Protein AF-A0A183AHT5-F1 (afdb_monomer_lite)

Radius of gyration: 33.4 Å; chains: 1; bounding box: 80×96×94 Å

Structure (mmCIF, N/CA/C/O backbone):
data_AF-A0A183AHT5-F1
#
_entry.id   AF-A0A183AHT5-F1
#
loop_
_atom_site.group_PDB
_atom_site.id
_atom_site.type_symbol
_atom_site.label_atom_id
_atom_site.label_alt_id
_atom_site.label_comp_id
_atom_site.label_asym_id
_atom_site.label_entity_id
_atom_site.label_seq_id
_atom_site.pdbx_PDB_ins_code
_atom_site.Cartn_x
_atom_site.Cartn_y
_atom_site.Cartn_z
_atom_site.occupancy
_atom_site.B_iso_or_equiv
_atom_site.auth_seq_id
_atom_site.auth_comp_id
_atom_site.auth_asym_id
_atom_site.auth_atom_id
_atom_site.pdbx_PDB_model_num
ATOM 1 N N . MET A 1 1 ? -5.261 14.450 45.348 1.00 27.06 1 MET A N 1
ATOM 2 C CA . MET A 1 1 ? -5.390 15.589 46.286 1.00 27.06 1 MET A CA 1
ATOM 3 C C . MET A 1 1 ? -6.035 16.742 45.539 1.00 27.06 1 MET A C 1
ATOM 5 O O . MET A 1 1 ? -5.379 17.341 44.697 1.00 27.06 1 MET A O 1
ATOM 9 N N . GLY A 1 2 ? -7.323 16.993 45.769 1.00 35.47 2 GLY A N 1
ATOM 10 C CA . GLY A 1 2 ? -7.987 18.181 45.237 1.00 35.47 2 GLY A CA 1
ATOM 11 C C . GLY A 1 2 ? -7.668 19.375 46.135 1.00 35.47 2 GLY A C 1
ATOM 12 O O . GLY A 1 2 ? -7.821 19.271 47.349 1.00 35.47 2 GLY A O 1
ATOM 13 N N . LEU A 1 3 ? -7.184 20.475 45.561 1.00 33.16 3 LEU A N 1
ATOM 14 C CA . LEU A 1 3 ? -7.024 21.729 46.299 1.00 33.16 3 LEU A CA 1
ATOM 15 C C . LEU A 1 3 ? -8.388 22.440 46.399 1.00 33.16 3 LEU A C 1
ATOM 17 O O . LEU A 1 3 ? -9.147 22.403 45.425 1.00 33.16 3 LEU A O 1
ATOM 21 N N . PRO A 1 4 ? -8.712 23.073 47.540 1.00 38.31 4 PRO A N 1
ATOM 22 C CA . PRO A 1 4 ? -9.918 23.885 47.685 1.00 38.31 4 PRO A CA 1
ATOM 23 C C . PRO A 1 4 ? -9.965 25.016 46.644 1.00 38.31 4 PRO A C 1
ATOM 25 O O . PRO A 1 4 ? -8.929 25.571 46.275 1.00 38.31 4 PRO A O 1
ATOM 28 N N . PHE A 1 5 ? -11.157 25.385 46.176 1.00 42.94 5 PHE A N 1
ATOM 29 C CA . PHE A 1 5 ? -11.346 26.564 45.318 1.00 42.94 5 PHE A CA 1
ATOM 30 C C . PHE A 1 5 ? -11.556 27.803 46.189 1.00 42.94 5 PHE A C 1
ATOM 32 O O . PHE A 1 5 ? -12.250 27.705 47.190 1.00 42.94 5 PHE A O 1
ATOM 39 N N . ILE A 1 6 ? -11.005 28.966 45.828 1.00 47.94 6 ILE A N 1
ATOM 40 C CA . ILE A 1 6 ? -11.196 30.201 46.606 1.00 47.94 6 ILE A CA 1
ATOM 41 C C . ILE A 1 6 ? -12.343 31.049 46.040 1.00 47.94 6 ILE A C 1
ATOM 43 O O . ILE A 1 6 ? -12.351 31.372 44.849 1.00 47.94 6 ILE A O 1
ATOM 47 N N . HIS A 1 7 ? -13.283 31.460 46.895 1.00 48.62 7 HIS A N 1
ATOM 48 C CA . HIS A 1 7 ? -14.357 32.396 46.556 1.00 48.62 7 HIS A CA 1
ATOM 49 C C . HIS A 1 7 ? -13.789 33.825 46.431 1.00 48.62 7 HIS A C 1
ATOM 51 O O . HIS A 1 7 ? -13.603 34.544 47.408 1.00 48.62 7 HIS A O 1
ATOM 57 N N . TYR A 1 8 ? -13.488 34.241 45.195 1.00 43.72 8 TYR A N 1
ATOM 58 C CA . TYR A 1 8 ? -12.808 35.510 44.872 1.00 43.72 8 TYR A CA 1
ATOM 59 C C . TYR A 1 8 ? -13.550 36.769 45.371 1.00 43.72 8 TYR A C 1
ATOM 61 O O . TYR A 1 8 ? -12.923 37.801 45.596 1.00 43.72 8 TYR A O 1
ATOM 69 N N . TYR A 1 9 ? -14.874 36.695 45.541 1.00 40.97 9 TYR A N 1
ATOM 70 C CA . TYR A 1 9 ? -15.716 37.828 45.944 1.00 40.97 9 TYR A CA 1
ATOM 71 C C . TYR A 1 9 ? -15.736 38.084 47.461 1.00 40.97 9 TYR A C 1
ATOM 73 O O . TYR A 1 9 ? -15.856 39.240 47.860 1.00 40.97 9 TYR A O 1
ATOM 81 N N . ASP A 1 10 ? -15.539 37.056 48.293 1.00 38.81 10 ASP A N 1
ATOM 82 C CA . ASP A 1 10 ? -15.627 37.176 49.759 1.00 38.81 10 ASP A CA 1
ATOM 83 C C . ASP A 1 10 ? -14.319 37.666 50.399 1.00 38.81 10 ASP A C 1
ATOM 85 O O . ASP A 1 10 ? -14.329 38.303 51.447 1.00 38.81 10 ASP A O 1
ATOM 89 N N . ILE A 1 11 ? -13.177 37.456 49.732 1.00 42.81 11 ILE A N 1
ATOM 90 C CA . ILE A 1 11 ? -11.892 38.040 50.154 1.00 42.81 11 ILE A CA 1
ATOM 91 C C . ILE A 1 11 ? -11.875 39.555 49.915 1.00 42.81 11 ILE A C 1
ATOM 93 O O . ILE A 1 11 ? -11.270 40.291 50.686 1.00 42.81 11 ILE A O 1
ATOM 97 N N . LEU A 1 12 ? -12.524 40.040 48.853 1.00 38.72 12 LEU A N 1
ATOM 98 C CA . LEU A 1 12 ? -12.450 41.442 48.429 1.00 38.72 12 LEU A CA 1
ATOM 99 C C . LEU A 1 12 ? -13.411 42.373 49.183 1.00 38.72 12 LEU A C 1
ATOM 101 O O . LEU A 1 12 ? -13.187 43.578 49.186 1.00 38.72 12 LEU A O 1
ATOM 105 N N . SER A 1 13 ? -14.449 41.849 49.836 1.00 40.25 13 SER A N 1
ATOM 106 C CA . SER A 1 13 ? -15.402 42.641 50.630 1.00 40.25 13 SER A CA 1
ATOM 107 C C . SER A 1 13 ? -14.870 43.041 52.014 1.00 40.25 13 SER A C 1
ATOM 109 O O . SER A 1 13 ? -15.414 43.954 52.631 1.00 40.25 13 SER A O 1
ATOM 111 N N . GLY A 1 14 ? -13.792 42.403 52.484 1.00 41.81 14 GLY A N 1
ATOM 112 C CA . GLY A 1 14 ? -13.086 42.761 53.721 1.00 41.81 14 GLY A CA 1
ATOM 113 C C . GLY A 1 14 ? -11.956 43.785 53.548 1.00 41.81 14 GLY A C 1
ATOM 114 O O . GLY A 1 14 ? -11.361 44.197 54.539 1.00 41.81 14 GLY A O 1
ATOM 115 N N . PHE A 1 15 ? -11.642 44.201 52.316 1.00 39.28 15 PHE A N 1
ATOM 116 C CA . PHE A 1 15 ? -10.599 45.190 52.038 1.00 39.28 15 PHE A CA 1
ATOM 117 C C . PHE A 1 15 ? -11.194 46.424 51.358 1.00 39.28 15 PHE A C 1
ATOM 119 O O . PHE A 1 15 ? -11.571 46.380 50.191 1.00 39.28 15 PHE A O 1
ATOM 126 N N . ASP A 1 16 ? -11.206 47.544 52.074 1.00 32.72 16 ASP A N 1
ATOM 127 C CA . ASP A 1 16 ? -11.463 48.874 51.512 1.00 32.72 16 ASP A CA 1
ATOM 128 C C . ASP A 1 16 ? -10.111 49.625 51.465 1.00 32.72 16 ASP A C 1
ATOM 130 O O . ASP A 1 16 ? -9.425 49.644 52.496 1.00 32.72 16 ASP A O 1
ATOM 134 N N . PRO A 1 17 ? -9.647 50.199 50.323 1.00 40.41 17 PRO A N 1
ATOM 135 C CA . PRO A 1 17 ? -10.383 50.617 49.117 1.00 40.41 17 PRO A CA 1
ATOM 136 C C . PRO A 1 17 ? -10.214 49.718 47.859 1.00 40.41 17 PRO A C 1
ATOM 138 O O . PRO A 1 17 ? -9.312 48.875 47.816 1.00 40.41 17 PRO A O 1
ATOM 141 N N . PRO A 1 18 ? -11.039 49.910 46.796 1.00 39.91 18 PRO A N 1
ATOM 142 C CA . PRO A 1 18 ? -11.122 49.015 45.634 1.00 39.91 18 PRO A CA 1
ATOM 143 C C . PRO A 1 18 ? -9.835 48.988 44.800 1.00 39.91 18 PRO A C 1
ATOM 145 O O . PRO A 1 18 ? -9.342 50.015 44.331 1.00 39.91 18 PRO A O 1
ATOM 148 N N . ILE A 1 19 ? -9.302 47.785 44.582 1.00 42.12 19 ILE A N 1
ATOM 149 C CA . ILE A 1 19 ? -8.074 47.561 43.815 1.00 42.12 19 ILE A CA 1
ATOM 150 C C . ILE A 1 19 ? -8.374 47.550 42.305 1.00 42.12 19 ILE A C 1
ATOM 152 O O . ILE A 1 19 ? -9.239 46.821 41.823 1.00 42.12 19 ILE A O 1
ATOM 156 N N . ASP A 1 20 ? -7.599 48.350 41.572 1.00 36.59 20 ASP A N 1
ATOM 157 C CA . ASP A 1 20 ? -7.591 48.500 40.115 1.00 36.59 20 ASP A CA 1
ATOM 158 C C . ASP A 1 20 ? -7.380 47.163 39.362 1.00 36.59 20 ASP A C 1
ATOM 160 O O . ASP A 1 20 ? -6.603 46.294 39.773 1.00 36.59 20 ASP A O 1
ATOM 164 N N . ILE A 1 21 ? -8.062 47.003 38.224 1.00 38.69 21 ILE A N 1
ATOM 165 C CA . ILE A 1 21 ? -8.242 45.753 37.456 1.00 38.69 21 ILE A CA 1
ATOM 166 C C . ILE A 1 21 ? -6.902 45.142 36.992 1.00 38.69 21 ILE A C 1
ATOM 168 O O . ILE A 1 21 ? -6.806 43.924 36.820 1.00 38.69 21 ILE A O 1
ATOM 172 N N . GLY A 1 22 ? -5.839 45.946 36.874 1.00 35.31 22 GLY A N 1
ATOM 173 C CA . GLY A 1 22 ? -4.483 45.497 36.528 1.00 35.31 22 GLY A CA 1
ATOM 174 C C . GLY A 1 22 ? -3.758 44.676 37.609 1.00 35.31 22 GLY A C 1
ATOM 175 O O . GLY A 1 22 ? -2.811 43.961 37.292 1.00 35.31 22 GLY A O 1
ATOM 176 N N . ARG A 1 23 ? -4.205 44.709 38.874 1.00 37.62 23 ARG A N 1
ATOM 177 C CA . ARG A 1 23 ? -3.626 43.924 39.989 1.00 37.62 23 ARG A CA 1
ATOM 178 C C . ARG A 1 23 ? -4.272 42.547 40.200 1.00 37.62 23 ARG A C 1
ATOM 180 O O . ARG A 1 23 ? -3.860 41.813 41.094 1.00 37.62 23 ARG A O 1
ATOM 187 N N . ARG A 1 24 ? -5.238 42.146 39.360 1.00 37.97 24 ARG A N 1
ATOM 188 C CA . ARG A 1 24 ? -5.924 40.836 39.451 1.00 37.97 24 ARG A CA 1
ATOM 189 C C . ARG A 1 24 ? -4.985 39.622 39.353 1.00 37.97 24 ARG A C 1
ATOM 191 O O . ARG A 1 24 ? -5.335 38.555 39.848 1.00 37.97 24 ARG A O 1
ATOM 198 N N . LEU A 1 25 ? -3.798 39.786 38.760 1.00 35.47 25 LEU A N 1
ATOM 199 C CA . LEU A 1 25 ? -2.778 38.737 38.613 1.00 35.47 25 LEU A CA 1
ATOM 200 C C . LEU A 1 25 ? -1.845 38.585 39.831 1.00 35.47 25 LEU A C 1
ATOM 202 O O . LEU A 1 25 ? -1.315 37.499 40.028 1.00 35.47 25 LEU A O 1
ATOM 206 N N . SER A 1 26 ? -1.677 39.605 40.686 1.00 39.91 26 SER A N 1
ATOM 207 C CA . SER A 1 26 ? -0.718 39.552 41.810 1.00 39.91 26 SER A CA 1
ATOM 208 C C . SER A 1 26 ? -1.278 38.925 43.093 1.00 39.91 26 SER A C 1
ATOM 210 O O . SER A 1 26 ? -0.539 38.708 44.048 1.00 39.91 26 SER A O 1
ATOM 212 N N . VAL A 1 27 ? -2.584 38.641 43.152 1.00 39.72 27 VAL A N 1
ATOM 213 C CA . VAL A 1 27 ? -3.214 37.974 44.309 1.00 39.72 27 VAL A CA 1
ATOM 214 C C . VAL A 1 27 ? -2.843 36.487 44.360 1.00 39.72 27 VAL A C 1
ATOM 216 O O . VAL A 1 27 ? -2.668 35.948 45.448 1.00 39.72 27 VAL A O 1
ATOM 219 N N . PHE A 1 28 ? -2.627 35.849 43.202 1.00 40.91 28 PHE A N 1
ATOM 220 C CA . PHE A 1 28 ? -2.200 34.445 43.098 1.00 40.91 28 PHE A CA 1
ATOM 221 C C . PHE A 1 28 ? -0.799 34.176 43.673 1.00 40.91 28 PHE A C 1
ATOM 223 O O . PHE A 1 28 ? -0.456 33.025 43.923 1.00 40.91 28 PHE A O 1
ATOM 230 N N . GLU A 1 29 ? -0.005 35.224 43.906 1.00 44.44 29 GLU A N 1
ATOM 231 C CA . GLU A 1 29 ? 1.356 35.141 44.451 1.00 44.44 29 GLU A CA 1
ATOM 232 C C . GLU A 1 29 ? 1.429 35.544 45.935 1.00 44.44 29 GLU A C 1
ATOM 234 O O . GLU A 1 29 ? 2.501 35.509 46.541 1.00 44.44 29 GLU A O 1
ATOM 239 N N . SER A 1 30 ? 0.299 35.922 46.548 1.00 58.19 30 SER A N 1
ATOM 240 C CA . SER A 1 30 ? 0.268 36.322 47.954 1.00 58.19 30 SER A CA 1
ATOM 241 C C . SER A 1 30 ? 0.440 35.100 48.868 1.00 58.19 30 SER A C 1
ATOM 243 O O . SER A 1 30 ? -0.351 34.158 48.770 1.00 58.19 30 SER A O 1
ATOM 245 N N . PRO A 1 31 ? 1.394 35.111 49.822 1.00 62.25 31 PRO A N 1
ATOM 246 C CA . PRO A 1 31 ? 1.562 34.041 50.811 1.00 62.25 31 PRO A CA 1
ATOM 247 C C . PRO A 1 31 ? 0.269 33.699 51.567 1.00 62.25 31 PRO A C 1
ATOM 249 O O . PRO A 1 31 ? 0.081 32.560 51.978 1.00 62.25 31 PRO A O 1
ATOM 252 N N . LEU A 1 32 ? -0.647 34.667 51.693 1.00 62.66 32 LEU A N 1
ATOM 253 C CA . LEU A 1 32 ? -1.935 34.518 52.373 1.00 62.66 32 LEU A CA 1
ATOM 254 C C . LEU A 1 32 ? -2.887 33.545 51.659 1.00 62.66 32 LEU A C 1
ATOM 256 O O . LEU A 1 32 ? -3.648 32.845 52.316 1.00 62.66 32 LEU A O 1
ATOM 260 N N . VAL A 1 33 ? -2.822 33.449 50.325 1.00 63.41 33 VAL A N 1
ATOM 261 C CA . VAL A 1 33 ? -3.640 32.500 49.546 1.00 63.41 33 VAL A CA 1
ATOM 262 C C . VAL A 1 33 ? -3.250 31.060 49.868 1.00 63.41 33 VAL A C 1
ATOM 264 O O . VAL A 1 33 ? -4.114 30.196 50.000 1.00 63.41 33 VAL A O 1
ATOM 267 N N . LYS A 1 34 ? -1.951 30.809 50.059 1.00 65.25 34 LYS A N 1
ATOM 268 C CA . LYS A 1 34 ? -1.453 29.496 50.467 1.00 65.25 34 LYS A CA 1
ATOM 269 C C . LYS A 1 34 ? -1.929 29.122 51.872 1.00 65.25 34 LYS A C 1
ATOM 271 O O . LYS A 1 34 ? -2.326 27.985 52.080 1.00 65.25 34 LYS A O 1
ATOM 276 N N . GLU A 1 35 ? -1.946 30.075 52.804 1.00 70.94 35 GLU A N 1
ATOM 277 C CA . GLU A 1 35 ? -2.460 29.840 54.160 1.00 70.94 35 GLU A CA 1
ATOM 278 C C . GLU A 1 35 ? -3.921 29.360 54.132 1.00 70.94 35 GLU A C 1
ATOM 280 O O . GLU A 1 35 ? -4.233 28.349 54.758 1.00 70.94 35 GLU A O 1
ATOM 285 N N . PHE A 1 36 ? -4.786 29.990 53.328 1.00 68.75 36 PHE A N 1
ATOM 286 C CA . PHE A 1 36 ? -6.178 29.549 53.175 1.00 68.75 36 PHE A CA 1
ATOM 287 C C . PHE A 1 36 ? -6.315 28.183 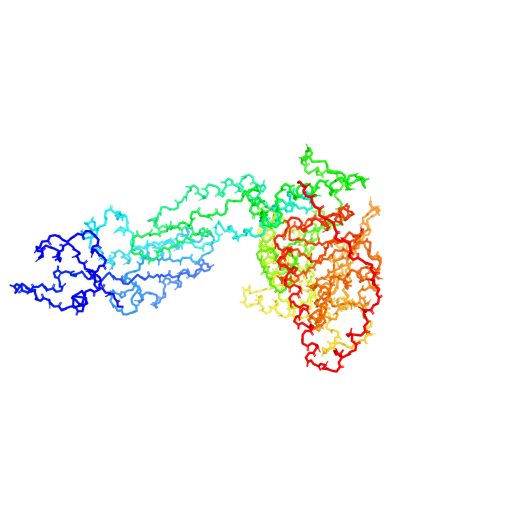52.486 1.00 68.75 36 PHE A C 1
ATOM 289 O O . PHE A 1 36 ? -7.118 27.364 52.927 1.00 68.75 36 PHE A O 1
ATOM 296 N N . LEU A 1 37 ? -5.521 27.901 51.444 1.00 60.97 37 LEU A N 1
ATOM 297 C CA . LEU A 1 37 ? -5.510 26.587 50.778 1.00 60.97 37 LEU A CA 1
ATOM 298 C C . LEU A 1 37 ? -5.032 25.459 51.704 1.00 60.97 37 LEU A C 1
ATOM 300 O O . LEU A 1 37 ? -5.492 24.326 51.572 1.00 60.97 37 LEU A O 1
ATOM 304 N N . ASP A 1 38 ? -4.160 25.781 52.662 1.00 68.31 38 ASP A N 1
ATOM 305 C CA . ASP A 1 38 ? -3.691 24.873 53.712 1.00 68.31 38 ASP A CA 1
ATOM 306 C C . ASP A 1 38 ? -4.680 24.776 54.899 1.00 68.31 38 ASP A C 1
ATOM 308 O O . ASP A 1 38 ? -4.382 24.127 55.904 1.00 68.31 38 ASP A O 1
ATOM 312 N N . GLY A 1 39 ? -5.850 25.426 54.815 1.00 69.56 39 GLY A N 1
ATOM 313 C CA . GLY A 1 39 ? -6.898 25.395 55.840 1.00 69.56 39 GLY A CA 1
ATOM 314 C C . GLY A 1 39 ? -6.653 26.313 57.043 1.00 69.56 39 GLY A C 1
ATOM 315 O O . GLY A 1 39 ? -7.286 26.136 58.084 1.00 69.56 39 GLY A O 1
ATOM 316 N N . ARG A 1 40 ? -5.732 27.277 56.939 1.00 75.88 40 ARG A N 1
ATOM 317 C CA . ARG A 1 40 ? -5.358 28.196 58.026 1.00 75.88 40 ARG A CA 1
ATOM 318 C C . ARG A 1 40 ? -6.116 29.522 57.914 1.00 75.88 40 ARG A C 1
ATOM 320 O O . ARG A 1 40 ? -6.319 30.047 56.823 1.00 75.88 40 ARG A O 1
ATOM 327 N N . SER A 1 41 ? -6.534 30.068 59.055 1.00 78.69 41 SER A N 1
ATOM 328 C CA . SER A 1 41 ? -7.173 31.389 59.139 1.00 78.69 41 SER A CA 1
ATOM 329 C C . SER A 1 41 ? -6.130 32.505 59.091 1.00 78.69 41 SER A C 1
ATOM 331 O O . SER A 1 41 ? -5.043 32.366 59.653 1.00 78.69 41 SER A O 1
ATOM 333 N N . VAL A 1 42 ? -6.476 33.633 58.476 1.00 74.00 42 VAL A N 1
ATOM 334 C CA . VAL A 1 42 ? -5.608 34.813 58.369 1.00 74.00 42 VAL A CA 1
ATOM 335 C C . VAL A 1 42 ? -6.234 35.974 59.131 1.00 74.00 42 VAL A C 1
ATOM 337 O O . VAL A 1 42 ? -7.405 36.293 58.939 1.00 74.00 42 VAL A O 1
ATOM 340 N N . THR A 1 43 ? -5.433 36.639 59.962 1.00 72.69 43 THR A N 1
ATOM 341 C CA . THR A 1 43 ? -5.829 37.873 60.650 1.00 72.69 43 THR A CA 1
ATOM 342 C C . THR A 1 43 ? -5.312 39.085 59.883 1.00 72.69 43 THR A C 1
ATOM 344 O O . THR A 1 43 ? -4.112 39.200 59.626 1.00 72.69 43 THR A O 1
ATOM 347 N N . LEU A 1 44 ? -6.216 39.989 59.518 1.00 69.56 44 LEU A N 1
ATOM 348 C CA . LEU A 1 44 ? -5.914 41.240 58.835 1.00 69.56 44 LEU A CA 1
ATOM 349 C C . LEU A 1 44 ? -5.289 42.277 59.791 1.00 69.56 44 LEU A C 1
ATOM 351 O O . LEU A 1 44 ? -5.420 42.156 61.012 1.00 69.56 44 LEU A O 1
ATOM 355 N N . PRO A 1 45 ? -4.613 43.322 59.269 1.00 63.44 45 PRO A N 1
ATOM 356 C CA . PRO A 1 45 ? -3.980 44.359 60.093 1.00 63.44 45 PRO A CA 1
ATOM 357 C C . PRO A 1 45 ? -4.935 45.134 61.016 1.00 63.44 45 PRO A C 1
ATOM 359 O O . PRO A 1 45 ? -4.485 45.727 61.992 1.00 63.44 45 PRO A O 1
ATOM 362 N N . ASP A 1 46 ? -6.233 45.138 60.713 1.00 66.00 46 ASP A N 1
ATOM 363 C CA . ASP A 1 46 ? -7.299 45.750 61.516 1.00 66.00 46 ASP A CA 1
ATOM 364 C C . ASP A 1 46 ? -7.832 44.823 62.632 1.00 66.00 46 ASP A C 1
ATOM 366 O O . ASP A 1 46 ? -8.688 45.226 63.418 1.00 66.00 46 ASP A O 1
ATOM 370 N N . GLY A 1 47 ? -7.309 43.594 62.726 1.00 67.06 47 GLY A N 1
ATOM 371 C CA . GLY A 1 47 ? -7.705 42.580 63.702 1.00 67.06 47 GLY A CA 1
ATOM 372 C C . GLY A 1 47 ? -8.818 41.637 63.234 1.00 67.06 47 GLY A C 1
ATOM 373 O O . GLY A 1 47 ? -9.155 40.706 63.969 1.00 67.06 47 GLY A O 1
ATOM 374 N N . THR A 1 48 ? -9.371 41.826 62.033 1.00 72.81 48 THR A N 1
ATOM 375 C CA . THR A 1 48 ? -10.402 40.949 61.461 1.00 72.81 48 THR A CA 1
ATOM 376 C C . THR A 1 48 ? -9.818 39.571 61.140 1.00 72.81 48 THR A C 1
ATOM 378 O O . THR A 1 48 ? -8.786 39.473 60.480 1.00 72.81 48 THR A O 1
ATOM 381 N N . VAL A 1 49 ? -10.466 38.487 61.582 1.00 75.12 49 VAL A N 1
ATOM 382 C CA . VAL A 1 49 ? -10.045 37.107 61.278 1.00 75.12 49 VAL A CA 1
ATOM 383 C C . VAL A 1 49 ? -10.903 36.549 60.151 1.00 75.12 49 VAL A C 1
ATOM 385 O O . VAL A 1 49 ? -12.113 36.407 60.315 1.00 75.12 49 VAL A O 1
ATOM 388 N N . ILE A 1 50 ? -10.265 36.191 59.039 1.00 69.00 50 ILE A N 1
ATOM 389 C CA . ILE A 1 50 ? -10.886 35.460 57.934 1.00 69.00 50 ILE A CA 1
ATOM 390 C C . ILE A 1 50 ? -10.526 33.985 58.100 1.00 69.00 50 ILE A C 1
ATOM 392 O O . ILE A 1 50 ? -9.344 33.637 58.171 1.00 69.00 50 ILE A O 1
ATOM 396 N N . THR A 1 51 ? -11.522 33.109 58.189 1.00 73.38 51 THR A N 1
ATOM 397 C CA . THR A 1 51 ? -11.288 31.663 58.283 1.00 73.38 51 THR A CA 1
ATOM 398 C C . THR A 1 51 ? -11.215 31.029 56.896 1.00 73.38 51 THR A C 1
ATOM 400 O O . THR A 1 51 ? -11.808 31.525 55.941 1.00 73.38 51 THR A O 1
ATOM 403 N N . ALA A 1 52 ? -10.464 29.933 56.754 1.00 66.94 52 ALA A N 1
ATOM 404 C CA . ALA A 1 52 ? -10.293 29.281 55.455 1.00 66.94 52 ALA A CA 1
ATOM 405 C C . ALA A 1 52 ? -11.632 28.837 54.843 1.00 66.94 52 ALA A C 1
ATOM 407 O O . ALA A 1 52 ? -11.824 28.975 53.642 1.00 66.94 52 ALA A O 1
ATOM 408 N N . ASP A 1 53 ? -12.587 28.377 55.645 1.00 64.00 53 ASP A N 1
ATOM 409 C CA . ASP A 1 53 ? -13.934 27.979 55.215 1.00 64.00 53 ASP A CA 1
ATOM 410 C C . ASP A 1 53 ? -14.805 29.145 54.716 1.00 64.00 53 ASP A C 1
ATOM 412 O O . ASP A 1 53 ? -15.688 28.924 53.891 1.00 64.00 53 ASP A O 1
ATOM 416 N N . GLN A 1 54 ? -14.537 30.385 55.146 1.00 64.06 54 GLN A N 1
ATOM 417 C CA . GLN A 1 54 ? -15.232 31.575 54.632 1.00 64.06 54 GLN A CA 1
ATOM 418 C C . GLN A 1 54 ? -14.826 31.910 53.197 1.00 64.06 54 GLN A C 1
ATOM 420 O O . GLN A 1 54 ? -15.558 32.600 52.496 1.00 64.06 54 GLN A O 1
ATOM 425 N N . VAL A 1 55 ? -13.650 31.446 52.767 1.00 62.34 55 VAL A N 1
ATOM 426 C CA . VAL A 1 55 ? -13.056 31.828 51.482 1.00 62.34 55 VAL A CA 1
ATOM 427 C C . VAL A 1 55 ? -12.672 30.637 50.619 1.00 62.34 55 VAL A C 1
ATOM 429 O O . VAL A 1 55 ? -12.231 30.850 49.496 1.00 62.34 55 VAL A O 1
ATOM 432 N N . THR A 1 56 ? -12.863 29.400 51.084 1.00 54.81 56 THR A N 1
ATOM 433 C CA . THR A 1 56 ? -12.601 28.172 50.323 1.00 54.81 56 THR A CA 1
ATOM 434 C C . THR A 1 56 ? -13.854 27.309 50.181 1.00 54.81 56 THR A C 1
ATOM 436 O O . THR A 1 56 ? -14.677 27.206 51.087 1.00 54.81 56 THR A O 1
ATOM 439 N N . SER A 1 57 ? -14.006 26.652 49.034 1.00 53.69 57 SER A N 1
ATOM 440 C CA . SER A 1 57 ? -14.970 25.578 48.816 1.00 53.69 57 SER A CA 1
ATOM 441 C C . SER A 1 57 ? -14.259 24.224 48.834 1.00 53.69 57 SER A C 1
ATOM 443 O O . SER A 1 57 ? -13.081 24.154 48.463 1.00 53.69 57 SER A O 1
ATOM 445 N N . PRO A 1 58 ? -14.960 23.127 49.180 1.00 53.44 58 PRO A N 1
ATOM 446 C CA . PRO A 1 58 ? -14.421 21.783 49.012 1.00 53.44 58 PRO A CA 1
ATOM 447 C C . PRO A 1 58 ? -13.875 21.607 47.595 1.00 53.44 58 PRO A C 1
ATOM 449 O O . PRO A 1 58 ? -14.473 22.095 46.629 1.00 53.44 58 PRO A O 1
ATOM 452 N N . ALA A 1 59 ? -12.738 20.928 47.471 1.00 51.47 59 ALA A N 1
ATOM 453 C CA . ALA A 1 59 ? -12.216 20.588 46.160 1.00 51.47 59 ALA A CA 1
ATOM 454 C C . ALA A 1 59 ? -13.251 19.728 45.416 1.00 51.47 59 ALA A C 1
ATOM 456 O O . ALA A 1 59 ? -13.814 18.811 46.029 1.00 51.47 59 ALA A O 1
ATOM 457 N N . PRO A 1 60 ? -13.514 19.984 44.122 1.00 54.03 60 PRO A N 1
ATOM 458 C CA . PRO A 1 60 ? -14.332 19.071 43.343 1.00 54.03 60 PRO A CA 1
ATOM 459 C C . PRO A 1 60 ? -13.699 17.669 43.380 1.00 54.03 60 PRO A C 1
ATOM 461 O O . PRO A 1 60 ? -12.467 17.556 43.463 1.00 54.03 60 PRO A O 1
ATOM 464 N N . PRO A 1 61 ? -14.512 16.598 43.333 1.00 57.31 61 PRO A N 1
ATOM 465 C CA . PRO A 1 61 ? -13.979 15.250 43.216 1.00 57.31 61 PRO A CA 1
ATOM 466 C C . PRO A 1 61 ? -13.047 15.168 42.003 1.00 57.31 61 PRO A C 1
ATOM 468 O O . PRO A 1 61 ? -13.244 15.855 40.996 1.00 57.31 61 PRO A O 1
ATOM 471 N N . THR A 1 62 ? -11.996 14.357 42.123 1.00 61.66 62 THR A N 1
ATOM 472 C CA . THR A 1 62 ? -11.051 14.179 41.015 1.00 61.66 62 THR A CA 1
ATOM 473 C C . THR A 1 62 ? -11.806 13.529 39.855 1.00 61.66 62 THR A C 1
ATOM 475 O O . THR A 1 62 ? -12.480 12.530 40.088 1.00 61.66 62 THR A O 1
ATOM 478 N N . PRO A 1 63 ? -11.756 14.083 38.631 1.00 68.19 63 PRO A N 1
ATOM 479 C CA . PRO A 1 63 ? -12.458 13.484 37.510 1.00 68.19 63 PRO A CA 1
ATOM 480 C C . PRO A 1 63 ? -11.859 12.110 37.199 1.00 68.19 63 PRO A C 1
ATOM 482 O O . PRO A 1 63 ? -10.670 11.996 36.899 1.00 68.19 63 PRO A O 1
ATOM 485 N N . ASN A 1 64 ? -12.705 11.088 37.246 1.00 77.38 64 ASN A N 1
ATOM 486 C CA . ASN A 1 64 ? -12.399 9.719 36.869 1.00 77.38 64 ASN A CA 1
ATOM 487 C C . ASN A 1 64 ? -12.961 9.433 35.473 1.00 77.38 64 ASN A C 1
ATOM 489 O O . ASN A 1 64 ? -13.994 9.984 35.067 1.00 77.38 64 ASN A O 1
ATOM 493 N N . PHE A 1 65 ? -12.289 8.545 34.746 1.00 84.50 65 PHE A N 1
ATOM 494 C CA . PHE A 1 65 ? -12.760 8.017 33.473 1.00 84.50 65 PHE A CA 1
ATOM 495 C C . PHE A 1 65 ? -12.660 6.493 33.466 1.00 84.50 65 PHE A C 1
ATOM 497 O O . PHE A 1 65 ? -11.755 5.917 34.070 1.00 84.50 65 PHE A O 1
ATOM 504 N N . LEU A 1 66 ? -13.590 5.849 32.768 1.00 87.62 66 LEU A N 1
ATOM 505 C CA . LEU A 1 66 ? -13.617 4.405 32.561 1.00 87.62 66 LEU A CA 1
ATOM 506 C C . LEU A 1 66 ? -13.406 4.116 31.075 1.00 87.62 66 LEU A C 1
ATOM 508 O O . LEU A 1 66 ? -14.027 4.755 30.233 1.00 87.62 66 LEU A O 1
ATOM 512 N N . ILE A 1 67 ? -12.551 3.152 30.744 1.00 92.94 67 ILE A N 1
ATOM 513 C CA . ILE A 1 67 ? -12.402 2.648 29.375 1.00 92.94 67 ILE A CA 1
ATOM 514 C C . ILE A 1 67 ? -12.883 1.201 29.372 1.00 92.94 67 ILE A C 1
ATOM 516 O O . ILE A 1 67 ? -12.379 0.382 30.139 1.00 92.94 67 ILE A O 1
ATOM 520 N N . VAL A 1 68 ? -13.871 0.907 28.534 1.00 93.12 68 VAL A N 1
ATOM 521 C CA . VAL A 1 68 ? -14.477 -0.415 28.383 1.00 93.12 68 VAL A CA 1
ATOM 522 C C . VAL A 1 68 ? -14.171 -0.915 26.984 1.00 93.12 68 VAL A C 1
ATOM 524 O O . VAL A 1 68 ? -14.648 -0.334 26.016 1.00 93.12 68 VAL A O 1
ATOM 527 N N . ASP A 1 69 ? -13.397 -1.990 26.887 1.00 94.56 69 ASP A N 1
ATOM 528 C CA . ASP A 1 69 ? -13.192 -2.735 25.645 1.00 94.56 69 ASP A CA 1
ATOM 529 C C . ASP A 1 69 ? -14.074 -3.988 25.680 1.00 94.56 69 ASP A C 1
ATOM 531 O O . ASP A 1 69 ? -13.876 -4.872 26.519 1.00 94.56 69 ASP A O 1
ATOM 535 N N . CYS A 1 70 ? -15.111 -4.018 24.840 1.00 93.94 70 CYS A N 1
ATOM 536 C CA . CYS A 1 70 ? -16.056 -5.129 24.768 1.00 93.94 70 CYS A CA 1
ATOM 537 C C . CYS A 1 70 ? -16.104 -5.659 23.327 1.00 93.94 70 CYS A C 1
ATOM 539 O O . CYS A 1 70 ? -16.810 -5.099 22.488 1.00 93.94 70 CYS A O 1
ATOM 541 N N . PRO A 1 71 ? -15.363 -6.740 23.020 1.00 90.12 71 PRO A N 1
ATOM 542 C CA . PRO A 1 71 ? -15.146 -7.174 21.641 1.00 90.12 71 PRO A CA 1
ATOM 543 C C . PRO A 1 71 ? -16.357 -7.879 21.016 1.00 90.12 71 PRO A C 1
ATOM 545 O O . PRO A 1 71 ? -16.427 -8.005 19.795 1.00 90.12 71 PRO A O 1
ATOM 548 N N . SER A 1 72 ? -17.302 -8.375 21.820 1.00 90.75 72 SER A N 1
ATOM 549 C CA . SER A 1 72 ? -18.543 -8.987 21.338 1.00 90.75 72 SER A CA 1
ATOM 550 C C . SER A 1 72 ? -19.617 -9.007 22.428 1.00 90.75 72 SER A C 1
ATOM 552 O O . SER A 1 72 ? -19.333 -8.846 23.618 1.00 90.75 72 SER A O 1
ATOM 554 N N . ILE A 1 73 ? -20.860 -9.278 22.020 1.00 90.88 73 ILE A N 1
ATOM 555 C CA . ILE A 1 73 ? -22.019 -9.421 22.914 1.00 90.88 73 ILE A CA 1
ATOM 556 C C . ILE A 1 73 ? -21.816 -10.484 24.013 1.00 90.88 73 ILE A C 1
ATOM 558 O O . ILE A 1 73 ? -22.362 -10.366 25.107 1.00 90.88 73 ILE A O 1
ATOM 562 N N . GLU A 1 74 ? -20.977 -11.492 23.762 1.00 91.19 74 GLU A N 1
ATOM 563 C CA . GLU A 1 74 ? -20.696 -12.605 24.681 1.00 91.19 74 GLU A CA 1
ATOM 564 C C . GLU A 1 74 ? -19.920 -12.157 25.930 1.00 91.19 74 GLU A C 1
ATOM 566 O O . GLU A 1 74 ? -19.993 -12.796 26.979 1.00 91.19 74 GLU A O 1
ATOM 571 N N . PHE A 1 75 ? -19.195 -11.037 25.846 1.00 92.62 75 PHE A N 1
ATOM 572 C CA . PHE A 1 75 ? -18.408 -10.509 26.961 1.00 92.62 75 PHE A CA 1
ATOM 573 C C . PHE A 1 75 ? -19.241 -9.672 27.933 1.00 92.62 75 PHE A C 1
ATOM 575 O O . PHE A 1 75 ? -18.812 -9.461 29.070 1.00 92.62 75 PHE A O 1
ATOM 582 N N . ILE A 1 76 ? -20.434 -9.222 27.530 1.00 90.62 76 ILE A N 1
ATOM 583 C CA . ILE A 1 76 ? -21.258 -8.297 28.320 1.00 90.62 76 ILE A CA 1
ATOM 584 C C . ILE A 1 76 ? -21.602 -8.900 29.682 1.00 90.62 76 ILE A C 1
ATOM 586 O O . ILE A 1 76 ? -21.404 -8.251 30.709 1.00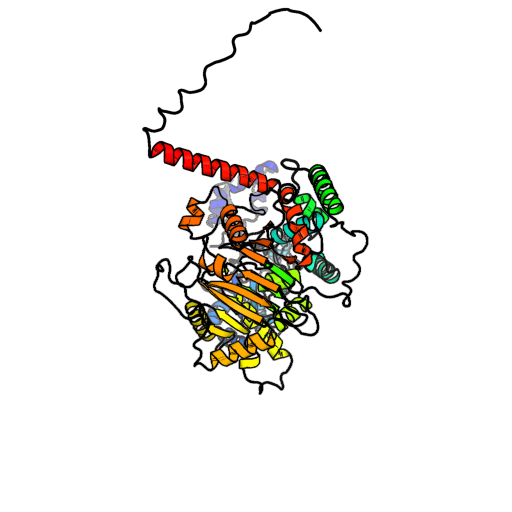 90.62 76 ILE A O 1
ATOM 590 N N . SER A 1 77 ? -22.048 -10.160 29.725 1.00 89.06 77 SER A N 1
ATOM 591 C CA . SER A 1 77 ? -22.398 -10.818 30.990 1.00 89.06 77 SER A CA 1
ATOM 592 C C . SER A 1 77 ? -21.211 -10.903 31.948 1.00 89.06 77 SER A C 1
ATOM 594 O O . SER A 1 77 ? -21.374 -10.715 33.151 1.00 89.06 77 SER A O 1
ATOM 596 N N . THR A 1 78 ? -20.013 -11.149 31.417 1.00 91.12 78 THR A N 1
ATOM 597 C CA . THR A 1 78 ? -18.775 -11.237 32.201 1.00 91.12 78 THR A CA 1
ATOM 598 C C . THR A 1 78 ? -18.367 -9.869 32.742 1.00 91.12 78 THR A C 1
ATOM 600 O O . THR A 1 78 ? -17.996 -9.763 33.909 1.00 91.12 78 THR A O 1
ATOM 603 N N . ILE A 1 79 ? -18.493 -8.809 31.934 1.00 88.06 79 ILE A N 1
ATOM 604 C CA . ILE A 1 79 ? -18.251 -7.424 32.364 1.00 88.06 79 ILE A CA 1
ATOM 605 C C . ILE A 1 79 ? -19.203 -7.056 33.506 1.00 88.06 79 ILE A C 1
ATOM 607 O O . ILE A 1 79 ? -18.754 -6.592 34.552 1.00 88.06 79 ILE A O 1
ATOM 611 N N . MET A 1 80 ? -20.500 -7.336 33.351 1.00 83.69 80 MET A N 1
ATOM 612 C CA . MET A 1 80 ? -21.521 -7.023 34.359 1.00 83.69 80 MET A CA 1
ATOM 613 C C . MET A 1 80 ? -21.352 -7.798 35.676 1.00 83.69 80 MET A C 1
ATOM 615 O O . MET A 1 80 ? -21.864 -7.370 36.706 1.00 83.69 80 MET A O 1
ATOM 619 N N . GLN A 1 81 ? -20.643 -8.928 35.661 1.00 87.94 81 GLN A N 1
ATOM 620 C CA . GLN A 1 81 ? -20.379 -9.762 36.841 1.00 87.94 81 GLN A CA 1
ATOM 621 C C . GLN A 1 81 ? -18.969 -9.559 37.415 1.00 87.94 81 GLN A C 1
ATOM 623 O O . GLN A 1 81 ? -18.591 -10.219 38.387 1.00 87.94 81 GLN A O 1
ATOM 628 N N . SER A 1 82 ? -18.171 -8.668 36.822 1.00 87.75 82 SER A N 1
ATOM 629 C CA . SER A 1 82 ? -16.787 -8.442 37.227 1.00 87.75 82 SER A CA 1
ATOM 630 C C . SER A 1 82 ? -16.730 -7.820 38.617 1.00 87.75 82 SER A C 1
ATOM 632 O O . SER A 1 82 ? -16.963 -6.627 38.792 1.00 87.75 82 SER A O 1
ATOM 634 N N . LYS A 1 83 ? -16.381 -8.627 39.623 1.00 84.31 83 LYS A N 1
ATOM 635 C CA . LYS A 1 83 ? -16.282 -8.167 41.011 1.00 84.31 83 LYS A CA 1
ATOM 636 C C . LYS A 1 83 ? -15.350 -6.953 41.186 1.00 84.31 83 LYS A C 1
ATOM 638 O O . LYS A 1 83 ? -15.795 -6.005 41.816 1.00 84.31 83 LYS A O 1
ATOM 643 N N . PRO A 1 84 ? -14.130 -6.903 40.609 1.00 83.81 84 PRO A N 1
ATOM 644 C CA . PRO A 1 84 ? -13.279 -5.715 40.723 1.00 83.81 84 PRO A CA 1
ATOM 645 C C . PRO A 1 84 ? -13.924 -4.446 40.155 1.00 83.81 84 PRO A C 1
ATOM 647 O O . PRO A 1 84 ? -13.798 -3.376 40.742 1.00 83.81 84 PRO A O 1
ATOM 650 N N . LEU A 1 85 ? -14.644 -4.565 39.033 1.00 83.50 85 LEU A N 1
ATOM 651 C CA . LEU A 1 85 ? -15.378 -3.445 38.446 1.00 83.50 85 LEU A CA 1
ATOM 652 C C . LEU A 1 85 ? -16.536 -3.021 39.356 1.00 83.50 85 LEU A C 1
ATOM 654 O O . LEU A 1 85 ? -16.696 -1.837 39.622 1.00 83.50 85 LEU A O 1
ATOM 658 N N . LEU A 1 86 ? -17.314 -3.980 39.859 1.00 80.44 86 LEU A N 1
ATOM 659 C CA . LEU A 1 86 ? -18.429 -3.725 40.771 1.00 80.44 86 LEU A CA 1
ATOM 660 C C . LEU A 1 86 ? -17.967 -3.122 42.104 1.00 80.44 86 LEU A C 1
ATOM 662 O O . LEU A 1 86 ? -18.635 -2.234 42.613 1.00 80.44 86 LEU A O 1
ATOM 666 N N . ASP A 1 87 ? -16.829 -3.550 42.650 1.00 78.56 87 ASP A N 1
ATOM 667 C CA . ASP A 1 87 ? -16.258 -3.002 43.884 1.00 78.56 87 ASP A CA 1
ATOM 668 C C . ASP A 1 87 ? -15.798 -1.544 43.661 1.00 78.56 87 ASP A C 1
ATOM 670 O O . ASP A 1 87 ? -16.129 -0.654 44.452 1.00 78.56 87 ASP A O 1
ATOM 674 N N . ALA A 1 88 ? -15.127 -1.270 42.534 1.00 79.12 88 ALA A N 1
ATOM 675 C CA . ALA A 1 88 ? -14.702 0.077 42.139 1.00 79.12 88 ALA A CA 1
ATOM 676 C C . ALA A 1 88 ? -15.888 1.017 41.841 1.00 79.12 88 ALA A C 1
ATOM 678 O O . ALA A 1 88 ? -15.822 2.219 42.113 1.00 79.12 88 ALA A O 1
ATOM 679 N N . LEU A 1 89 ? -16.983 0.469 41.305 1.00 77.19 89 LEU A N 1
ATOM 680 C CA . LEU A 1 89 ? -18.248 1.164 41.062 1.00 77.19 89 LEU A CA 1
ATOM 681 C C . LEU A 1 89 ? -19.196 1.154 42.273 1.00 77.19 89 LEU A C 1
ATOM 683 O O . LEU A 1 89 ? -20.232 1.791 42.207 1.00 77.19 89 LEU A O 1
ATOM 687 N N . GLY A 1 90 ? -18.910 0.420 43.348 1.00 66.44 90 GLY A N 1
ATOM 688 C CA . GLY A 1 90 ? -19.837 0.213 44.469 1.00 66.44 90 GLY A CA 1
ATOM 689 C C . GLY A 1 90 ? -19.419 0.917 45.756 1.00 66.44 90 GLY A C 1
ATOM 690 O O . GLY A 1 90 ? -20.253 1.170 46.624 1.00 66.44 90 GLY A O 1
ATOM 691 N N . SER A 1 91 ? -18.136 1.257 45.900 1.00 66.38 91 SER A N 1
ATOM 692 C CA . SER A 1 91 ? -17.647 2.024 47.045 1.00 66.38 91 SER A CA 1
ATOM 693 C C . SER A 1 91 ? -17.862 3.522 46.809 1.00 66.38 91 SER A C 1
ATOM 695 O O . SER A 1 91 ? -17.251 4.054 45.894 1.00 66.38 91 SER A O 1
ATOM 697 N N . PRO A 1 92 ? -18.664 4.257 47.600 1.00 57.59 92 PRO A N 1
ATOM 698 C CA . PRO A 1 92 ? -18.813 5.711 47.457 1.00 57.59 92 PRO A CA 1
ATOM 699 C C . PRO A 1 92 ? -17.644 6.507 48.066 1.00 57.59 92 PRO A C 1
ATOM 701 O O . PRO A 1 92 ? -17.600 7.730 47.942 1.00 57.59 92 PRO A O 1
ATOM 704 N N . THR A 1 93 ? -16.712 5.840 48.757 1.00 56.50 93 THR A N 1
ATOM 705 C CA . THR A 1 93 ? -15.595 6.471 49.475 1.00 56.50 93 THR A CA 1
ATOM 706 C C . THR A 1 93 ? -14.375 5.547 49.507 1.00 56.50 93 THR A C 1
ATOM 708 O O . THR A 1 93 ? -14.468 4.433 50.013 1.00 56.50 93 THR A O 1
ATOM 711 N N . GLY A 1 94 ? -13.217 6.007 49.030 1.00 56.22 94 GLY A N 1
ATOM 712 C CA . GLY A 1 94 ? -11.953 5.257 49.081 1.00 56.22 94 GLY A CA 1
ATOM 713 C C . GLY A 1 94 ? -11.015 5.631 47.933 1.00 56.22 94 GLY A C 1
ATOM 714 O O . GLY A 1 94 ? -11.469 6.184 46.937 1.00 56.22 94 GLY A O 1
ATOM 715 N N . GLU A 1 95 ? -9.718 5.335 48.062 1.00 57.38 95 GLU A N 1
ATOM 716 C CA . GLU A 1 95 ? -8.723 5.619 47.007 1.00 57.38 95 GLU A CA 1
ATOM 717 C C . GLU A 1 95 ? -8.973 4.823 45.712 1.00 57.38 95 GLU A C 1
ATOM 719 O O . GLU A 1 95 ? -8.599 5.280 44.638 1.00 57.38 95 GLU A O 1
ATOM 724 N N . GLU A 1 96 ? -9.645 3.670 45.802 1.00 61.22 96 GLU A N 1
ATOM 725 C CA . GLU A 1 96 ? -9.961 2.783 44.667 1.00 61.22 96 GLU A CA 1
ATOM 726 C C . GLU A 1 96 ? -11.356 3.029 44.057 1.00 61.22 96 GLU A C 1
ATOM 728 O O . GLU A 1 96 ? -11.781 2.318 43.148 1.00 61.22 96 GLU A O 1
ATOM 733 N N . SER A 1 97 ? -12.098 4.019 44.563 1.00 70.19 97 SER A N 1
ATOM 734 C CA . SER A 1 97 ? -13.460 4.306 44.113 1.00 70.19 97 SER A CA 1
ATOM 735 C C . SER A 1 97 ? -13.482 5.131 42.823 1.00 70.19 97 SER A C 1
ATOM 737 O O . SER A 1 97 ? -12.883 6.205 42.749 1.00 70.19 97 SER A O 1
ATOM 739 N N . LEU A 1 98 ? -14.231 4.662 41.820 1.00 69.62 98 LEU A N 1
ATOM 740 C CA . LEU A 1 98 ? -14.412 5.369 40.550 1.00 69.62 98 LEU A CA 1
ATOM 741 C C . LEU A 1 98 ? -15.556 6.382 40.596 1.00 69.62 98 LEU A C 1
ATOM 743 O O . LEU A 1 98 ? -15.484 7.412 39.927 1.00 69.62 98 LEU A O 1
ATOM 747 N N . LEU A 1 99 ? -16.615 6.103 41.359 1.00 71.12 99 LEU A N 1
ATOM 748 C CA . LEU A 1 99 ? -17.845 6.895 41.302 1.00 71.12 99 LEU A CA 1
ATOM 749 C C . LEU A 1 99 ? -17.669 8.365 41.711 1.00 71.12 99 LEU A C 1
ATOM 751 O O . LEU A 1 99 ? -18.215 9.209 41.004 1.00 71.12 99 LEU A O 1
ATOM 755 N N . PRO A 1 100 ? -16.909 8.726 42.766 1.00 65.81 100 PRO A N 1
ATOM 756 C CA . PRO A 1 100 ? -16.611 10.111 43.100 1.00 65.81 100 PRO A CA 1
ATOM 757 C C . PRO A 1 100 ? -15.819 10.782 41.972 1.00 65.81 100 PRO A C 1
ATOM 759 O O . PRO A 1 100 ? -14.594 10.789 41.976 1.00 65.81 100 PRO A O 1
ATOM 762 N N . GLY A 1 101 ? -16.535 11.364 41.007 1.00 67.25 101 GLY A N 1
ATOM 763 C CA . GLY A 1 101 ? -15.964 12.075 39.866 1.00 67.25 101 GLY A CA 1
ATOM 764 C C . GLY A 1 101 ? -15.957 11.315 38.537 1.00 67.25 101 GLY A C 1
ATOM 765 O O . GLY A 1 101 ? -15.379 11.841 37.585 1.00 67.25 101 GLY A O 1
ATOM 766 N N . LEU A 1 102 ? -16.589 10.135 38.414 1.00 79.19 102 LEU A N 1
ATOM 767 C CA . LEU A 1 102 ? -16.755 9.484 37.103 1.00 79.19 102 LEU A CA 1
ATOM 768 C C . LEU A 1 102 ? -17.546 10.404 36.166 1.00 79.19 102 LEU A C 1
ATOM 770 O O . LEU A 1 102 ? -18.720 10.676 36.401 1.00 79.19 102 LEU A O 1
ATOM 774 N N . SER A 1 103 ? -16.879 10.884 35.117 1.00 77.56 103 SER A N 1
ATOM 775 C CA . SER A 1 103 ? -17.422 11.897 34.197 1.00 77.56 103 SER A CA 1
ATOM 776 C C . SER A 1 103 ? -17.365 11.484 32.727 1.00 77.56 103 SER A C 1
ATOM 778 O O . SER A 1 103 ? -18.086 12.049 31.909 1.00 77.56 103 SER A O 1
ATOM 780 N N . LEU A 1 104 ? -16.542 10.487 32.386 1.00 84.12 104 LEU A N 1
ATOM 781 C CA . LEU A 1 104 ? -16.405 9.962 31.029 1.00 84.12 104 LEU A CA 1
ATOM 782 C C . LEU A 1 104 ? -16.305 8.434 31.039 1.00 84.12 104 LEU A C 1
ATOM 784 O O . LEU A 1 104 ? -15.502 7.868 31.782 1.00 84.12 104 LEU A O 1
ATOM 788 N N . VAL A 1 105 ? -17.046 7.781 30.148 1.00 90.50 105 VAL A N 1
ATOM 789 C CA . VAL A 1 105 ? -16.843 6.375 29.791 1.00 90.50 105 VAL A CA 1
ATOM 790 C C . VAL A 1 105 ? -16.500 6.288 28.306 1.00 90.50 105 VAL A C 1
ATOM 792 O O . VAL A 1 105 ? -17.256 6.763 27.464 1.00 90.50 105 VAL A O 1
ATOM 795 N N . VAL A 1 106 ? -15.356 5.694 27.976 1.00 93.06 106 VAL A N 1
ATOM 796 C CA . VAL A 1 106 ? -14.942 5.402 26.600 1.00 93.06 106 VAL A CA 1
ATOM 797 C C . VAL A 1 106 ? -15.268 3.947 26.301 1.00 93.06 106 VAL A C 1
ATOM 799 O O . VAL A 1 106 ? -14.781 3.055 26.989 1.00 93.06 106 VAL A O 1
ATOM 802 N N . HIS A 1 107 ? -16.078 3.701 25.280 1.00 94.88 107 HIS A N 1
ATOM 803 C CA . HIS A 1 107 ? -16.488 2.369 24.860 1.00 94.88 107 HIS A CA 1
ATOM 804 C C . HIS A 1 107 ? -15.764 1.996 23.566 1.00 94.88 107 HIS A C 1
ATOM 806 O O . HIS A 1 107 ? -16.050 2.580 22.528 1.00 94.88 107 HIS A O 1
ATOM 812 N N . LEU A 1 108 ? -14.839 1.042 23.619 1.00 95.31 108 LEU A N 1
ATOM 813 C CA . LEU A 1 108 ? -14.197 0.445 22.448 1.00 95.31 108 LEU A CA 1
ATOM 814 C C . LEU A 1 108 ? -15.020 -0.784 22.049 1.00 95.31 108 LEU A C 1
ATOM 816 O O . LEU A 1 108 ? -15.068 -1.760 22.799 1.00 95.31 108 LEU A O 1
ATOM 820 N N . LEU A 1 109 ? -15.740 -0.696 20.930 1.00 93.56 109 LEU A N 1
ATOM 821 C CA . LEU A 1 109 ? -16.768 -1.669 20.552 1.00 93.56 109 LEU A CA 1
ATOM 822 C C . LEU A 1 109 ? -16.691 -2.037 19.066 1.00 93.56 109 LEU A C 1
ATOM 824 O O . LEU A 1 109 ? -16.127 -1.298 18.269 1.00 93.56 109 LEU A O 1
ATOM 828 N N . PRO A 1 110 ? -17.271 -3.166 18.645 1.00 89.31 110 PRO A N 1
ATOM 829 C CA . PRO A 1 110 ? -17.684 -3.360 17.265 1.00 89.31 110 PRO A CA 1
ATOM 830 C C . PRO A 1 110 ? -18.857 -2.443 16.897 1.00 89.31 110 PRO A C 1
ATOM 832 O O . PRO A 1 110 ? -19.716 -2.152 17.733 1.00 89.31 110 PRO A O 1
ATOM 835 N N . GLU A 1 111 ? -18.934 -2.073 15.620 1.00 86.69 111 GLU A N 1
ATOM 836 C CA . GLU A 1 111 ? -20.080 -1.372 15.033 1.00 86.69 111 GLU A CA 1
ATOM 837 C C . GLU A 1 111 ? -21.412 -2.056 15.391 1.00 86.69 111 GLU A C 1
ATOM 839 O O . GLU A 1 111 ? -21.568 -3.272 15.235 1.00 86.69 111 GLU A O 1
ATOM 844 N N . GLY A 1 112 ? -22.370 -1.265 15.884 1.00 89.25 112 GLY A N 1
ATOM 845 C CA . GLY A 1 112 ? -23.711 -1.718 16.261 1.00 89.25 112 GLY A CA 1
ATOM 846 C C . GLY A 1 112 ? -23.824 -2.361 17.649 1.00 89.25 112 GLY A C 1
ATOM 847 O O . GLY A 1 112 ? -24.939 -2.622 18.105 1.00 89.25 112 GLY A O 1
ATOM 848 N N . LEU A 1 113 ? -22.709 -2.655 18.337 1.00 93.31 113 LEU A N 1
ATOM 849 C CA . LEU A 1 113 ? -22.772 -3.279 19.664 1.00 93.31 113 LEU A CA 1
ATOM 850 C C . LEU A 1 113 ? -23.240 -2.294 20.738 1.00 93.31 113 LEU A C 1
ATOM 852 O O . LEU A 1 113 ? -23.895 -2.718 21.687 1.00 93.31 113 LEU A O 1
ATOM 856 N N . PHE A 1 114 ? -22.925 -1.002 20.602 1.00 94.69 114 PHE A N 1
ATOM 857 C CA . PHE A 1 114 ? -23.343 0.006 21.577 1.00 94.69 114 PHE A CA 1
ATOM 858 C C . PHE A 1 114 ? -24.869 0.079 21.676 1.00 94.69 114 PHE A C 1
ATOM 860 O O . PHE A 1 114 ? -25.408 0.197 22.771 1.00 94.69 114 PHE A O 1
ATOM 867 N N . GLU A 1 115 ? -25.562 -0.039 20.546 1.00 93.81 115 GLU A N 1
ATOM 868 C CA . GLU A 1 115 ? -27.016 0.054 20.408 1.00 93.81 115 GLU A CA 1
ATOM 869 C C . GLU A 1 115 ? -27.752 -1.214 20.852 1.00 93.81 115 GLU A C 1
ATOM 871 O O . GLU A 1 115 ? -28.981 -1.197 20.947 1.00 93.81 115 GLU A O 1
ATOM 876 N N . SER A 1 116 ? -27.039 -2.316 21.109 1.00 94.06 116 SER A N 1
ATOM 877 C CA . SER A 1 116 ? -27.678 -3.570 21.507 1.00 94.06 116 SER A CA 1
ATOM 878 C C . SER A 1 116 ? -28.403 -3.419 22.844 1.00 94.06 116 SER A C 1
ATOM 880 O O . SER A 1 116 ? -27.961 -2.696 23.744 1.00 94.06 116 SER A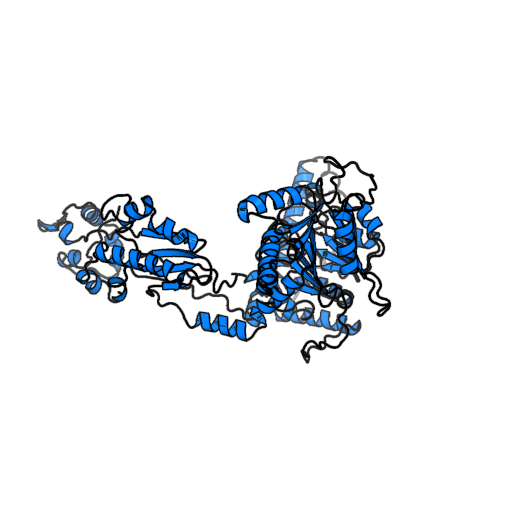 O 1
ATOM 882 N N . GLU A 1 117 ? -29.527 -4.123 22.999 1.00 94.06 117 GLU A N 1
ATOM 883 C CA . GLU A 1 117 ? -30.310 -4.062 24.235 1.00 94.06 117 GLU A CA 1
ATOM 884 C C . GLU A 1 117 ? -29.475 -4.483 25.449 1.00 94.06 117 GLU A C 1
ATOM 886 O O . GLU A 1 117 ? -29.578 -3.896 26.527 1.00 94.06 117 GLU A O 1
ATOM 891 N N . GLU A 1 118 ? -28.630 -5.497 25.280 1.00 91.44 118 GLU A N 1
ATOM 892 C CA . GLU A 1 118 ? -27.754 -6.028 26.314 1.00 91.44 118 GLU A CA 1
ATOM 893 C C . GLU A 1 118 ? -26.710 -5.001 26.754 1.00 91.44 118 GLU A C 1
ATOM 895 O O . GLU A 1 118 ? -26.491 -4.833 27.956 1.00 91.44 118 GLU A O 1
ATOM 900 N N . TYR A 1 119 ? -26.091 -4.289 25.809 1.00 95.31 119 TYR A N 1
ATOM 901 C CA . TYR A 1 119 ? -25.067 -3.298 26.131 1.00 95.31 119 TYR A CA 1
ATOM 902 C C . TYR A 1 119 ? -25.681 -2.015 26.703 1.00 95.31 119 TYR A C 1
ATOM 904 O O . TYR A 1 119 ? -25.153 -1.439 27.657 1.00 95.31 119 TYR A O 1
ATOM 912 N N . GLN A 1 120 ? -26.853 -1.610 26.209 1.00 95.00 120 GLN A N 1
ATOM 913 C CA . GLN A 1 120 ? -27.596 -0.476 26.759 1.00 95.00 120 GLN A CA 1
ATOM 914 C C . GLN A 1 120 ? -28.008 -0.694 28.220 1.00 95.00 120 GLN A C 1
ATOM 916 O O . GLN A 1 120 ? -27.991 0.259 28.997 1.00 95.00 120 GLN A O 1
ATOM 921 N N . ARG A 1 121 ? -28.291 -1.932 28.651 1.00 91.69 121 ARG A N 1
ATOM 922 C CA . ARG A 1 121 ? -28.513 -2.232 30.081 1.00 91.69 121 ARG A CA 1
ATOM 923 C C . ARG A 1 121 ? -27.279 -1.924 30.928 1.00 91.69 121 ARG A C 1
ATOM 925 O O . ARG A 1 121 ? -27.411 -1.326 31.991 1.00 91.69 121 ARG A O 1
ATOM 932 N N . PHE A 1 122 ? -26.085 -2.275 30.451 1.00 90.62 122 PHE A N 1
ATOM 933 C CA . PHE A 1 122 ? -24.834 -1.935 31.133 1.00 90.62 122 PHE A CA 1
ATOM 934 C C . PHE A 1 122 ? -24.633 -0.412 31.229 1.00 90.62 122 PHE A C 1
ATOM 936 O O . PHE A 1 122 ? -24.328 0.106 32.305 1.00 90.62 122 PHE A O 1
ATOM 943 N N . VAL A 1 123 ? -24.885 0.321 30.140 1.00 92.25 123 VAL A N 1
ATOM 944 C CA . VAL A 1 123 ? -24.837 1.795 30.114 1.00 92.25 123 VAL A CA 1
ATOM 945 C C . VAL A 1 123 ? -25.844 2.415 31.095 1.00 92.25 123 VAL A C 1
ATOM 947 O O . VAL A 1 123 ? -25.512 3.368 31.803 1.00 92.25 123 VAL A O 1
ATOM 950 N N . GLN A 1 124 ? -27.059 1.870 31.184 1.00 90.06 124 GLN A N 1
ATOM 951 C CA . GLN A 1 124 ? -28.084 2.320 32.132 1.00 90.06 124 GLN A CA 1
ATOM 952 C C . GLN A 1 124 ? -27.639 2.126 33.585 1.00 90.06 124 GLN A C 1
ATOM 954 O O . GLN A 1 124 ? -27.717 3.073 34.366 1.00 90.06 124 GLN A O 1
ATOM 959 N N . THR A 1 125 ? -27.091 0.955 33.928 1.00 87.00 125 THR A N 1
ATOM 960 C CA . THR A 1 125 ? -26.569 0.675 35.276 1.00 87.00 125 THR A CA 1
ATOM 961 C C . THR A 1 125 ? -25.482 1.671 35.688 1.00 87.00 125 THR A C 1
ATOM 963 O O . THR A 1 125 ? -25.513 2.186 36.804 1.00 87.00 125 THR A O 1
ATOM 966 N N . LEU A 1 126 ? -24.546 2.002 34.789 1.00 86.88 126 LEU A N 1
ATOM 967 C CA . LEU A 1 126 ? -23.508 3.004 35.067 1.00 86.88 126 LEU A CA 1
ATOM 968 C C . LEU A 1 126 ? -24.104 4.385 35.374 1.00 86.88 126 LEU A C 1
ATOM 970 O O . LEU A 1 126 ? -23.694 5.043 36.331 1.00 86.88 126 LEU A O 1
ATOM 974 N N . ASN A 1 127 ? -25.084 4.813 34.578 1.00 85.81 127 ASN A N 1
ATOM 975 C CA . ASN A 1 127 ? -25.746 6.102 34.760 1.00 85.81 127 ASN A CA 1
ATOM 976 C C . ASN A 1 127 ? -26.560 6.168 36.058 1.00 85.81 127 ASN A C 1
ATOM 978 O O . ASN A 1 127 ? -26.573 7.201 36.725 1.00 85.81 127 ASN A O 1
ATOM 982 N N . GLU A 1 128 ? -27.232 5.082 36.440 1.00 83.50 128 GLU A N 1
ATOM 983 C CA . GLU A 1 128 ? -27.957 4.981 37.711 1.00 83.50 128 GLU A CA 1
ATOM 984 C C . GLU A 1 128 ? -27.012 5.089 38.909 1.00 83.50 128 GLU A C 1
ATOM 986 O O . GLU A 1 128 ? -27.214 5.961 39.756 1.00 83.50 128 GLU A O 1
ATOM 991 N N . LEU A 1 129 ? -25.928 4.310 38.920 1.00 79.62 129 LEU A N 1
ATOM 992 C CA . LEU A 1 129 ? -24.918 4.355 39.981 1.00 79.62 129 LEU A CA 1
ATOM 993 C C . LEU A 1 129 ? -24.293 5.749 40.121 1.00 79.62 129 LEU A C 1
ATOM 995 O O . LEU A 1 129 ? -24.165 6.279 41.226 1.00 79.62 129 LEU A O 1
ATOM 999 N N . ALA A 1 130 ? -23.946 6.391 39.004 1.00 76.88 130 ALA A N 1
ATOM 1000 C CA . ALA A 1 130 ? -23.412 7.744 39.051 1.00 76.88 130 ALA A CA 1
ATOM 1001 C C . ALA A 1 130 ? -24.447 8.768 39.534 1.00 76.88 130 ALA A C 1
ATOM 1003 O O . ALA A 1 130 ? -24.086 9.670 40.282 1.00 76.88 130 ALA A O 1
ATOM 1004 N N . ARG A 1 131 ? -25.736 8.635 39.201 1.00 76.56 131 ARG A N 1
ATOM 1005 C CA . ARG A 1 131 ? -26.776 9.528 39.749 1.00 76.56 131 ARG A CA 1
ATOM 1006 C C . ARG A 1 131 ? -26.947 9.385 41.261 1.00 76.56 131 ARG A C 1
ATOM 1008 O O . ARG A 1 131 ? -27.170 10.385 41.941 1.00 76.56 131 ARG A O 1
ATOM 1015 N N . GLU A 1 132 ? -26.844 8.172 41.795 1.00 74.75 132 GLU A N 1
ATOM 1016 C CA . GLU A 1 132 ? -27.004 7.915 43.232 1.00 74.75 132 GLU A CA 1
ATOM 1017 C C . GLU A 1 132 ? -25.835 8.460 44.067 1.00 74.75 132 GLU A C 1
ATOM 1019 O O . GLU A 1 132 ? -26.034 8.953 45.187 1.00 74.75 132 GLU A O 1
ATOM 1024 N N . HIS A 1 133 ? -24.621 8.412 43.512 1.00 69.44 133 HIS A N 1
ATOM 1025 C CA . HIS A 1 133 ? -23.384 8.654 44.253 1.00 69.44 133 HIS A CA 1
ATOM 1026 C C . HIS A 1 133 ? -22.648 9.948 43.872 1.00 69.44 133 HIS A C 1
ATOM 1028 O O . HIS A 1 133 ? -21.979 10.533 44.727 1.00 69.44 133 HIS A O 1
ATOM 1034 N N . CYS A 1 134 ? -22.819 10.471 42.655 1.00 62.34 134 CYS A N 1
ATOM 1035 C CA . CYS A 1 134 ? -22.312 11.786 42.251 1.00 62.34 134 CYS A CA 1
ATOM 1036 C C . CYS A 1 134 ? -23.287 12.888 42.696 1.00 62.34 134 CYS A C 1
ATOM 1038 O O . CYS A 1 134 ? -23.972 13.516 41.887 1.00 62.34 134 CYS A O 1
ATOM 1040 N N . ARG A 1 135 ? -23.375 13.135 44.009 1.00 53.44 135 ARG A N 1
ATOM 1041 C CA . ARG A 1 135 ? -24.168 14.250 44.551 1.00 53.44 135 ARG A CA 1
ATOM 1042 C C . ARG A 1 135 ? -23.465 15.580 44.281 1.00 53.44 135 ARG A C 1
ATOM 1044 O O . ARG A 1 135 ? -22.692 16.063 45.103 1.00 53.44 135 ARG A O 1
ATOM 1051 N N . PHE A 1 136 ? -23.747 16.183 43.133 1.00 53.69 136 PHE A N 1
ATOM 1052 C CA . PHE A 1 136 ? -23.413 17.581 42.881 1.00 53.69 136 PHE A CA 1
ATOM 1053 C C . PHE A 1 136 ? -24.417 18.479 43.613 1.00 53.69 136 PHE A C 1
ATOM 1055 O O . PHE A 1 136 ? -25.629 18.292 43.487 1.00 53.69 136 PHE A O 1
ATOM 1062 N N . ASP A 1 137 ? -23.933 19.456 44.381 1.00 50.31 137 ASP A N 1
ATOM 1063 C CA . ASP A 1 137 ? -24.804 20.483 44.952 1.00 50.31 137 ASP A CA 1
ATOM 1064 C C . ASP A 1 137 ? -25.305 21.385 43.816 1.00 50.31 137 ASP A C 1
ATOM 1066 O O . ASP A 1 137 ? -24.613 22.303 43.367 1.00 50.31 137 ASP A O 1
ATOM 1070 N N . LYS A 1 138 ? -26.510 21.073 43.319 1.00 47.03 138 LYS A N 1
ATOM 1071 C CA . LYS A 1 138 ? -27.135 21.736 42.166 1.00 47.03 138 LYS A CA 1
ATOM 1072 C C . LYS A 1 138 ? -27.237 23.256 42.362 1.00 47.03 138 LYS A C 1
ATOM 1074 O O . LYS A 1 138 ? -27.194 23.988 41.380 1.00 47.03 138 LYS A O 1
ATOM 1079 N N . SER A 1 139 ? -27.336 23.730 43.608 1.00 45.91 139 SER A N 1
ATOM 1080 C CA . SER A 1 139 ? -27.520 25.151 43.928 1.00 45.91 139 SER A CA 1
ATOM 1081 C C . SER A 1 139 ? -26.243 25.986 43.750 1.00 45.91 139 SER A C 1
ATOM 1083 O O . SER A 1 139 ? -26.270 26.996 43.051 1.00 45.91 139 SER A O 1
ATOM 1085 N N . ARG A 1 140 ? -25.096 25.525 44.269 1.00 46.69 140 ARG A N 1
ATOM 1086 C CA . ARG A 1 140 ? -23.814 26.263 44.211 1.00 46.69 140 ARG A CA 1
ATOM 1087 C C . ARG A 1 140 ? -23.210 26.359 42.807 1.00 46.69 140 ARG A C 1
ATOM 1089 O O . ARG A 1 140 ? -22.496 27.311 42.507 1.00 46.69 140 ARG A O 1
ATOM 1096 N N . ILE A 1 141 ? -23.477 25.377 41.947 1.00 48.28 141 ILE A N 1
ATOM 1097 C CA . ILE A 1 141 ? -22.887 25.301 40.603 1.00 48.28 141 ILE A CA 1
ATOM 1098 C C . ILE A 1 141 ? -23.610 26.227 39.611 1.00 48.28 141 ILE A C 1
ATOM 1100 O O . ILE A 1 141 ? -22.958 26.902 38.812 1.00 48.28 141 ILE A O 1
ATOM 1104 N N . LEU A 1 142 ? -24.942 26.300 39.700 1.00 46.97 142 LEU A N 1
ATOM 1105 C CA . LEU A 1 142 ? -25.766 27.185 38.869 1.00 46.97 142 LEU A CA 1
ATOM 1106 C C . LEU A 1 142 ? -25.543 28.673 39.197 1.00 46.97 142 LEU A C 1
ATOM 1108 O O . LEU A 1 142 ? -25.696 29.515 38.316 1.00 46.97 142 LEU A O 1
ATOM 1112 N N . GLU A 1 143 ? -25.136 29.001 40.429 1.00 46.94 143 GLU A N 1
ATOM 1113 C CA . GLU A 1 143 ? -24.814 30.376 40.846 1.00 46.94 143 GLU A CA 1
ATOM 1114 C C . GLU A 1 143 ? -23.430 30.863 40.372 1.00 46.94 143 GLU A C 1
ATOM 1116 O O . GLU A 1 143 ? -23.257 32.056 40.124 1.00 46.94 143 GLU A O 1
ATOM 1121 N N . GLN A 1 144 ? -22.437 29.974 40.220 1.00 42.66 144 GLN A N 1
ATOM 1122 C CA . GLN A 1 144 ? -21.051 30.358 39.894 1.00 42.66 144 GLN A CA 1
ATOM 1123 C C . GLN A 1 144 ? -20.700 30.343 38.402 1.00 42.66 144 GLN A C 1
ATOM 1125 O O . GLN A 1 144 ? -19.762 31.028 37.989 1.00 42.66 144 GLN A O 1
ATOM 1130 N N . TYR A 1 145 ? -21.419 29.575 37.584 1.00 47.81 145 TYR A N 1
ATOM 1131 C CA . TYR A 1 145 ? -21.057 29.351 36.187 1.00 47.81 145 TYR A CA 1
ATOM 1132 C C . TYR A 1 145 ? -22.255 29.634 35.274 1.00 47.81 145 TYR A C 1
ATOM 1134 O O . TYR A 1 145 ? -23.049 28.751 34.974 1.00 47.81 145 TYR A O 1
ATOM 1142 N N . ALA A 1 146 ? -22.370 30.869 34.777 1.00 44.78 146 ALA A N 1
ATOM 1143 C CA . ALA A 1 146 ? -23.465 31.295 33.891 1.00 44.78 146 ALA A CA 1
ATOM 1144 C C . ALA A 1 146 ? -23.547 30.520 32.551 1.00 44.78 146 ALA A C 1
ATOM 1146 O O . ALA A 1 146 ? -24.559 30.585 31.861 1.00 44.78 146 ALA A O 1
ATOM 1147 N N . THR A 1 147 ? -22.494 29.785 32.179 1.00 45.59 147 THR A N 1
ATOM 1148 C CA . THR A 1 147 ? -22.423 28.903 30.997 1.00 45.59 147 THR A CA 1
ATOM 1149 C C . THR A 1 147 ? -22.624 27.422 31.326 1.00 45.59 147 THR A C 1
ATOM 1151 O O . THR A 1 147 ? -22.391 26.563 30.479 1.00 45.59 147 THR A O 1
ATOM 1154 N N . PHE A 1 148 ? -23.006 27.094 32.559 1.00 48.25 148 PHE A N 1
ATOM 1155 C CA . PHE A 1 148 ? -23.181 25.719 32.994 1.00 48.25 148 PHE A CA 1
ATOM 1156 C C . PHE A 1 148 ? -24.428 25.084 32.378 1.00 48.25 148 PHE A C 1
ATOM 1158 O O . PHE A 1 148 ? -25.545 25.561 32.579 1.00 48.25 148 PHE A O 1
ATOM 1165 N N . ASN A 1 149 ? -24.255 23.973 31.660 1.00 53.12 149 ASN A N 1
ATOM 1166 C CA . ASN A 1 149 ? -25.388 23.215 31.147 1.00 53.12 149 ASN A CA 1
ATOM 1167 C C . ASN A 1 149 ? -26.003 22.359 32.266 1.00 53.12 149 ASN A C 1
ATOM 1169 O O . ASN A 1 149 ? -25.417 21.363 32.695 1.00 53.12 149 ASN A O 1
ATOM 1173 N N . GLY A 1 150 ? -27.211 22.725 32.705 1.00 53.72 150 GLY A N 1
ATOM 1174 C CA . GLY A 1 150 ? -27.980 21.983 33.707 1.00 53.72 150 GLY A CA 1
ATOM 1175 C C . GLY A 1 150 ? -28.243 20.513 33.346 1.00 53.72 150 GLY A C 1
ATOM 1176 O O . GLY A 1 150 ? -28.453 19.715 34.252 1.00 53.72 150 GLY A O 1
ATOM 1177 N N . ALA A 1 151 ? -28.147 20.123 32.067 1.00 54.06 151 ALA A N 1
ATOM 1178 C CA . ALA A 1 151 ? -28.290 18.733 31.624 1.00 54.06 151 ALA A CA 1
ATOM 1179 C C . ALA A 1 151 ? -27.223 17.783 32.212 1.00 54.06 151 ALA A C 1
ATOM 1181 O O . ALA A 1 151 ? -27.497 16.598 32.405 1.00 54.06 151 ALA A O 1
ATOM 1182 N N . LEU A 1 152 ? -26.036 18.294 32.572 1.00 53.06 152 LEU A N 1
ATOM 1183 C CA . LEU A 1 152 ? -24.983 17.517 33.246 1.00 53.06 152 LEU A CA 1
ATOM 1184 C C . LEU A 1 152 ? -25.352 17.137 34.694 1.00 53.06 152 LEU A C 1
ATOM 1186 O O . LEU A 1 152 ? -24.715 16.270 35.286 1.00 53.06 152 LEU A O 1
ATOM 1190 N N . LEU A 1 153 ? -26.381 17.767 35.276 1.00 56.47 153 LEU A N 1
ATOM 1191 C CA . LEU A 1 153 ? -26.905 17.416 36.603 1.00 56.47 153 LEU A CA 1
ATOM 1192 C C . LEU A 1 153 ? -27.855 16.214 36.564 1.00 56.47 153 LEU A C 1
ATOM 1194 O O . LEU A 1 153 ? -28.131 15.636 37.618 1.00 56.47 153 LEU A O 1
ATOM 1198 N N . ASP A 1 154 ? -28.376 15.879 35.382 1.00 58.00 154 ASP A N 1
ATOM 1199 C CA . ASP A 1 154 ? -29.308 14.769 35.173 1.00 58.00 154 ASP A CA 1
ATOM 1200 C C . ASP A 1 154 ? -28.617 13.564 34.505 1.00 58.00 154 ASP A C 1
ATOM 1202 O O . ASP A 1 154 ? -29.034 12.426 34.727 1.00 58.00 154 ASP A O 1
ATOM 1206 N N . ASN A 1 155 ? -27.515 13.800 33.777 1.00 64.81 155 ASN A N 1
ATOM 1207 C CA . ASN A 1 155 ? -26.604 12.779 33.251 1.00 64.81 155 ASN A CA 1
ATOM 1208 C C . ASN A 1 155 ? -25.152 13.106 33.655 1.00 64.81 155 ASN A C 1
ATOM 1210 O O . ASN A 1 155 ? -24.477 13.859 32.950 1.00 64.81 155 ASN A O 1
ATOM 1214 N N . PRO A 1 156 ? -24.661 12.571 34.788 1.00 68.56 156 PRO A N 1
ATOM 1215 C CA . PRO A 1 156 ? -23.329 12.895 35.306 1.00 68.56 156 PRO A CA 1
ATOM 1216 C C . PRO A 1 156 ? -22.182 12.282 34.485 1.00 68.56 156 PRO A C 1
ATOM 1218 O O . PRO A 1 156 ? -21.043 12.729 34.611 1.00 68.56 156 PRO A O 1
ATOM 1221 N N . ILE A 1 157 ? -22.471 11.273 33.655 1.00 81.88 157 ILE A N 1
ATOM 1222 C CA . ILE A 1 157 ? -21.501 10.595 32.792 1.00 81.88 157 ILE A CA 1
ATOM 1223 C C . ILE A 1 157 ? -21.727 11.009 31.336 1.00 81.88 157 ILE A C 1
ATOM 1225 O O . ILE A 1 157 ? -22.850 10.963 30.834 1.00 81.88 157 ILE A O 1
ATOM 1229 N N . GLN A 1 158 ? -20.641 11.336 30.637 1.00 85.38 158 GLN A N 1
ATOM 1230 C CA . GLN A 1 158 ? -20.609 11.369 29.177 1.00 85.38 158 GLN A CA 1
ATOM 1231 C C . GLN A 1 158 ? -20.030 10.062 28.620 1.00 85.38 158 GLN A C 1
ATOM 1233 O O . GLN A 1 158 ? -19.078 9.507 29.165 1.00 85.38 158 GLN A O 1
ATOM 1238 N N . HIS A 1 159 ? -20.580 9.579 27.514 1.00 90.12 159 HIS A N 1
ATOM 1239 C CA . HIS A 1 159 ? -20.178 8.346 26.848 1.00 90.12 159 HIS A CA 1
ATOM 1240 C C . HIS A 1 159 ? -19.527 8.672 25.501 1.00 90.12 159 HIS A C 1
ATOM 1242 O O . HIS A 1 159 ? -20.136 9.326 24.657 1.00 90.12 159 HIS A O 1
ATOM 1248 N N . LEU A 1 160 ? -18.294 8.213 25.290 1.00 90.00 160 LEU A N 1
ATOM 1249 C CA . LEU A 1 160 ? -17.590 8.280 24.011 1.00 90.00 160 LEU A CA 1
ATOM 1250 C C . LEU A 1 160 ? -17.554 6.883 23.391 1.00 90.00 160 LEU A C 1
ATOM 1252 O O . LEU A 1 160 ? -16.897 5.993 23.925 1.00 90.00 160 LEU A O 1
ATOM 1256 N N . VAL A 1 161 ? -18.234 6.692 22.269 1.00 91.38 161 VAL A N 1
ATOM 1257 C CA . VAL A 1 161 ? -18.325 5.406 21.570 1.00 91.38 161 VAL A CA 1
ATOM 1258 C C . VAL A 1 161 ? -17.292 5.360 20.454 1.00 91.38 161 VAL A C 1
ATOM 1260 O O . VAL A 1 161 ? -17.336 6.164 19.535 1.00 91.38 161 VAL A O 1
ATOM 1263 N N . VAL A 1 162 ? -16.343 4.437 20.535 1.00 90.00 162 VAL A N 1
ATOM 1264 C CA . VAL A 1 162 ? -15.319 4.174 19.522 1.00 90.00 162 VAL A CA 1
ATOM 1265 C C . VAL A 1 162 ? -15.632 2.813 18.910 1.00 90.00 162 VAL A C 1
ATOM 1267 O O . VAL A 1 162 ? -15.151 1.784 19.378 1.00 90.00 162 VAL A O 1
ATOM 1270 N N . ASP A 1 163 ? -16.479 2.816 17.885 1.00 85.31 163 ASP A N 1
ATOM 1271 C CA . ASP A 1 163 ? -17.001 1.606 17.238 1.00 85.31 163 ASP A CA 1
ATOM 1272 C C . ASP A 1 163 ? -16.471 1.377 15.808 1.00 85.31 163 ASP A C 1
ATOM 1274 O O . ASP A 1 163 ? -16.821 0.406 15.136 1.00 85.31 163 ASP A O 1
ATOM 1278 N N . GLY A 1 164 ? -15.613 2.287 15.337 1.00 70.44 164 GLY A N 1
ATOM 1279 C CA . GLY A 1 164 ? -15.085 2.295 13.974 1.00 70.44 164 GLY A CA 1
ATOM 1280 C C . GLY A 1 164 ? -15.998 2.974 12.945 1.00 70.44 164 GLY A C 1
ATOM 1281 O O . GLY A 1 164 ? -15.591 3.126 11.789 1.00 70.44 164 GLY A O 1
ATOM 1282 N N . THR A 1 165 ? -17.195 3.428 13.332 1.00 66.19 165 THR A N 1
ATOM 1283 C CA . THR A 1 165 ? -18.083 4.187 12.443 1.00 66.19 165 THR A CA 1
ATOM 1284 C C . THR A 1 165 ? -17.494 5.570 12.148 1.00 66.19 165 THR A C 1
ATOM 1286 O O . THR A 1 165 ? -16.952 6.250 13.017 1.00 66.19 165 THR A O 1
ATOM 1289 N N . GLY A 1 166 ? -17.542 6.005 10.885 1.00 54.78 166 GLY A N 1
ATOM 1290 C CA . GLY A 1 166 ? -17.037 7.329 10.492 1.00 54.78 166 GLY A CA 1
ATOM 1291 C C . GLY A 1 166 ? -15.509 7.492 10.522 1.00 54.78 166 GLY A C 1
ATOM 1292 O O . GLY A 1 166 ? -15.010 8.618 10.467 1.00 54.78 166 GLY A O 1
ATOM 1293 N N . CYS A 1 167 ? -14.731 6.403 10.575 1.00 51.62 167 CYS A N 1
ATOM 1294 C CA . CYS A 1 167 ? -13.272 6.471 10.479 1.00 51.62 167 CYS A CA 1
ATOM 1295 C C . CYS A 1 167 ? -12.800 6.953 9.095 1.00 51.62 167 CYS A C 1
ATOM 1297 O O . CYS A 1 167 ? -12.473 6.160 8.217 1.00 51.62 167 CYS A O 1
ATOM 1299 N N . LEU A 1 168 ? -12.680 8.268 8.922 1.00 49.44 168 LEU A N 1
ATOM 1300 C CA . LEU A 1 168 ? -11.809 8.861 7.911 1.00 49.44 168 LEU A CA 1
ATOM 1301 C C . LEU A 1 168 ? -10.371 8.871 8.455 1.00 49.44 168 LEU A C 1
ATOM 1303 O O . LEU A 1 168 ? -10.110 9.506 9.484 1.00 49.44 168 LEU A O 1
ATOM 1307 N N . PRO A 1 169 ? -9.408 8.190 7.811 1.00 48.88 169 PRO A N 1
ATOM 1308 C CA . PRO A 1 169 ? -8.014 8.302 8.203 1.00 48.88 169 PRO A CA 1
ATOM 1309 C C . PRO A 1 169 ? -7.578 9.772 8.144 1.00 48.88 169 PRO A C 1
ATOM 1311 O O . PRO A 1 169 ? -7.961 10.521 7.246 1.00 48.88 169 PRO A O 1
ATOM 1314 N N . ALA A 1 170 ? -6.741 10.209 9.085 1.00 48.41 170 ALA A N 1
ATOM 1315 C CA . ALA A 1 170 ? -6.100 11.521 9.014 1.00 48.41 170 ALA A CA 1
ATOM 1316 C C . ALA A 1 170 ? -5.005 11.519 7.924 1.00 48.41 170 ALA A C 1
ATOM 1318 O O . ALA A 1 170 ? -3.814 11.627 8.202 1.00 48.41 170 ALA A O 1
ATOM 1319 N N . THR A 1 171 ? -5.391 11.371 6.659 1.00 56.09 171 THR A N 1
ATOM 1320 C CA . THR A 1 171 ? -4.498 11.123 5.516 1.00 56.09 171 THR A CA 1
ATOM 1321 C C . THR A 1 171 ? -4.249 12.374 4.679 1.00 56.09 171 THR A C 1
ATOM 1323 O O . THR A 1 171 ? -4.120 12.302 3.462 1.00 56.09 171 THR A O 1
ATOM 1326 N N . ILE A 1 172 ? -4.082 13.543 5.312 1.00 64.31 172 ILE A N 1
ATOM 1327 C CA . ILE A 1 172 ? -3.785 14.805 4.601 1.00 64.31 172 ILE A CA 1
ATOM 1328 C C . ILE A 1 172 ? -2.585 14.644 3.651 1.00 64.31 172 ILE A C 1
ATOM 1330 O O . ILE A 1 172 ? -2.567 15.216 2.567 1.00 64.31 172 ILE A O 1
ATOM 1334 N N . GLY A 1 173 ? -1.554 13.878 4.028 1.00 74.00 173 GLY A N 1
ATOM 1335 C CA . GLY A 1 173 ? -0.368 13.735 3.173 1.00 74.00 173 GLY A CA 1
ATOM 1336 C C . GLY A 1 173 ? -0.603 12.873 1.938 1.00 74.00 173 GLY A C 1
ATOM 1337 O O . GLY A 1 173 ? -0.244 13.310 0.851 1.00 74.00 173 GLY A O 1
ATOM 1338 N N . LEU A 1 174 ? -1.260 11.722 2.084 1.00 82.38 174 LEU A N 1
ATOM 1339 C CA . LEU A 1 174 ? -1.628 10.866 0.958 1.00 82.38 174 LEU A CA 1
ATOM 1340 C C . LEU A 1 174 ? -2.586 11.601 0.011 1.00 82.38 174 LEU A C 1
ATOM 1342 O O . LEU A 1 174 ? -2.385 11.596 -1.199 1.00 82.38 174 LEU A O 1
ATOM 1346 N N . TYR A 1 175 ? -3.582 12.297 0.567 1.00 84.94 175 TYR A N 1
ATOM 1347 C CA . TYR A 1 175 ? -4.577 13.023 -0.219 1.00 84.94 175 TYR A CA 1
ATOM 1348 C C . TYR A 1 175 ? -3.962 14.249 -0.901 1.00 84.94 175 TYR A C 1
ATOM 1350 O O . TYR A 1 175 ? -4.224 14.464 -2.078 1.00 84.94 175 TYR A O 1
ATOM 1358 N N . SER A 1 176 ? -3.077 15.003 -0.232 1.00 86.62 176 SER A N 1
ATOM 1359 C CA . SER A 1 176 ? -2.337 16.093 -0.895 1.00 86.62 176 SER A CA 1
ATOM 1360 C C . SER A 1 176 ? -1.431 15.585 -2.019 1.00 86.62 176 SER A C 1
ATOM 1362 O O . SER A 1 176 ? -1.361 16.216 -3.067 1.00 86.62 176 SER A O 1
ATOM 1364 N N . GLN A 1 177 ? -0.768 14.437 -1.849 1.00 89.81 177 GLN A N 1
ATOM 1365 C CA . GLN A 1 177 ? 0.036 13.846 -2.918 1.00 89.81 177 GLN A CA 1
ATOM 1366 C C . GLN A 1 177 ? -0.830 13.413 -4.105 1.00 89.81 177 GLN A C 1
ATOM 1368 O O . GLN A 1 177 ? -0.498 13.744 -5.240 1.00 89.81 177 GLN A O 1
ATOM 1373 N N . ALA A 1 178 ? -1.944 12.723 -3.854 1.00 91.50 178 ALA A N 1
ATOM 1374 C CA . ALA A 1 178 ? -2.875 12.313 -4.900 1.00 91.50 178 ALA A CA 1
ATOM 1375 C C . ALA A 1 178 ? -3.498 13.518 -5.625 1.00 91.50 178 ALA A C 1
ATOM 1377 O O . ALA A 1 178 ? -3.585 13.505 -6.846 1.00 91.50 178 ALA A O 1
ATOM 1378 N N . ALA A 1 179 ? -3.864 14.576 -4.895 1.00 91.38 179 ALA A N 1
ATOM 1379 C CA . ALA A 1 179 ? -4.373 15.833 -5.444 1.00 91.38 179 ALA A CA 1
ATOM 1380 C C . ALA A 1 179 ? -3.379 16.486 -6.414 1.00 91.38 179 ALA A C 1
ATOM 1382 O O . ALA A 1 179 ? -3.725 16.761 -7.561 1.00 91.38 179 ALA A O 1
ATOM 1383 N N . VAL A 1 180 ? -2.130 16.674 -5.975 1.00 91.75 180 VAL A N 1
ATOM 1384 C CA . VAL A 1 180 ? -1.069 17.265 -6.804 1.00 91.75 180 VAL A CA 1
ATOM 1385 C C . VAL A 1 180 ? -0.803 16.406 -8.039 1.00 91.75 180 VAL A C 1
ATOM 1387 O O . VAL A 1 180 ? -0.765 16.924 -9.150 1.00 91.75 180 VAL A O 1
ATOM 1390 N N . LEU A 1 181 ? -0.666 15.086 -7.873 1.00 94.31 181 LEU A N 1
ATOM 1391 C CA . LEU A 1 181 ? -0.418 14.187 -9.001 1.00 94.31 181 LEU A CA 1
ATOM 1392 C C . LEU A 1 181 ? -1.577 14.200 -10.011 1.00 94.31 181 LEU A C 1
ATOM 1394 O O . LEU A 1 181 ? -1.343 14.268 -11.215 1.00 94.31 181 LEU A O 1
ATOM 1398 N N . HIS A 1 182 ? -2.818 14.185 -9.524 1.00 93.94 182 HIS A N 1
ATOM 1399 C CA . HIS A 1 182 ? -4.022 14.237 -10.350 1.00 93.94 182 HIS A CA 1
ATOM 1400 C C . HIS A 1 182 ? -4.155 15.545 -11.137 1.00 93.94 182 HIS A C 1
ATOM 1402 O O . HIS A 1 182 ? -4.643 15.546 -12.266 1.00 93.94 182 HIS A O 1
ATOM 1408 N N . GLN A 1 183 ? -3.762 16.668 -10.533 1.00 90.94 183 GLN A N 1
ATOM 1409 C CA . GLN A 1 183 ? -3.862 17.979 -11.163 1.00 90.94 183 GLN A CA 1
ATOM 1410 C C . GLN A 1 183 ? -2.750 18.204 -12.196 1.00 90.94 183 GLN A C 1
ATOM 1412 O O . GLN A 1 183 ? -2.994 18.823 -13.229 1.00 90.94 183 GLN A O 1
ATOM 1417 N N . CYS A 1 184 ? -1.538 17.715 -11.919 1.00 91.25 184 CYS A N 1
ATOM 1418 C CA . CYS A 1 184 ? -0.352 18.004 -12.725 1.00 91.25 184 CYS A CA 1
ATOM 1419 C C . CYS A 1 184 ? -0.088 16.986 -13.850 1.00 91.25 184 CYS A C 1
ATOM 1421 O O . CYS A 1 184 ? 0.610 17.320 -14.808 1.00 91.25 184 CYS A O 1
ATOM 1423 N N . PHE A 1 185 ? -0.618 15.761 -13.760 1.00 93.19 185 PHE A N 1
ATOM 1424 C CA . PHE A 1 185 ? -0.323 14.653 -14.683 1.00 93.19 185 PHE A CA 1
ATOM 1425 C C . PHE A 1 185 ? -1.607 13.949 -15.182 1.00 93.19 185 PHE A C 1
ATOM 1427 O O . PHE A 1 185 ? -2.717 14.365 -14.860 1.00 93.19 185 PHE A O 1
ATOM 1434 N N . ASP A 1 186 ? -1.485 12.891 -16.003 1.00 90.94 186 ASP A N 1
ATOM 1435 C CA . ASP A 1 186 ? -2.651 12.182 -16.571 1.00 90.94 186 ASP A CA 1
ATOM 1436 C C . ASP A 1 186 ? -3.521 11.572 -15.458 1.00 90.94 186 ASP A C 1
ATOM 1438 O O . ASP A 1 186 ? -3.091 10.709 -14.687 1.00 90.94 186 ASP A O 1
ATOM 1442 N N . ARG A 1 187 ? -4.784 12.001 -15.416 1.00 91.12 187 ARG A N 1
ATOM 1443 C CA . ARG A 1 187 ? -5.784 11.611 -14.413 1.00 91.12 187 ARG A CA 1
ATOM 1444 C C . ARG A 1 187 ? -6.129 10.123 -14.428 1.00 91.12 187 ARG A C 1
ATOM 1446 O O . ARG A 1 187 ? -6.650 9.620 -13.435 1.00 91.12 187 ARG A O 1
ATOM 1453 N N . ARG A 1 188 ? -5.864 9.414 -15.532 1.00 88.38 188 ARG A N 1
ATOM 1454 C CA . ARG A 1 188 ? -6.002 7.949 -15.601 1.00 88.38 188 ARG A CA 1
ATOM 1455 C C . ARG A 1 188 ? -4.889 7.245 -14.836 1.00 88.38 188 ARG A C 1
ATOM 1457 O O . ARG A 1 188 ? -5.151 6.214 -14.225 1.00 88.38 188 ARG A O 1
ATOM 1464 N N . VAL A 1 189 ? -3.686 7.827 -14.854 1.00 93.38 189 VAL A N 1
ATOM 1465 C CA . VAL A 1 189 ? -2.517 7.320 -14.126 1.00 93.38 189 VAL A CA 1
ATOM 1466 C C . VAL A 1 189 ? -2.601 7.671 -12.642 1.00 93.38 189 VAL A C 1
ATOM 1468 O O . VAL A 1 189 ? -2.286 6.847 -11.782 1.00 93.38 189 VAL A O 1
ATOM 1471 N N . TYR A 1 190 ? -3.077 8.882 -12.347 1.00 95.44 190 TYR A N 1
ATOM 1472 C CA . TYR A 1 190 ? -3.248 9.410 -10.994 1.00 95.44 190 TYR A CA 1
ATOM 1473 C C . TYR A 1 190 ? -4.716 9.730 -10.702 1.00 95.44 190 TYR A C 1
ATOM 1475 O O . TYR A 1 190 ? -5.123 10.896 -10.685 1.00 95.44 190 TYR A O 1
ATOM 1483 N N . PRO A 1 191 ? -5.552 8.704 -10.500 1.00 93.88 191 PRO A N 1
ATOM 1484 C CA . PRO A 1 191 ? -6.939 8.903 -10.107 1.00 93.88 191 PRO A CA 1
ATOM 1485 C C . PRO A 1 191 ? -7.042 9.458 -8.679 1.00 93.88 191 PRO A C 1
ATOM 1487 O O . PRO A 1 191 ? -6.224 9.164 -7.808 1.00 93.88 191 PRO A O 1
ATOM 1490 N N . LEU A 1 192 ? -8.094 10.236 -8.415 1.00 91.88 192 LEU A N 1
ATOM 1491 C CA . LEU A 1 192 ? -8.385 10.707 -7.061 1.00 91.88 192 LEU A CA 1
ATOM 1492 C C . LEU A 1 192 ? -8.916 9.557 -6.185 1.00 91.88 192 LEU A C 1
ATOM 1494 O O . LEU A 1 192 ? -9.789 8.820 -6.649 1.00 91.88 192 LEU A O 1
ATOM 1498 N N . PRO A 1 193 ? -8.481 9.447 -4.916 1.00 90.88 193 PRO A N 1
ATOM 1499 C CA . PRO A 1 193 ? -9.147 8.685 -3.863 1.00 90.88 193 PRO A CA 1
ATOM 1500 C C . PRO A 1 193 ? -10.665 8.884 -3.811 1.00 90.88 193 PRO A C 1
ATOM 1502 O O . PRO A 1 193 ? -11.182 9.939 -4.194 1.00 90.88 193 PRO A O 1
ATOM 1505 N N . TYR A 1 194 ? -11.367 7.881 -3.285 1.00 87.62 194 TYR A N 1
ATOM 1506 C CA . TYR A 1 194 ? -12.826 7.815 -3.223 1.00 87.62 194 TYR A CA 1
ATOM 1507 C C . TYR A 1 194 ? -13.451 9.085 -2.632 1.00 87.62 194 TYR A C 1
ATOM 1509 O O . TYR A 1 194 ? -14.274 9.707 -3.303 1.00 87.62 194 TYR A O 1
ATOM 1517 N N . ASP A 1 195 ? -12.997 9.548 -1.464 1.00 80.56 195 ASP A N 1
ATOM 1518 C CA . ASP A 1 195 ? -13.599 10.723 -0.807 1.00 80.56 195 ASP A CA 1
ATOM 1519 C C . ASP A 1 195 ? -13.367 12.040 -1.571 1.00 80.56 195 ASP A C 1
ATOM 1521 O O . ASP A 1 195 ? -14.096 13.010 -1.377 1.00 80.56 195 ASP A O 1
ATOM 1525 N N . MET A 1 196 ? -12.373 12.103 -2.468 1.00 82.50 196 MET A N 1
ATOM 1526 C CA . MET A 1 196 ? -12.120 13.292 -3.296 1.00 82.50 196 MET A CA 1
ATOM 1527 C C . MET A 1 196 ? -12.914 13.298 -4.606 1.00 82.50 196 MET A C 1
ATOM 1529 O O . MET A 1 196 ? -13.123 14.377 -5.171 1.00 82.50 196 MET A O 1
ATOM 1533 N N . ARG A 1 197 ? -13.387 12.136 -5.080 1.00 85.50 197 ARG A N 1
ATOM 1534 C CA . ARG A 1 197 ? -14.157 12.016 -6.333 1.00 85.50 197 ARG A CA 1
ATOM 1535 C C . ARG A 1 197 ? -15.649 11.730 -6.147 1.00 85.50 197 ARG A C 1
ATOM 1537 O O . ARG A 1 197 ? -16.432 12.094 -7.016 1.00 85.50 197 ARG A O 1
ATOM 1544 N N . CYS A 1 198 ? -16.045 11.087 -5.051 1.00 82.38 198 CYS A N 1
ATOM 1545 C CA . CYS A 1 198 ? -17.427 10.689 -4.787 1.00 82.38 198 CYS A CA 1
ATOM 1546 C C . CYS A 1 198 ? -18.219 11.846 -4.159 1.00 82.38 198 CYS A C 1
ATOM 1548 O O . CYS A 1 198 ? -17.851 12.355 -3.099 1.00 82.38 198 CYS A O 1
ATOM 1550 N N . VAL A 1 199 ? -19.308 12.269 -4.810 1.00 79.50 199 VAL A N 1
ATOM 1551 C CA . VAL A 1 199 ? -20.156 13.376 -4.330 1.00 79.50 199 VAL A CA 1
ATOM 1552 C C . VAL A 1 199 ? -20.854 12.978 -3.037 1.00 79.50 199 VAL A C 1
ATOM 1554 O O . VAL A 1 199 ? -20.879 13.759 -2.092 1.00 79.50 199 VAL A O 1
ATOM 1557 N N . GLU A 1 200 ? -21.347 11.747 -2.965 1.00 75.38 200 GLU A N 1
ATOM 1558 C CA . GLU A 1 200 ? -22.019 11.198 -1.793 1.00 75.38 200 GLU A CA 1
ATOM 1559 C C . GLU A 1 200 ? -21.062 11.116 -0.598 1.00 75.38 200 GLU A C 1
ATOM 1561 O O . GLU A 1 200 ? -21.453 11.432 0.519 1.00 75.38 200 GLU A O 1
ATOM 1566 N N . ALA A 1 201 ? -19.791 10.759 -0.818 1.00 71.50 201 ALA A N 1
ATOM 1567 C CA . ALA A 1 201 ? -18.783 10.726 0.245 1.00 71.50 201 ALA A CA 1
ATOM 1568 C C . ALA A 1 201 ? -18.438 12.132 0.763 1.00 71.50 201 ALA A C 1
ATOM 1570 O O . ALA A 1 201 ? -18.303 12.333 1.974 1.00 71.50 201 ALA A O 1
ATOM 1571 N N . LYS A 1 202 ? -18.342 13.122 -0.138 1.00 70.25 202 LYS A N 1
ATOM 1572 C CA . LYS A 1 202 ? -18.169 14.533 0.239 1.00 70.25 202 LYS A CA 1
ATOM 1573 C C . LYS A 1 202 ? -19.362 15.041 1.033 1.00 70.25 202 LYS A C 1
ATOM 1575 O O . LYS A 1 202 ? -19.169 15.610 2.100 1.00 70.25 202 LYS A O 1
ATOM 1580 N N . GLN A 1 203 ? -20.576 14.778 0.556 1.00 71.75 203 GLN A N 1
ATOM 1581 C CA . GLN A 1 203 ? -21.807 15.148 1.249 1.00 71.75 203 GLN A CA 1
ATOM 1582 C C . GLN A 1 203 ? -21.907 14.472 2.612 1.00 71.75 203 GLN A C 1
ATOM 1584 O O . GLN A 1 203 ? -22.185 15.160 3.582 1.00 71.75 203 GLN A O 1
ATOM 1589 N N . ALA A 1 204 ? -21.602 13.177 2.718 1.00 68.19 204 ALA A N 1
ATOM 1590 C CA . ALA A 1 204 ? -21.581 12.463 3.992 1.00 68.19 204 ALA A CA 1
ATOM 1591 C C . ALA A 1 204 ? -20.547 13.057 4.959 1.00 68.19 204 ALA A C 1
ATOM 1593 O O . ALA A 1 204 ? -20.842 13.245 6.136 1.00 68.19 204 ALA A O 1
ATOM 1594 N N . SER A 1 205 ? -19.360 13.424 4.466 1.00 67.44 205 SER A N 1
ATOM 1595 C CA . SER A 1 205 ? -18.335 14.100 5.271 1.00 67.44 205 SER A CA 1
ATOM 1596 C C . SER A 1 205 ? -18.800 15.485 5.732 1.00 67.44 205 SER A C 1
ATOM 1598 O O . SER A 1 205 ? -18.636 15.833 6.899 1.00 67.44 205 SER A O 1
ATOM 1600 N N . GLU A 1 206 ? -19.408 16.272 4.839 1.00 67.75 206 GLU A N 1
ATOM 1601 C CA . GLU A 1 206 ? -20.005 17.583 5.128 1.00 67.75 206 GLU A CA 1
ATOM 1602 C C . GLU A 1 206 ? -21.224 17.498 6.055 1.00 67.75 206 GLU A C 1
ATOM 1604 O O . GLU A 1 206 ? -21.479 18.407 6.840 1.00 67.75 206 GLU A O 1
ATOM 1609 N N . GLU A 1 207 ? -21.995 16.424 5.979 1.00 65.88 207 GLU A N 1
ATOM 1610 C CA . GLU A 1 207 ? -23.163 16.183 6.813 1.00 65.88 207 GLU A CA 1
ATOM 1611 C C . GLU A 1 207 ? -22.755 15.717 8.210 1.00 65.88 207 GLU A C 1
ATOM 1613 O O . GLU A 1 207 ? -23.248 16.268 9.195 1.00 65.88 207 GLU A O 1
ATOM 1618 N N . ALA A 1 208 ? -21.773 14.818 8.312 1.00 62.53 208 ALA A N 1
ATOM 1619 C CA . ALA A 1 208 ? -21.116 14.476 9.572 1.00 62.53 208 ALA A CA 1
ATOM 1620 C C . ALA A 1 208 ? -20.475 15.715 10.226 1.00 62.53 208 ALA A C 1
ATOM 1622 O O . ALA A 1 208 ? -20.490 15.874 11.442 1.00 62.53 208 ALA A O 1
ATOM 1623 N N . LEU A 1 209 ? -19.964 16.638 9.405 1.00 61.56 209 LEU A N 1
ATOM 1624 C CA . LEU A 1 209 ? -19.458 17.950 9.808 1.00 61.56 209 LEU A CA 1
ATOM 1625 C C . LEU A 1 209 ? -20.547 18.899 10.336 1.00 61.56 209 LEU A C 1
ATOM 1627 O O . LEU A 1 209 ? -20.257 19.703 11.220 1.00 61.56 209 LEU A O 1
ATOM 1631 N N . LYS A 1 210 ? -21.764 18.853 9.776 1.00 61.62 210 LYS A N 1
ATOM 1632 C CA . LYS A 1 210 ? -22.898 19.716 10.163 1.00 61.62 210 LYS A CA 1
ATOM 1633 C C . LYS A 1 210 ? -23.532 19.281 11.482 1.00 61.62 210 LYS A C 1
ATOM 1635 O O . LYS A 1 210 ? -23.955 20.136 12.254 1.00 61.62 210 LYS A O 1
ATOM 1640 N N . HIS A 1 211 ? -23.566 17.979 11.753 1.00 60.06 211 HIS A N 1
ATOM 1641 C CA . HIS A 1 211 ? -24.118 17.406 12.981 1.00 60.06 211 HIS A CA 1
ATOM 1642 C C . HIS A 1 211 ? -23.043 17.318 14.072 1.00 60.06 211 HIS A C 1
ATOM 1644 O O . HIS A 1 211 ? -22.712 16.240 14.565 1.00 60.06 211 HIS A O 1
ATOM 1650 N N . LEU A 1 212 ? -22.461 18.470 14.425 1.00 58.19 212 LEU A N 1
ATOM 1651 C CA . LEU A 1 212 ? -21.508 18.559 15.531 1.00 58.19 212 LEU A CA 1
ATOM 1652 C C . LEU A 1 212 ? -22.189 18.069 16.818 1.00 58.19 212 LEU A C 1
ATOM 1654 O O . LEU A 1 212 ? -23.281 18.552 17.126 1.00 58.19 212 LEU A O 1
ATOM 1658 N N . PRO A 1 213 ? -21.567 17.164 17.595 1.00 62.50 213 PRO A N 1
ATOM 1659 C CA . PRO A 1 213 ? -22.091 16.848 18.911 1.00 62.50 213 PRO A CA 1
ATOM 1660 C C . PRO A 1 213 ? -22.058 18.128 19.744 1.00 62.50 213 PRO A C 1
ATOM 1662 O O . PRO A 1 213 ? -21.025 18.803 19.814 1.00 62.50 213 PRO A O 1
ATOM 1665 N N . GLU A 1 214 ? -23.177 18.477 20.382 1.00 69.06 214 GLU A N 1
ATOM 1666 C CA . GLU A 1 214 ? -23.139 19.522 21.399 1.00 69.06 214 GLU A CA 1
ATOM 1667 C C . GLU A 1 214 ? -22.105 19.108 22.458 1.00 69.06 214 GLU A C 1
ATOM 1669 O O . GLU A 1 214 ? -22.061 17.922 22.812 1.00 69.06 214 GLU A O 1
ATOM 1674 N N . PRO A 1 215 ? -21.279 20.028 22.993 1.00 66.31 215 PRO A N 1
ATOM 1675 C CA . PRO A 1 215 ? -20.201 19.660 23.911 1.00 66.31 215 PRO A CA 1
ATOM 1676 C C . PRO A 1 215 ? -20.658 18.790 25.087 1.00 66.31 215 PRO A C 1
ATOM 1678 O O . PRO A 1 215 ? -19.926 17.925 25.569 1.00 66.31 215 PRO A O 1
ATOM 1681 N N . HIS A 1 216 ? -21.906 18.972 25.511 1.00 68.81 216 HIS A N 1
ATOM 1682 C CA . HIS A 1 216 ? -22.514 18.284 26.644 1.00 68.81 216 HIS A CA 1
ATOM 1683 C C . HIS A 1 216 ? -23.476 17.161 26.241 1.00 68.81 216 HIS A C 1
ATOM 1685 O O . HIS A 1 216 ? -24.288 16.735 27.059 1.00 68.81 216 HIS A O 1
ATOM 1691 N N . THR A 1 217 ? -23.398 16.670 25.001 1.00 77.12 217 THR A N 1
ATOM 1692 C CA . THR A 1 217 ? -24.192 15.512 24.568 1.00 77.12 217 THR A CA 1
ATOM 1693 C C . THR A 1 217 ? -23.845 14.305 25.458 1.00 77.12 217 THR A C 1
ATOM 1695 O O . THR A 1 217 ? -22.654 14.053 25.679 1.00 77.12 217 THR A O 1
ATOM 1698 N N . PRO A 1 218 ? -24.840 13.560 25.986 1.00 81.25 218 PRO A N 1
ATOM 1699 C CA . PRO A 1 218 ? -24.587 12.410 26.857 1.00 81.25 218 PRO A CA 1
ATOM 1700 C C . PRO A 1 218 ? -23.836 11.275 26.163 1.00 81.25 218 PRO A C 1
ATOM 1702 O O . PRO A 1 218 ? -23.051 10.588 26.803 1.00 81.25 218 PRO A O 1
ATOM 1705 N N . VAL A 1 219 ? -24.061 11.083 24.861 1.00 87.81 219 VAL A N 1
ATOM 1706 C CA . VAL A 1 219 ? -23.404 10.056 24.047 1.00 87.81 219 VAL A CA 1
ATOM 1707 C C . VAL A 1 219 ? -22.840 10.698 22.788 1.00 87.81 219 VAL A C 1
ATOM 1709 O O . VAL A 1 219 ? -23.551 11.403 22.076 1.00 87.81 219 VAL A O 1
ATOM 1712 N N . VAL A 1 220 ? -21.568 10.442 22.502 1.00 84.19 220 VAL A N 1
ATOM 1713 C CA . VAL A 1 220 ? -20.882 10.899 21.294 1.00 84.19 220 VAL A CA 1
ATOM 1714 C C . VAL A 1 220 ? -20.200 9.713 20.633 1.00 84.19 220 VAL A C 1
ATOM 1716 O O . VAL A 1 220 ? -19.364 9.060 21.251 1.00 84.19 220 VAL A O 1
ATOM 1719 N N . HIS A 1 221 ? -20.506 9.465 19.360 1.00 84.56 221 HIS A N 1
ATOM 1720 C CA . HIS A 1 221 ? -19.725 8.543 18.537 1.00 84.56 221 HIS A CA 1
ATOM 1721 C C . HIS A 1 221 ? -18.449 9.249 18.083 1.00 84.56 221 HIS A C 1
ATOM 1723 O O . HIS A 1 221 ? -18.481 10.353 17.529 1.00 84.56 221 HIS A O 1
ATOM 1729 N N . ALA A 1 222 ? -17.309 8.634 18.376 1.00 78.50 222 ALA A N 1
ATOM 1730 C CA . ALA A 1 222 ? -15.993 9.167 18.109 1.00 78.50 222 ALA A CA 1
ATOM 1731 C C . ALA A 1 222 ? -15.803 9.347 16.605 1.00 78.50 222 ALA A C 1
ATOM 1733 O O . ALA A 1 222 ? -15.790 8.392 15.838 1.00 78.50 222 ALA A O 1
ATOM 1734 N N . GLN A 1 223 ? -15.600 10.595 16.203 1.00 72.25 223 GLN A N 1
ATOM 1735 C CA . GLN A 1 223 ? -15.166 10.946 14.857 1.00 72.25 223 GLN A CA 1
ATOM 1736 C C . GLN A 1 223 ? -13.664 11.272 14.877 1.00 72.25 223 GLN A C 1
ATOM 1738 O O . GLN A 1 223 ? -13.144 11.730 15.906 1.00 72.25 223 GLN A O 1
ATOM 1743 N N . PRO A 1 224 ? -12.936 11.074 13.765 1.00 67.00 224 PRO A N 1
ATOM 1744 C CA . PRO A 1 224 ? -11.544 11.493 13.653 1.00 67.00 224 PRO A CA 1
ATOM 1745 C C . PRO A 1 224 ? -11.344 12.954 14.082 1.00 67.00 224 PRO A C 1
ATOM 1747 O O . PRO A 1 224 ? -12.150 13.824 13.769 1.00 67.00 224 PRO A O 1
ATOM 1750 N N . GLN A 1 225 ? -10.242 13.231 14.786 1.00 64.69 225 GLN A N 1
ATOM 1751 C CA . GLN A 1 225 ? -9.863 14.568 15.281 1.00 64.69 225 GLN A CA 1
ATOM 1752 C C . GLN A 1 225 ? -10.860 15.236 16.259 1.00 64.69 225 GLN A C 1
ATOM 1754 O O . GLN A 1 225 ? -10.722 16.428 16.565 1.00 64.69 225 GLN A O 1
ATOM 1759 N N . THR A 1 226 ? -11.814 14.489 16.816 1.00 70.69 226 THR A N 1
ATOM 1760 C CA . THR A 1 226 ? -12.602 14.918 17.981 1.00 70.69 226 THR A CA 1
ATOM 1761 C C . THR A 1 226 ? -11.730 14.912 19.238 1.00 70.69 226 THR A C 1
ATOM 1763 O O . THR A 1 226 ? -10.943 13.994 19.456 1.00 70.69 226 THR A O 1
ATOM 1766 N N . HIS A 1 227 ? -11.837 15.957 20.057 1.00 73.38 227 HIS A N 1
ATOM 1767 C CA . HIS A 1 227 ? -11.076 16.116 21.294 1.00 73.38 227 HIS A CA 1
ATOM 1768 C C . HIS A 1 227 ? -12.038 16.225 22.480 1.00 73.38 227 HIS A C 1
ATOM 1770 O O . HIS A 1 227 ? -13.027 16.952 22.438 1.00 73.38 227 HIS A O 1
ATOM 1776 N N . TYR A 1 228 ? -11.729 15.546 23.577 1.00 74.44 228 TYR A N 1
ATOM 1777 C CA . TYR A 1 228 ? -12.435 15.739 24.838 1.00 74.44 228 TYR A CA 1
ATOM 1778 C C . TYR A 1 228 ? -11.522 16.468 25.817 1.00 74.44 228 TYR A C 1
ATOM 1780 O O . TYR A 1 228 ? -10.376 16.061 26.022 1.00 74.44 228 TYR A O 1
ATOM 1788 N N . MET A 1 229 ? -12.006 17.560 26.407 1.00 68.00 229 MET A N 1
ATOM 1789 C CA . MET A 1 229 ? -11.254 18.274 27.433 1.00 68.00 229 MET A CA 1
ATOM 1790 C C . MET A 1 229 ? -11.715 17.814 28.810 1.00 68.00 229 MET A C 1
ATOM 1792 O O . MET A 1 229 ? -12.821 18.134 29.236 1.00 68.00 229 MET A O 1
ATOM 1796 N N . ILE A 1 230 ? -10.826 17.137 29.541 1.00 61.38 230 ILE A N 1
ATOM 1797 C CA . ILE A 1 230 ? -11.028 16.775 30.951 1.00 61.38 230 ILE A CA 1
ATOM 1798 C C . ILE A 1 230 ? -10.787 18.025 31.809 1.00 61.38 230 ILE A C 1
ATOM 1800 O O . ILE A 1 230 ? -9.789 18.178 32.510 1.00 61.38 230 ILE A O 1
ATOM 1804 N N . ARG A 1 231 ? -11.688 18.991 31.678 1.00 56.12 231 ARG A N 1
ATOM 1805 C CA . ARG A 1 231 ? -11.901 20.067 32.639 1.00 56.12 231 ARG A CA 1
ATOM 1806 C C . ARG A 1 231 ? -13.359 19.982 33.050 1.00 56.12 231 ARG A C 1
ATOM 1808 O O . ARG A 1 231 ? -14.182 19.641 32.197 1.00 56.12 231 ARG A O 1
ATOM 1815 N N . PRO A 1 232 ? -13.703 20.327 34.298 1.00 50.25 232 PRO A N 1
ATOM 1816 C CA . PRO A 1 232 ? -15.097 20.532 34.636 1.00 50.25 232 PRO A CA 1
ATOM 1817 C C . PRO A 1 232 ? -15.728 21.436 33.560 1.00 50.25 232 PRO A C 1
ATOM 1819 O O . PRO A 1 232 ? -15.189 22.505 33.261 1.00 50.25 232 PRO A O 1
ATOM 1822 N N . TRP A 1 233 ? -16.834 20.978 32.964 1.00 53.84 233 TRP A N 1
ATOM 1823 C CA . TRP A 1 233 ? -17.775 21.794 32.180 1.00 53.84 233 TRP A CA 1
ATOM 1824 C C . TRP A 1 233 ? -17.429 22.152 30.722 1.00 53.84 233 TRP A C 1
ATOM 1826 O O . TRP A 1 233 ? -18.160 22.950 30.147 1.00 53.84 233 TRP A O 1
ATOM 1836 N N . TYR A 1 234 ? -16.384 21.597 30.091 1.00 58.03 234 TYR A N 1
ATOM 1837 C CA . TYR A 1 234 ? -16.052 21.936 28.684 1.00 58.03 234 TYR A CA 1
ATOM 1838 C C . TYR A 1 234 ? -16.548 20.927 27.638 1.00 58.03 234 TYR A C 1
ATOM 1840 O O . TYR A 1 234 ? -16.765 21.316 26.493 1.00 58.03 234 TYR A O 1
ATOM 1848 N N . GLY A 1 235 ? -16.781 19.667 28.021 1.00 69.69 235 GLY A N 1
ATOM 1849 C CA . GLY A 1 235 ? -17.376 18.665 27.136 1.00 69.69 235 GLY A CA 1
ATOM 1850 C C . GLY A 1 235 ? -16.519 18.279 25.918 1.00 69.69 235 GLY A C 1
ATOM 1851 O O . GLY A 1 235 ? -15.301 18.491 25.881 1.00 69.69 235 GLY A O 1
ATOM 1852 N N . PHE A 1 236 ? -17.159 17.687 24.907 1.00 75.00 236 PHE A N 1
ATOM 1853 C CA . PHE A 1 236 ? -16.536 17.357 23.624 1.00 75.00 236 PHE A CA 1
ATOM 1854 C C . PHE A 1 236 ? -16.355 18.611 22.766 1.00 75.00 236 PHE A C 1
ATOM 1856 O O . PHE A 1 236 ? -17.260 19.421 22.604 1.00 75.00 236 PHE A O 1
ATOM 1863 N N . THR A 1 237 ? -15.180 18.767 22.166 1.00 66.25 237 THR A N 1
ATOM 1864 C CA . THR A 1 237 ? -14.910 19.835 21.203 1.00 66.25 237 THR A CA 1
ATOM 1865 C C . THR A 1 237 ? -14.188 19.274 19.991 1.00 66.25 237 THR A C 1
ATOM 1867 O O . THR A 1 237 ? -13.502 18.254 20.038 1.00 66.25 237 THR A O 1
ATOM 1870 N N . ARG A 1 238 ? -14.323 19.954 18.862 1.00 62.97 238 ARG A N 1
ATOM 1871 C CA . ARG A 1 238 ? -13.533 19.659 17.673 1.00 62.97 238 ARG A CA 1
ATOM 1872 C C . ARG A 1 238 ? -12.495 20.752 17.494 1.00 62.97 238 ARG A C 1
ATOM 1874 O O . ARG A 1 238 ? -12.781 21.917 17.773 1.00 62.97 238 ARG A O 1
ATOM 1881 N N . ARG A 1 239 ? -11.308 20.414 16.980 1.00 56.41 239 ARG A N 1
ATOM 1882 C CA . ARG A 1 239 ? -10.434 21.462 16.435 1.00 56.41 239 ARG A CA 1
ATOM 1883 C C . ARG A 1 239 ? -11.139 22.093 15.221 1.00 56.41 239 ARG A C 1
ATOM 1885 O O . ARG A 1 239 ? -11.650 21.344 14.390 1.00 56.41 239 ARG A O 1
ATOM 1892 N N . PRO A 1 240 ? -11.140 23.426 15.061 1.00 50.44 240 PRO A N 1
ATOM 1893 C CA . PRO A 1 240 ? -11.746 24.099 13.903 1.00 50.44 240 PRO A CA 1
ATOM 1894 C C . PRO A 1 240 ? -11.072 23.771 12.551 1.00 50.44 240 PRO A C 1
ATOM 1896 O O . PRO A 1 240 ? -11.503 24.251 11.510 1.00 50.44 240 PRO A O 1
ATOM 1899 N N . GLU A 1 241 ? -10.032 22.938 12.546 1.00 53.78 241 GLU A N 1
ATOM 1900 C CA . GLU A 1 241 ? -9.129 22.690 11.422 1.00 53.78 241 GLU A CA 1
ATOM 1901 C C . GLU A 1 241 ? -9.259 21.271 10.865 1.00 53.78 241 GLU A C 1
ATOM 1903 O O . GLU A 1 241 ? -8.250 20.651 10.519 1.00 53.78 241 GLU A O 1
ATOM 1908 N N . MET A 1 242 ? -10.467 20.706 10.783 1.00 55.12 242 MET A N 1
ATOM 1909 C CA . MET A 1 242 ? -10.548 19.469 10.010 1.00 55.12 242 MET A CA 1
ATOM 1910 C C . MET A 1 242 ? -10.189 19.753 8.560 1.00 55.12 242 MET A C 1
ATOM 1912 O O . MET A 1 242 ? -10.676 20.736 7.991 1.00 55.12 242 MET A O 1
ATOM 1916 N N . PRO A 1 243 ? -9.293 18.941 7.979 1.00 58.06 243 PRO A N 1
ATOM 1917 C CA . PRO A 1 243 ? -8.835 19.164 6.628 1.00 58.06 243 PRO A CA 1
ATOM 1918 C C . PRO A 1 243 ? -10.037 19.016 5.708 1.00 58.06 243 PRO A C 1
ATOM 1920 O O . PRO A 1 243 ? -10.571 17.924 5.529 1.00 58.06 243 PRO A O 1
ATOM 1923 N N . ILE A 1 244 ? -10.477 20.135 5.143 1.00 63.44 244 ILE A N 1
ATOM 1924 C CA . ILE A 1 244 ? -11.394 20.102 4.016 1.00 63.44 244 ILE A CA 1
ATOM 1925 C C . ILE A 1 244 ? -10.601 19.437 2.892 1.00 63.44 244 ILE A C 1
ATOM 1927 O O . ILE A 1 244 ? -9.540 19.940 2.514 1.00 63.44 244 ILE A O 1
ATOM 1931 N N . LEU A 1 245 ? -11.081 18.290 2.406 1.00 73.44 245 LEU A N 1
ATOM 1932 C CA . LEU A 1 245 ? -10.525 17.595 1.242 1.00 73.44 245 LEU A CA 1
ATOM 1933 C C . LEU A 1 245 ? -10.901 18.353 -0.038 1.00 73.44 245 LEU A C 1
ATOM 1935 O O . LEU A 1 245 ? -11.620 17.859 -0.904 1.00 73.44 245 LEU A O 1
ATOM 1939 N N . ASP A 1 246 ? -10.438 19.595 -0.107 1.00 77.88 246 ASP A N 1
ATOM 1940 C CA . ASP A 1 246 ? -10.614 20.492 -1.231 1.00 77.88 246 ASP A CA 1
ATOM 1941 C C . ASP A 1 246 ? -9.397 20.380 -2.148 1.00 77.88 246 ASP A C 1
ATOM 1943 O O . ASP A 1 246 ? -8.255 20.573 -1.723 1.00 77.88 246 ASP A O 1
ATOM 1947 N N . LEU A 1 247 ? -9.650 20.007 -3.402 1.00 84.06 247 LEU A N 1
ATOM 1948 C CA . LEU A 1 247 ? -8.600 19.716 -4.372 1.00 84.06 247 LEU A CA 1
ATOM 1949 C C . LEU A 1 247 ? -7.718 20.944 -4.626 1.00 84.06 247 LEU A C 1
ATOM 1951 O O . LEU A 1 247 ? -6.492 20.827 -4.616 1.00 84.06 247 LEU A O 1
ATOM 1955 N N . ASP A 1 248 ? -8.336 22.109 -4.822 1.00 83.75 248 ASP A N 1
ATOM 1956 C CA . ASP A 1 248 ? -7.625 23.347 -5.129 1.00 83.75 248 ASP A CA 1
ATOM 1957 C C . ASP A 1 248 ? -6.793 23.820 -3.942 1.00 83.75 248 ASP A C 1
ATOM 1959 O O . ASP A 1 248 ? -5.632 24.186 -4.127 1.00 83.75 248 ASP A O 1
ATOM 1963 N N . ARG A 1 249 ? -7.332 23.738 -2.723 1.00 83.25 249 ARG A N 1
ATOM 1964 C CA . ARG A 1 249 ? -6.612 24.051 -1.488 1.00 83.25 249 ARG A CA 1
ATOM 1965 C C . ARG A 1 249 ? -5.436 23.108 -1.265 1.00 83.25 249 ARG A C 1
ATOM 1967 O O . ARG A 1 249 ? -4.343 23.574 -0.970 1.00 83.25 249 ARG A O 1
ATOM 1974 N N . LEU A 1 250 ? -5.624 21.796 -1.428 1.00 84.75 250 LEU A N 1
ATOM 1975 C CA . LEU A 1 250 ? -4.540 20.818 -1.272 1.00 84.75 250 LEU A CA 1
ATOM 1976 C C . LEU A 1 250 ? -3.416 21.045 -2.289 1.00 84.75 250 LEU A C 1
ATOM 1978 O O . LEU A 1 250 ? -2.245 20.875 -1.947 1.00 84.75 250 LEU A O 1
ATOM 1982 N N . CYS A 1 251 ? -3.764 21.438 -3.518 1.00 84.50 251 CYS A N 1
ATOM 1983 C CA . CYS A 1 251 ? -2.782 21.832 -4.522 1.00 84.50 251 CYS A CA 1
ATOM 1984 C C . CYS A 1 251 ? -2.108 23.156 -4.143 1.00 84.50 251 CYS A C 1
ATOM 1986 O O . CYS A 1 251 ? -0.887 23.244 -4.180 1.00 84.50 251 CYS A O 1
ATOM 1988 N N . GLN A 1 252 ? -2.872 24.171 -3.733 1.00 82.50 252 GLN A N 1
ATOM 1989 C CA . GLN A 1 252 ? -2.348 25.475 -3.326 1.00 82.50 252 GLN A CA 1
ATOM 1990 C C . GLN A 1 252 ? -1.358 25.354 -2.162 1.00 82.50 252 GLN A C 1
ATOM 1992 O O . GLN A 1 252 ? -0.270 25.916 -2.230 1.00 82.50 252 GLN A O 1
ATOM 1997 N N . ASP A 1 253 ? -1.695 24.563 -1.144 1.00 79.75 253 ASP A N 1
ATOM 1998 C CA . ASP A 1 253 ? -0.848 24.310 0.024 1.00 79.75 253 ASP A CA 1
ATOM 1999 C C . ASP A 1 253 ? 0.424 23.508 -0.327 1.00 79.75 253 ASP A C 1
ATOM 2001 O O . ASP A 1 253 ? 1.363 23.451 0.469 1.00 79.75 253 ASP A O 1
ATOM 2005 N N . ALA A 1 254 ? 0.473 22.856 -1.496 1.00 79.19 254 ALA A N 1
ATOM 2006 C CA . ALA A 1 254 ? 1.644 22.107 -1.946 1.00 79.19 254 ALA A CA 1
ATOM 2007 C C . ALA A 1 254 ? 2.707 22.982 -2.633 1.00 79.19 254 ALA A C 1
ATOM 2009 O O . ALA A 1 254 ? 3.890 22.634 -2.574 1.00 79.19 254 ALA A O 1
ATOM 2010 N N . PHE A 1 255 ? 2.310 24.098 -3.258 1.00 82.81 255 PHE A N 1
ATOM 2011 C CA . PHE A 1 255 ? 3.210 25.005 -3.977 1.00 82.81 255 PHE A CA 1
ATOM 2012 C C . PHE A 1 255 ? 3.587 26.203 -3.102 1.00 82.81 255 PHE A C 1
ATOM 2014 O O . PHE A 1 255 ? 2.865 27.195 -3.010 1.00 82.81 255 PHE A O 1
ATOM 2021 N N . GLU A 1 256 ? 4.745 26.112 -2.450 1.00 82.00 256 GLU A N 1
ATOM 2022 C CA . GLU A 1 256 ? 5.286 27.193 -1.626 1.00 82.00 256 GLU A CA 1
ATOM 2023 C C . GLU A 1 256 ? 6.135 28.160 -2.477 1.00 82.00 256 GLU A C 1
ATOM 2025 O O . GLU A 1 256 ? 7.155 27.726 -3.024 1.00 82.00 256 GLU A O 1
ATOM 2030 N N . PRO A 1 257 ? 5.807 29.473 -2.519 1.00 84.44 257 PRO A N 1
ATOM 2031 C CA . PRO A 1 257 ? 6.511 30.464 -3.345 1.00 84.44 257 PRO A CA 1
ATOM 2032 C C . PRO A 1 257 ? 8.018 30.588 -3.099 1.00 84.44 257 PRO A C 1
ATOM 2034 O O . PRO A 1 257 ? 8.732 31.111 -3.942 1.00 84.44 257 PRO A O 1
ATOM 2037 N N . LEU A 1 258 ? 8.509 30.131 -1.941 1.00 87.75 258 LEU A N 1
ATOM 2038 C CA . LEU A 1 258 ? 9.941 30.100 -1.635 1.00 87.75 258 LEU A CA 1
ATOM 2039 C C . LEU A 1 258 ? 10.720 29.134 -2.544 1.00 87.75 258 LEU A C 1
ATOM 2041 O O . LEU A 1 258 ? 11.916 29.326 -2.741 1.00 87.75 258 LEU A O 1
ATOM 2045 N N . TYR A 1 259 ? 10.058 28.091 -3.045 1.00 88.44 259 TYR A N 1
ATOM 2046 C CA . TYR A 1 259 ? 10.675 27.044 -3.855 1.00 88.44 259 TYR A CA 1
ATOM 2047 C C . TYR A 1 259 ? 10.245 27.170 -5.315 1.00 88.44 259 TYR A C 1
ATOM 2049 O O . TYR A 1 259 ? 11.079 27.386 -6.186 1.00 88.44 259 TYR A O 1
ATOM 2057 N N . VAL A 1 260 ? 8.940 27.036 -5.566 1.00 89.12 260 VAL A N 1
ATOM 2058 C CA . VAL A 1 260 ? 8.312 27.152 -6.887 1.00 89.12 260 VAL A CA 1
ATOM 2059 C C . VAL A 1 260 ? 6.879 27.637 -6.679 1.00 89.12 260 VAL A C 1
ATOM 2061 O O . VAL A 1 260 ? 6.119 27.049 -5.904 1.00 89.12 260 VAL A O 1
ATOM 2064 N N . THR A 1 261 ? 6.499 28.707 -7.372 1.00 90.75 261 THR A N 1
ATOM 2065 C CA . THR A 1 261 ? 5.114 29.189 -7.418 1.00 90.75 261 THR A CA 1
ATOM 2066 C C . THR A 1 261 ? 4.243 28.295 -8.307 1.00 90.75 261 THR A C 1
ATOM 2068 O O . THR A 1 261 ? 4.734 27.577 -9.178 1.00 90.75 261 THR A O 1
ATOM 2071 N N . ARG A 1 262 ? 2.917 28.346 -8.123 1.00 87.62 262 ARG A N 1
ATOM 2072 C CA . ARG A 1 262 ? 1.975 27.580 -8.959 1.00 87.62 262 ARG A CA 1
ATOM 2073 C C . ARG A 1 262 ? 2.104 27.933 -10.446 1.00 87.62 262 ARG A C 1
ATOM 2075 O O . ARG A 1 262 ? 2.057 27.030 -11.273 1.00 87.62 262 ARG A O 1
ATOM 2082 N N . ASP A 1 263 ? 2.302 29.210 -10.766 1.00 91.06 263 ASP A N 1
ATOM 2083 C CA . ASP A 1 263 ? 2.417 29.684 -12.150 1.00 91.06 263 ASP A CA 1
ATOM 2084 C C . ASP A 1 263 ? 3.713 29.187 -12.809 1.00 91.06 263 ASP A C 1
ATOM 2086 O O . ASP A 1 263 ? 3.679 28.684 -13.931 1.00 91.06 263 ASP A O 1
ATOM 2090 N N . GLU A 1 264 ? 4.839 29.230 -12.086 1.00 92.94 264 GLU A N 1
ATOM 2091 C CA . GLU A 1 264 ? 6.111 28.660 -12.554 1.00 92.94 264 GLU A CA 1
ATOM 2092 C C . GLU A 1 264 ? 6.003 27.145 -12.775 1.00 92.94 264 GLU A C 1
ATOM 2094 O O . GLU A 1 264 ? 6.497 26.629 -13.776 1.00 92.94 264 GLU A O 1
ATOM 2099 N N . ALA A 1 265 ? 5.339 26.413 -11.871 1.00 92.44 265 ALA A N 1
ATOM 2100 C CA . ALA A 1 265 ? 5.109 24.980 -12.050 1.00 92.44 265 ALA A CA 1
ATOM 2101 C C . ALA A 1 265 ? 4.233 24.694 -13.284 1.00 92.44 265 ALA A C 1
ATOM 2103 O O . ALA A 1 265 ? 4.546 23.795 -14.067 1.00 92.44 265 ALA A O 1
ATOM 2104 N N . GLU A 1 266 ? 3.167 25.471 -13.489 1.00 92.88 266 GLU A N 1
ATOM 2105 C CA . GLU A 1 266 ? 2.239 25.313 -14.614 1.00 92.88 266 GLU A CA 1
ATOM 2106 C C . GLU A 1 266 ? 2.894 25.591 -15.975 1.00 92.88 266 GLU A C 1
ATOM 2108 O O . GLU A 1 266 ? 2.603 24.901 -16.960 1.00 92.88 266 GLU A O 1
ATOM 2113 N N . GLU A 1 267 ? 3.836 26.536 -16.039 1.00 95.38 267 GLU A N 1
ATOM 2114 C CA . GLU A 1 267 ? 4.665 26.752 -17.228 1.00 95.38 267 GLU A CA 1
ATOM 2115 C C . GLU A 1 267 ? 5.449 25.479 -17.581 1.00 95.38 267 GLU A C 1
ATOM 2117 O O . GLU A 1 267 ? 5.435 25.021 -18.728 1.00 95.38 267 GLU A O 1
ATOM 2122 N N . GLN A 1 268 ? 6.063 24.835 -16.585 1.00 95.94 268 GLN A N 1
ATOM 2123 C CA . GLN A 1 268 ? 6.811 23.596 -16.798 1.00 95.94 268 GLN A CA 1
ATOM 2124 C C . GLN A 1 268 ? 5.892 22.432 -17.191 1.00 95.94 268 GLN A C 1
ATOM 2126 O O . GLN A 1 268 ? 6.212 21.683 -18.117 1.00 95.94 268 GLN A O 1
ATOM 2131 N N . PHE A 1 269 ? 4.716 22.293 -16.575 1.00 94.62 269 PHE A N 1
ATOM 2132 C CA . PHE A 1 269 ? 3.746 21.272 -16.990 1.00 94.62 269 PHE A CA 1
ATOM 2133 C C . PHE A 1 269 ? 3.212 21.512 -18.407 1.00 94.62 269 PHE A C 1
ATOM 2135 O O . PHE A 1 269 ? 2.940 20.555 -19.133 1.00 94.62 269 PHE A O 1
ATOM 2142 N N . THR A 1 270 ? 3.133 22.766 -18.855 1.00 94.50 270 THR A N 1
ATOM 2143 C CA . THR A 1 270 ? 2.805 23.092 -20.249 1.00 94.50 270 THR A CA 1
ATOM 2144 C C . THR A 1 270 ? 3.888 22.598 -21.206 1.00 94.50 270 THR A C 1
ATOM 2146 O O . THR A 1 270 ? 3.562 21.969 -22.214 1.00 94.50 270 THR A O 1
ATOM 2149 N N . VAL A 1 271 ? 5.168 22.778 -20.862 1.00 95.50 271 VAL A N 1
ATOM 2150 C CA . VAL A 1 271 ? 6.297 22.219 -21.631 1.00 95.50 271 VAL A CA 1
ATOM 2151 C C . VAL A 1 271 ? 6.234 20.690 -21.681 1.00 95.50 271 VAL A C 1
ATOM 2153 O O . VAL A 1 271 ? 6.438 20.099 -22.742 1.00 95.50 271 VAL A O 1
ATOM 2156 N N . MET A 1 272 ? 5.928 20.036 -20.558 1.00 95.38 272 MET A N 1
ATOM 2157 C CA . MET A 1 272 ? 5.752 18.581 -20.497 1.00 95.38 272 MET A CA 1
ATOM 2158 C C . MET A 1 272 ? 4.645 18.108 -21.446 1.00 95.38 272 MET A C 1
ATOM 2160 O O . MET A 1 272 ? 4.880 17.226 -22.272 1.00 95.38 272 MET A O 1
ATOM 2164 N N . ARG A 1 273 ? 3.452 18.709 -21.358 1.00 93.81 273 ARG A N 1
ATOM 2165 C CA . ARG A 1 273 ? 2.294 18.339 -22.186 1.00 93.81 273 ARG A CA 1
ATOM 2166 C C . ARG A 1 273 ? 2.542 18.584 -23.672 1.00 93.81 273 ARG A C 1
ATOM 2168 O O . ARG A 1 273 ? 2.128 17.760 -24.480 1.00 93.81 273 ARG A O 1
ATOM 2175 N N . ALA A 1 274 ? 3.247 19.658 -24.032 1.00 93.62 274 ALA A N 1
ATOM 2176 C CA . ALA A 1 274 ? 3.631 19.925 -25.418 1.00 93.62 274 ALA A CA 1
ATOM 2177 C C . ALA A 1 274 ? 4.523 18.806 -25.984 1.00 93.62 274 ALA A C 1
ATOM 2179 O O . ALA A 1 274 ? 4.195 18.240 -27.022 1.00 93.62 274 ALA A O 1
ATOM 2180 N N . LYS A 1 275 ? 5.574 18.405 -25.252 1.00 92.38 275 LYS A N 1
ATOM 2181 C CA . LYS A 1 275 ? 6.452 17.287 -25.651 1.00 92.38 275 LYS A CA 1
ATOM 2182 C C . LYS A 1 275 ? 5.695 15.966 -25.771 1.00 92.38 275 LYS A C 1
ATOM 2184 O O . LYS A 1 275 ? 5.871 15.224 -26.726 1.00 92.38 275 LYS A O 1
ATOM 2189 N N . MET A 1 276 ? 4.818 15.681 -24.812 1.00 92.25 276 MET A N 1
ATOM 2190 C CA . MET A 1 276 ? 3.968 14.493 -24.872 1.00 92.25 276 MET A CA 1
ATOM 2191 C C . MET A 1 276 ? 3.051 14.504 -26.098 1.00 92.25 276 MET A C 1
ATOM 2193 O O . MET A 1 276 ? 2.866 13.466 -26.727 1.00 92.25 276 MET A O 1
ATOM 2197 N N . ALA A 1 277 ? 2.474 15.657 -26.443 1.00 89.94 277 ALA A N 1
ATOM 2198 C CA . ALA A 1 277 ? 1.609 15.797 -27.608 1.00 89.94 277 ALA A CA 1
ATOM 2199 C C . ALA A 1 277 ? 2.375 15.607 -28.928 1.00 89.94 277 ALA A C 1
ATOM 2201 O O . ALA A 1 277 ? 1.853 14.940 -29.821 1.00 89.94 277 ALA A O 1
ATOM 2202 N N . GLU A 1 278 ? 3.603 16.129 -29.034 1.00 91.56 278 GLU A N 1
ATOM 2203 C CA . GLU A 1 278 ? 4.500 15.913 -30.184 1.00 91.56 278 GLU A CA 1
ATOM 2204 C C . GLU A 1 278 ? 4.761 14.420 -30.435 1.00 91.56 278 GLU A C 1
ATOM 2206 O O . GLU A 1 278 ? 4.721 13.969 -31.579 1.00 91.56 278 GLU A O 1
ATOM 2211 N N . ASP A 1 279 ? 4.921 13.641 -29.364 1.00 87.81 279 ASP A N 1
ATOM 2212 C CA . ASP A 1 279 ? 5.172 12.198 -29.422 1.00 87.81 279 ASP A CA 1
ATOM 2213 C C . ASP A 1 279 ? 3.885 11.341 -29.458 1.00 87.81 279 ASP A C 1
ATOM 2215 O O . ASP A 1 279 ? 3.930 10.114 -29.338 1.00 87.81 279 ASP A O 1
ATOM 2219 N N . GLY A 1 280 ? 2.720 11.970 -29.661 1.00 85.50 280 GLY A N 1
ATOM 2220 C CA . GLY A 1 280 ? 1.440 11.285 -29.871 1.00 85.50 280 GLY A CA 1
ATOM 2221 C C . GLY A 1 280 ? 0.687 10.888 -28.595 1.00 85.50 280 GLY A C 1
ATOM 2222 O O . GLY A 1 280 ? -0.261 10.108 -28.667 1.00 85.50 280 GLY A O 1
ATOM 2223 N N . PHE A 1 281 ? 1.060 11.434 -27.435 1.00 82.19 281 PHE A N 1
ATOM 2224 C CA . PHE A 1 281 ? 0.417 11.190 -26.134 1.00 82.19 281 PHE A CA 1
ATOM 2225 C C . PHE A 1 281 ? -0.510 12.333 -25.683 1.00 82.19 281 PHE A C 1
ATOM 2227 O O . PHE A 1 281 ? -0.663 12.563 -24.482 1.00 82.19 281 PHE A O 1
ATOM 2234 N N . ALA A 1 282 ? -1.116 13.072 -26.618 1.00 68.12 282 ALA A N 1
ATOM 2235 C CA . ALA A 1 282 ? -1.975 14.216 -26.303 1.00 68.12 282 ALA A CA 1
ATOM 2236 C C . ALA A 1 282 ? -3.116 13.840 -25.332 1.00 68.12 282 ALA A C 1
ATOM 2238 O O . ALA A 1 282 ? -3.844 12.866 -25.553 1.00 68.12 282 ALA A O 1
ATOM 2239 N N . SER A 1 283 ? -3.286 14.620 -24.257 1.00 58.12 283 SER A N 1
ATOM 2240 C CA . SER A 1 283 ? -4.397 14.451 -23.319 1.00 58.12 283 SER A CA 1
ATOM 2241 C C . SER A 1 283 ? -5.692 14.985 -23.940 1.00 58.12 283 SER A C 1
ATOM 2243 O O . SER A 1 283 ? -5.830 16.171 -24.230 1.00 58.12 283 SER A O 1
ATOM 2245 N N . ASN A 1 284 ? -6.687 14.116 -24.137 1.00 52.56 284 ASN A N 1
ATOM 2246 C CA . ASN A 1 284 ? -8.058 14.551 -24.418 1.00 52.56 284 ASN A CA 1
ATOM 2247 C C . ASN A 1 284 ? -8.709 15.027 -23.107 1.00 52.56 284 ASN A C 1
ATOM 2249 O O . ASN A 1 284 ? -9.586 14.365 -22.561 1.00 52.56 284 ASN A O 1
ATOM 2253 N N . ASP A 1 285 ? -8.278 16.177 -22.586 1.00 49.38 285 ASP A N 1
ATOM 2254 C CA . ASP A 1 285 ? -8.769 16.736 -21.314 1.00 49.38 285 ASP A CA 1
ATOM 2255 C C . ASP A 1 285 ? -10.209 17.292 -21.379 1.00 49.38 285 ASP A C 1
ATOM 2257 O O . ASP A 1 285 ? -10.735 17.772 -20.376 1.00 49.38 285 ASP A O 1
ATOM 2261 N N . GLN A 1 286 ? -10.889 17.227 -22.531 1.00 38.22 286 GLN A N 1
ATOM 2262 C CA . GLN A 1 286 ? -12.195 17.877 -22.722 1.00 38.22 286 GLN A CA 1
ATOM 2263 C C . GLN A 1 286 ? -13.433 17.012 -22.451 1.00 38.22 286 GLN A C 1
ATOM 2265 O O . GLN A 1 286 ? -14.546 17.521 -22.557 1.00 38.22 286 GLN A O 1
ATOM 2270 N N . ASN A 1 287 ? -13.302 15.738 -22.072 1.00 35.47 287 ASN A N 1
ATOM 2271 C CA . ASN A 1 287 ? -14.461 14.995 -21.573 1.00 35.47 287 ASN A CA 1
ATOM 2272 C C . ASN A 1 287 ? -14.028 13.742 -20.799 1.00 35.47 287 ASN A C 1
ATOM 2274 O O . ASN A 1 287 ? -13.461 12.835 -21.415 1.00 35.47 287 ASN A O 1
ATOM 2278 N N . PRO A 1 288 ? -14.324 13.617 -19.491 1.00 41.34 288 PRO A N 1
ATOM 2279 C CA . PRO A 1 288 ? -14.345 12.314 -18.852 1.00 41.34 288 PRO A CA 1
ATOM 2280 C C . PRO A 1 288 ? -15.555 11.576 -19.428 1.00 41.34 288 PRO A C 1
ATOM 2282 O O . PRO A 1 288 ? -16.646 11.605 -18.865 1.00 41.34 288 PRO A O 1
ATOM 2285 N N . GLN A 1 289 ? -15.396 10.958 -20.599 1.00 32.41 289 GLN A N 1
ATOM 2286 C CA . GLN A 1 289 ? -16.352 9.944 -21.021 1.00 32.41 289 GLN A CA 1
ATOM 2287 C C . GLN A 1 289 ? -16.436 8.933 -19.868 1.00 32.41 289 GLN A C 1
ATOM 2289 O O . GLN A 1 289 ? -15.382 8.551 -19.336 1.00 32.41 289 GLN A O 1
ATOM 2294 N N . PRO A 1 290 ? -17.645 8.533 -19.430 1.00 35.41 290 PRO A N 1
ATOM 2295 C CA . PRO A 1 290 ? -17.774 7.436 -18.483 1.00 35.41 290 PRO A CA 1
ATOM 2296 C C . PRO A 1 290 ? -16.941 6.289 -19.039 1.00 35.41 290 PRO A C 1
ATOM 2298 O O . PRO A 1 290 ? -16.978 6.068 -20.247 1.00 35.41 290 PRO A O 1
ATOM 2301 N N . ILE A 1 291 ? -16.141 5.644 -18.183 1.00 43.75 291 ILE A N 1
ATOM 2302 C CA . ILE A 1 291 ? -15.287 4.511 -18.552 1.00 43.75 291 ILE A CA 1
ATOM 2303 C C . ILE A 1 291 ? -16.141 3.581 -19.407 1.00 43.75 291 ILE A C 1
ATOM 2305 O O . ILE A 1 291 ? -17.013 2.890 -18.876 1.00 43.75 291 ILE A O 1
ATOM 2309 N N . ASP A 1 292 ? -15.954 3.637 -20.726 1.00 34.62 292 ASP A N 1
ATOM 2310 C CA . ASP A 1 292 ? -16.779 2.874 -21.637 1.00 34.62 292 ASP A CA 1
ATOM 2311 C C . ASP A 1 292 ? -16.438 1.418 -21.359 1.00 34.62 292 ASP A C 1
ATOM 2313 O O . ASP A 1 292 ? -15.343 0.931 -21.647 1.00 34.62 292 ASP A O 1
ATOM 2317 N N . SER A 1 293 ? -17.374 0.738 -20.703 1.00 41.34 293 SER A N 1
ATOM 2318 C CA . SER A 1 293 ? -17.267 -0.662 -20.317 1.00 41.34 293 SER A CA 1
ATOM 2319 C C . SER A 1 293 ? -17.081 -1.606 -21.513 1.00 41.34 293 SER A C 1
ATOM 2321 O O . SER A 1 293 ? -16.862 -2.796 -21.293 1.00 41.34 293 SER A O 1
ATOM 2323 N N . SER A 1 294 ? -17.147 -1.090 -22.748 1.00 37.97 294 SER A N 1
ATOM 2324 C CA . SER A 1 294 ? -17.131 -1.856 -23.991 1.00 37.97 294 SER A CA 1
ATOM 2325 C C . SER A 1 294 ? -15.867 -1.718 -24.861 1.00 37.97 294 SER A C 1
ATOM 2327 O O . SER A 1 294 ? -15.756 -2.440 -25.850 1.00 37.97 294 SER A O 1
ATOM 2329 N N . ILE A 1 295 ? -14.871 -0.895 -24.497 1.00 44.19 295 ILE A N 1
ATOM 2330 C CA . ILE A 1 295 ? -13.615 -0.769 -25.270 1.00 44.19 295 ILE A CA 1
ATOM 2331 C C . ILE A 1 295 ? -12.488 -1.547 -24.571 1.00 44.19 295 ILE A C 1
ATOM 2333 O O . ILE A 1 295 ? -12.018 -1.133 -23.514 1.00 44.19 295 ILE A O 1
ATOM 2337 N N . ASN A 1 296 ? -12.095 -2.691 -25.154 1.00 50.03 296 ASN A N 1
ATOM 2338 C CA . ASN A 1 296 ? -10.916 -3.531 -24.860 1.00 50.03 296 ASN A CA 1
ATOM 2339 C C . ASN A 1 296 ? -10.129 -3.150 -23.590 1.00 50.03 296 ASN A C 1
ATOM 2341 O O . ASN A 1 296 ? -9.187 -2.356 -23.638 1.00 50.03 296 ASN A O 1
ATOM 2345 N N . LYS A 1 297 ? -10.490 -3.728 -22.436 1.00 61.44 297 LYS A N 1
ATOM 2346 C CA . LYS A 1 297 ? -9.706 -3.563 -21.204 1.00 61.44 297 LYS A CA 1
ATOM 2347 C C . LYS A 1 297 ? -8.339 -4.229 -21.396 1.00 61.44 297 LYS A C 1
ATOM 2349 O O . LYS A 1 297 ? -8.251 -5.450 -21.446 1.00 61.44 297 LYS A O 1
ATOM 2354 N N . VAL A 1 298 ? -7.294 -3.414 -21.533 1.00 77.81 298 VAL A N 1
ATOM 2355 C CA . VAL A 1 298 ? -5.902 -3.869 -21.625 1.00 77.81 298 VAL A CA 1
ATOM 2356 C C . VAL A 1 298 ? -5.471 -4.381 -20.252 1.00 77.81 298 VAL A C 1
ATOM 2358 O O . VAL A 1 298 ? -5.458 -3.617 -19.286 1.00 77.81 298 VAL A O 1
ATOM 2361 N N . TYR A 1 299 ? -5.141 -5.669 -20.174 1.00 86.69 299 TYR A N 1
ATOM 2362 C CA . TYR A 1 299 ? -4.634 -6.324 -18.970 1.00 86.69 299 TYR A CA 1
ATOM 2363 C C . TYR A 1 299 ? -3.139 -6.665 -19.114 1.00 86.69 299 TYR A C 1
ATOM 2365 O O . TYR A 1 299 ? -2.678 -6.919 -20.229 1.00 86.69 299 TYR A O 1
ATOM 2373 N N . PRO A 1 300 ? -2.377 -6.695 -18.007 1.00 92.56 300 PRO A N 1
ATOM 2374 C CA . PRO A 1 300 ? -2.820 -6.440 -16.643 1.00 92.56 300 PRO A CA 1
ATOM 2375 C C . PRO A 1 300 ? -2.950 -4.939 -16.356 1.00 92.56 300 PRO A C 1
ATOM 2377 O O . PRO A 1 300 ? -2.263 -4.104 -16.945 1.00 92.56 300 PRO A O 1
ATOM 2380 N N . GLU A 1 301 ? -3.823 -4.615 -15.411 1.00 94.75 301 GLU A N 1
ATOM 2381 C CA . GLU A 1 301 ? -3.932 -3.287 -14.813 1.00 94.75 301 GLU A CA 1
ATOM 2382 C C . GLU A 1 301 ? -3.315 -3.338 -13.410 1.00 94.75 301 GLU A C 1
ATOM 2384 O O . GLU A 1 301 ? -3.649 -4.211 -12.608 1.00 94.75 301 GLU A O 1
ATOM 2389 N N . ILE A 1 302 ? -2.383 -2.435 -13.117 1.00 98.19 302 ILE A N 1
ATOM 2390 C CA . ILE A 1 302 ? -1.560 -2.466 -11.905 1.00 98.19 302 ILE A CA 1
ATOM 2391 C C . ILE A 1 302 ? -1.880 -1.239 -11.059 1.00 98.19 302 ILE A C 1
ATOM 2393 O O . ILE A 1 302 ? -1.810 -0.115 -11.547 1.00 98.19 302 ILE A O 1
ATOM 2397 N N . THR A 1 303 ? -2.219 -1.451 -9.788 1.00 98.38 303 THR A N 1
ATOM 2398 C CA . THR A 1 303 ? -2.422 -0.382 -8.801 1.00 98.38 303 THR A CA 1
ATOM 2399 C C . THR A 1 303 ? -1.384 -0.501 -7.694 1.00 98.38 303 THR A C 1
ATOM 2401 O O . THR A 1 303 ? -1.326 -1.511 -6.992 1.00 98.38 303 THR A O 1
ATOM 2404 N N . PHE A 1 304 ? -0.586 0.544 -7.506 1.00 98.38 304 PHE A N 1
ATOM 2405 C CA . PHE A 1 304 ? 0.417 0.615 -6.448 1.00 98.38 304 PHE A CA 1
ATOM 2406 C C . PHE A 1 304 ? -0.236 1.127 -5.165 1.00 98.38 304 PHE A C 1
ATOM 2408 O O . PHE A 1 304 ? -0.452 2.321 -5.014 1.00 98.38 304 PHE A O 1
ATOM 2415 N N . LEU A 1 305 ? -0.584 0.244 -4.232 1.00 97.69 305 LEU A N 1
ATOM 2416 C CA . LEU A 1 305 ? -1.189 0.641 -2.954 1.00 97.69 305 LEU A CA 1
ATOM 2417 C C . LEU A 1 305 ? -0.165 1.243 -1.991 1.00 97.69 305 LEU A C 1
ATOM 2419 O O . LEU A 1 305 ? -0.513 2.091 -1.174 1.00 97.69 305 LEU A O 1
ATOM 2423 N N . GLY A 1 306 ? 1.090 0.819 -2.092 1.00 96.00 306 GLY A N 1
ATOM 2424 C CA . GLY A 1 306 ? 2.185 1.379 -1.319 1.00 96.00 306 GLY A CA 1
ATOM 2425 C C . GLY A 1 306 ? 3.524 1.165 -2.006 1.00 96.00 306 GLY A C 1
ATOM 2426 O O . GLY A 1 306 ? 3.775 0.126 -2.623 1.00 96.00 306 GLY A O 1
ATOM 2427 N N . THR A 1 307 ? 4.360 2.194 -1.936 1.00 96.12 307 THR A N 1
ATOM 2428 C CA . THR A 1 307 ? 5.607 2.318 -2.709 1.00 96.12 307 THR A CA 1
ATOM 2429 C C . THR A 1 307 ? 6.824 2.647 -1.846 1.00 96.12 307 THR A C 1
ATOM 2431 O O . THR A 1 307 ? 7.905 2.916 -2.373 1.00 96.12 307 THR A O 1
ATOM 2434 N N . GLY A 1 308 ? 6.655 2.677 -0.526 1.00 94.06 308 GLY A N 1
ATOM 2435 C CA . GLY A 1 308 ? 7.693 3.003 0.440 1.00 94.06 308 GLY A CA 1
ATOM 2436 C C . GLY A 1 308 ? 8.321 1.778 1.098 1.00 94.06 308 GLY A C 1
ATOM 2437 O O . GLY A 1 308 ? 7.706 0.719 1.175 1.00 94.06 308 GLY A O 1
ATOM 2438 N N . SER A 1 309 ? 9.543 1.958 1.595 1.00 93.56 309 SER A N 1
ATOM 2439 C CA . SER A 1 309 ? 10.322 0.924 2.281 1.00 93.56 309 SER A CA 1
ATOM 2440 C C . SER A 1 309 ? 10.317 1.064 3.803 1.00 93.56 309 SER A C 1
ATOM 2442 O O . SER A 1 309 ? 10.375 2.179 4.336 1.00 93.56 309 SER A O 1
ATOM 2444 N N . SER A 1 310 ? 10.334 -0.076 4.499 1.00 91.44 310 SER A N 1
ATOM 2445 C CA . SER A 1 310 ? 10.523 -0.278 5.941 1.00 91.44 310 SER A CA 1
ATOM 2446 C C . SER A 1 310 ? 9.399 0.212 6.854 1.00 91.44 310 SER A C 1
ATOM 2448 O O . SER A 1 310 ? 8.964 -0.531 7.730 1.00 91.44 310 SER A O 1
ATOM 2450 N N . ALA A 1 311 ? 8.936 1.450 6.701 1.00 87.88 311 ALA A N 1
ATOM 2451 C CA . ALA A 1 311 ? 7.902 2.029 7.552 1.00 87.88 311 ALA A CA 1
ATOM 2452 C C . ALA A 1 311 ? 6.953 2.916 6.736 1.00 87.88 311 ALA A C 1
ATOM 2454 O O . ALA A 1 311 ? 7.387 3.536 5.762 1.00 87.88 311 ALA A O 1
ATOM 2455 N N . PRO A 1 312 ? 5.669 3.023 7.113 1.00 86.25 312 PRO A N 1
ATOM 2456 C CA . PRO A 1 312 ? 4.767 3.973 6.480 1.00 86.25 312 PRO A CA 1
ATOM 2457 C C . PRO A 1 312 ? 5.142 5.408 6.869 1.00 86.25 312 PRO A C 1
ATOM 2459 O O . PRO A 1 312 ? 5.649 5.672 7.963 1.00 86.25 312 PRO A O 1
ATOM 2462 N N . ASN A 1 313 ? 4.870 6.369 5.988 1.00 84.50 313 ASN A N 1
ATOM 2463 C CA . ASN A 1 313 ? 4.913 7.786 6.337 1.00 84.50 313 ASN A CA 1
ATOM 2464 C C . ASN A 1 313 ? 3.682 8.527 5.798 1.00 84.50 313 ASN A C 1
ATOM 2466 O O . ASN A 1 313 ? 2.766 7.937 5.235 1.00 84.50 313 ASN A O 1
ATOM 2470 N N . LYS A 1 314 ? 3.663 9.855 5.962 1.00 82.31 314 LYS A N 1
ATOM 2471 C CA . LYS A 1 314 ? 2.542 10.710 5.545 1.00 82.31 314 LYS A CA 1
ATOM 2472 C C . LYS A 1 314 ? 2.211 10.619 4.038 1.00 82.31 314 LYS A C 1
ATOM 2474 O O . LYS A 1 314 ? 1.135 11.060 3.659 1.00 82.31 314 LYS A O 1
ATOM 2479 N N . TYR A 1 315 ? 3.130 10.147 3.195 1.00 85.06 315 TYR A N 1
ATOM 2480 C CA . TYR A 1 315 ? 3.106 10.263 1.729 1.00 85.06 315 TYR A CA 1
ATOM 2481 C C . TYR A 1 315 ? 3.148 8.923 0.991 1.00 85.06 315 TYR A C 1
ATOM 2483 O O . TYR A 1 315 ? 2.631 8.820 -0.120 1.00 85.06 315 TYR A O 1
ATOM 2491 N N . ARG A 1 316 ? 3.794 7.920 1.589 1.00 90.38 316 ARG A N 1
ATOM 2492 C CA . ARG A 1 316 ? 3.959 6.580 1.036 1.00 90.38 316 ARG A CA 1
ATOM 2493 C C . ARG A 1 316 ? 3.692 5.555 2.124 1.00 90.38 316 ARG A C 1
ATOM 2495 O O . ARG A 1 316 ? 4.372 5.544 3.155 1.00 90.38 316 ARG A O 1
ATOM 2502 N N . ASN A 1 317 ? 2.731 4.687 1.869 1.00 93.50 317 ASN A N 1
ATOM 2503 C CA . ASN A 1 317 ? 2.560 3.442 2.579 1.00 93.50 317 ASN A CA 1
ATOM 2504 C C . ASN A 1 317 ? 3.627 2.429 2.139 1.00 93.50 317 ASN A C 1
ATOM 2506 O O . ASN A 1 317 ? 4.324 2.615 1.138 1.00 93.50 317 ASN A O 1
ATOM 2510 N N . ILE A 1 318 ? 3.755 1.360 2.911 1.00 95.44 318 ILE A N 1
ATOM 2511 C CA . ILE A 1 318 ? 4.658 0.240 2.632 1.00 95.44 318 ILE A CA 1
ATOM 2512 C C . ILE A 1 318 ? 4.137 -0.681 1.523 1.00 95.44 318 ILE A C 1
ATOM 2514 O O . ILE A 1 318 ? 2.958 -0.630 1.174 1.00 95.44 318 ILE A O 1
ATOM 2518 N N . SER A 1 319 ? 5.034 -1.497 0.964 1.00 96.69 319 SER A N 1
ATOM 2519 C CA . SER A 1 319 ? 4.831 -2.341 -0.220 1.00 96.69 319 SER A CA 1
ATOM 2520 C C . SER A 1 319 ? 3.471 -3.038 -0.299 1.00 96.69 319 SER A C 1
ATOM 2522 O O . SER A 1 319 ? 3.110 -3.863 0.538 1.00 96.69 319 SER A O 1
ATOM 2524 N N . GLY A 1 320 ? 2.745 -2.765 -1.379 1.00 98.12 320 GLY A N 1
ATOM 2525 C CA . GLY A 1 320 ? 1.553 -3.514 -1.760 1.00 98.12 320 GLY A CA 1
ATOM 2526 C C . GLY A 1 320 ? 1.139 -3.152 -3.177 1.00 98.12 320 GLY A C 1
ATOM 2527 O O . GLY A 1 320 ? 0.948 -1.975 -3.487 1.00 98.12 320 GLY A O 1
ATOM 2528 N N . ILE A 1 321 ? 1.023 -4.146 -4.057 1.00 98.75 321 ILE A N 1
ATOM 2529 C CA . ILE A 1 321 ? 0.719 -3.920 -5.475 1.00 98.75 321 ILE A CA 1
ATOM 2530 C C . ILE A 1 321 ? -0.412 -4.852 -5.897 1.00 98.75 321 ILE A C 1
ATOM 2532 O O . ILE A 1 321 ? -0.249 -6.070 -5.884 1.00 98.75 321 ILE A O 1
ATOM 2536 N N . LEU A 1 322 ? -1.549 -4.287 -6.303 1.00 98.31 322 LEU A N 1
ATOM 2537 C CA . LEU A 1 322 ? -2.635 -5.047 -6.920 1.00 98.31 322 LEU A CA 1
ATOM 2538 C C . LEU A 1 322 ? -2.390 -5.180 -8.417 1.00 98.31 322 LEU A C 1
ATOM 2540 O O . LEU A 1 322 ? -2.081 -4.199 -9.090 1.00 98.31 322 LEU A O 1
ATOM 2544 N N . VAL A 1 323 ? -2.591 -6.383 -8.938 1.00 98.00 323 VAL A N 1
ATOM 2545 C CA . VAL A 1 323 ? -2.483 -6.699 -10.359 1.00 98.00 323 VAL A CA 1
ATOM 2546 C C . VAL A 1 323 ? -3.787 -7.350 -10.785 1.00 98.00 323 VAL A C 1
ATOM 2548 O O . VAL A 1 323 ? -4.042 -8.524 -10.512 1.00 98.00 323 VAL A O 1
ATOM 2551 N N . GLN A 1 324 ? -4.636 -6.575 -11.446 1.00 95.81 324 GLN A N 1
ATOM 2552 C CA . GLN A 1 324 ? -5.837 -7.093 -12.069 1.00 95.81 324 GLN A CA 1
ATOM 2553 C C . GLN A 1 324 ? -5.456 -7.732 -13.405 1.00 95.81 324 GLN A C 1
ATOM 2555 O O . GLN A 1 324 ? -5.021 -7.046 -14.331 1.00 95.81 324 GLN A O 1
ATOM 2560 N N . ILE A 1 325 ? -5.601 -9.053 -13.494 1.00 93.12 325 ILE A N 1
ATOM 2561 C CA . ILE A 1 325 ? -5.157 -9.841 -14.653 1.00 93.12 325 ILE A CA 1
ATOM 2562 C C . ILE A 1 325 ? -6.272 -10.050 -15.681 1.00 93.12 325 ILE A C 1
ATOM 2564 O O . ILE A 1 325 ? -5.987 -10.301 -16.848 1.00 93.12 325 ILE A O 1
ATOM 2568 N N . ASN A 1 326 ? -7.533 -9.942 -15.255 1.00 89.31 326 ASN A N 1
ATOM 2569 C CA . ASN A 1 326 ? -8.719 -9.938 -16.107 1.00 89.31 326 ASN A CA 1
ATOM 2570 C C . ASN A 1 326 ? -9.895 -9.254 -15.369 1.00 89.31 326 ASN A C 1
ATOM 2572 O O . ASN A 1 326 ? -9.717 -8.618 -14.330 1.00 89.31 326 ASN A O 1
ATOM 2576 N N . LEU A 1 327 ? -11.123 -9.344 -15.886 1.00 86.88 327 LEU A N 1
ATOM 2577 C CA . LEU A 1 327 ? -12.294 -8.681 -15.293 1.00 86.88 327 LEU A CA 1
ATOM 2578 C C . LEU A 1 327 ? -12.621 -9.130 -13.853 1.00 86.88 327 LEU A C 1
ATOM 2580 O O . LEU A 1 327 ? -13.145 -8.328 -13.068 1.00 86.88 327 LEU A O 1
ATOM 2584 N N . ASN A 1 328 ? -12.322 -10.386 -13.528 1.00 88.06 328 ASN A N 1
ATOM 2585 C CA . ASN A 1 328 ? -12.789 -11.084 -12.332 1.00 88.06 328 ASN A CA 1
ATOM 2586 C C . ASN A 1 328 ? -11.662 -11.508 -11.390 1.00 88.06 328 ASN A C 1
ATOM 2588 O O . ASN A 1 328 ? -11.932 -11.739 -10.217 1.00 88.06 328 ASN A O 1
ATOM 2592 N N . ASP A 1 329 ? -10.425 -11.581 -11.874 1.00 93.12 329 ASP A N 1
ATOM 2593 C CA . ASP A 1 329 ? -9.300 -12.069 -11.088 1.00 93.12 329 ASP A CA 1
ATOM 2594 C C . ASP A 1 329 ? -8.269 -10.969 -10.836 1.00 93.12 329 ASP A C 1
ATOM 2596 O O . ASP A 1 329 ? -7.810 -10.263 -11.743 1.00 93.12 329 ASP A O 1
ATOM 2600 N N . ILE A 1 330 ? -7.891 -10.854 -9.565 1.00 97.19 330 ILE A N 1
ATOM 2601 C CA . ILE A 1 330 ? -6.851 -9.962 -9.062 1.00 97.19 330 ILE A CA 1
ATOM 2602 C C . ILE A 1 330 ? -5.840 -10.805 -8.288 1.00 97.19 330 ILE A C 1
ATOM 2604 O O . ILE A 1 330 ? -6.212 -11.659 -7.480 1.00 97.19 330 ILE A O 1
ATOM 2608 N N . ILE A 1 331 ? -4.557 -10.547 -8.507 1.00 98.38 331 ILE A N 1
ATOM 2609 C CA . ILE A 1 331 ? -3.476 -11.038 -7.650 1.00 98.38 331 ILE A CA 1
ATOM 2610 C C . ILE A 1 331 ? -2.790 -9.854 -6.971 1.00 98.38 331 ILE A C 1
ATOM 2612 O O . ILE A 1 331 ? -2.953 -8.706 -7.386 1.00 98.38 331 ILE A O 1
ATOM 2616 N N . MET A 1 332 ? -2.012 -10.126 -5.931 1.00 98.56 332 MET A N 1
ATOM 2617 C CA . MET A 1 332 ? -1.269 -9.102 -5.209 1.00 98.56 332 MET A CA 1
ATOM 2618 C C . MET A 1 332 ? 0.198 -9.502 -5.062 1.00 98.56 332 MET A C 1
ATOM 2620 O O . MET A 1 332 ? 0.499 -10.663 -4.782 1.00 98.56 332 MET A O 1
ATOM 2624 N N . MET A 1 333 ? 1.100 -8.544 -5.256 1.00 98.69 333 MET A N 1
ATOM 2625 C CA . MET A 1 333 ? 2.533 -8.691 -5.003 1.00 98.69 333 MET A CA 1
ATOM 2626 C C . MET A 1 333 ? 2.879 -7.896 -3.750 1.00 98.69 333 MET A C 1
ATOM 2628 O O . MET A 1 333 ? 2.764 -6.668 -3.750 1.00 98.69 333 MET A O 1
ATOM 2632 N N . ASP A 1 334 ? 3.261 -8.626 -2.704 1.00 98.69 334 ASP A N 1
ATOM 2633 C CA . ASP A 1 334 ? 3.369 -8.168 -1.322 1.00 98.69 334 ASP A CA 1
ATOM 2634 C C . ASP A 1 334 ? 2.089 -7.518 -0.774 1.00 98.69 334 ASP A C 1
ATOM 2636 O O . ASP A 1 334 ? 1.186 -7.101 -1.492 1.00 98.69 334 ASP A O 1
ATOM 2640 N N . CYS A 1 335 ? 1.959 -7.506 0.546 1.00 98.31 335 CYS A N 1
ATOM 2641 C CA . CYS A 1 335 ? 0.809 -6.965 1.252 1.00 98.31 335 CYS A CA 1
ATOM 2642 C C . CYS A 1 335 ? 1.249 -6.443 2.621 1.00 98.31 335 CYS A C 1
ATOM 2644 O O . CYS A 1 335 ? 0.993 -7.062 3.657 1.00 98.31 335 CYS A O 1
ATOM 2646 N N . GLY A 1 336 ? 1.921 -5.296 2.624 1.00 97.62 336 GLY A N 1
ATOM 2647 C CA . GLY A 1 336 ? 2.283 -4.555 3.824 1.00 97.62 336 GLY A CA 1
ATOM 2648 C C . GLY A 1 336 ? 1.067 -4.057 4.610 1.00 97.62 336 GLY A C 1
ATOM 2649 O O . GLY A 1 336 ? -0.062 -4.013 4.103 1.00 97.62 336 GLY A O 1
ATOM 2650 N N . GLU A 1 337 ? 1.295 -3.681 5.869 1.00 95.38 337 GLU A N 1
ATOM 2651 C CA . GLU A 1 337 ? 0.294 -3.035 6.727 1.00 95.38 337 GLU A CA 1
ATOM 2652 C C . GLU A 1 337 ? -0.367 -1.842 6.013 1.00 95.38 337 GLU A C 1
ATOM 2654 O O . GLU A 1 337 ? 0.251 -1.129 5.222 1.00 95.38 337 GLU A O 1
ATOM 2659 N N . GLY A 1 338 ? -1.665 -1.649 6.241 1.00 92.38 338 GLY A N 1
ATOM 2660 C CA . GLY A 1 338 ? -2.426 -0.572 5.610 1.00 92.38 338 GLY A CA 1
ATOM 2661 C C . GLY A 1 338 ? -2.823 -0.820 4.150 1.00 92.38 338 GLY A C 1
ATOM 2662 O O . GLY A 1 338 ? -3.602 -0.033 3.622 1.00 92.38 338 GLY A O 1
ATOM 2663 N N . SER A 1 339 ? -2.395 -1.915 3.502 1.00 96.62 339 SER A N 1
ATOM 2664 C CA . SER A 1 339 ? -2.824 -2.239 2.125 1.00 96.62 339 SER A CA 1
ATOM 2665 C C . SER A 1 339 ? -4.349 -2.299 1.985 1.00 96.62 339 SER A C 1
ATOM 2667 O O . SER A 1 339 ? -4.898 -1.742 1.040 1.00 96.62 339 SER A O 1
ATOM 2669 N N . LEU A 1 340 ? -5.047 -2.909 2.952 1.00 95.56 340 LEU A N 1
ATOM 2670 C CA . LEU A 1 340 ? -6.513 -2.923 2.993 1.00 95.56 340 LEU A CA 1
ATOM 2671 C C . LEU A 1 340 ? -7.078 -1.494 3.038 1.00 95.56 340 LEU A C 1
ATOM 2673 O O . LEU A 1 340 ? -7.949 -1.148 2.247 1.00 95.56 340 LEU A O 1
ATOM 2677 N N . ASN A 1 341 ? -6.523 -0.640 3.900 1.00 91.69 341 ASN A N 1
ATOM 2678 C CA . ASN A 1 341 ? -6.948 0.754 4.039 1.00 91.69 341 ASN A CA 1
ATOM 2679 C C . ASN A 1 341 ? -6.732 1.534 2.736 1.00 91.69 341 ASN A C 1
ATOM 2681 O O . ASN A 1 341 ? -7.588 2.328 2.365 1.00 91.69 341 ASN A O 1
ATOM 2685 N N . GLN A 1 342 ? -5.637 1.276 2.015 1.00 93.69 342 GLN A N 1
ATOM 2686 C CA . GLN A 1 342 ? -5.368 1.896 0.715 1.00 93.69 342 GLN A CA 1
ATOM 2687 C C . GLN A 1 342 ? -6.385 1.471 -0.351 1.00 93.69 342 GLN A C 1
ATOM 2689 O O . GLN A 1 342 ? -6.783 2.297 -1.171 1.00 93.69 342 GLN A O 1
ATOM 2694 N N . ILE A 1 343 ? -6.867 0.221 -0.321 1.00 95.50 343 ILE A N 1
ATOM 2695 C CA . ILE A 1 343 ? -7.961 -0.227 -1.198 1.00 95.50 343 ILE A CA 1
ATOM 2696 C C . ILE A 1 343 ? -9.239 0.558 -0.882 1.00 95.50 343 ILE A C 1
ATOM 2698 O O . ILE A 1 343 ? -9.846 1.115 -1.794 1.00 95.50 343 ILE A O 1
ATOM 2702 N N . TYR A 1 344 ? -9.624 0.663 0.392 1.00 92.19 344 TYR A N 1
ATOM 2703 C CA . TYR A 1 344 ? -10.806 1.436 0.793 1.00 92.19 344 TYR A CA 1
ATOM 2704 C C . TYR A 1 344 ? -10.668 2.929 0.472 1.00 92.19 344 TYR A C 1
ATOM 2706 O O . TYR A 1 344 ? -11.605 3.519 -0.058 1.00 92.19 344 TYR A O 1
ATOM 2714 N N . ALA A 1 345 ? -9.501 3.532 0.707 1.00 87.69 345 ALA A N 1
ATOM 2715 C CA . ALA A 1 345 ? -9.244 4.932 0.376 1.00 87.69 345 ALA A CA 1
ATOM 2716 C C . ALA A 1 345 ? -9.347 5.188 -1.136 1.00 87.69 345 ALA A C 1
ATOM 2718 O O . ALA A 1 345 ? -9.874 6.210 -1.572 1.00 87.69 345 ALA A O 1
ATOM 2719 N N . MET A 1 346 ? -8.869 4.253 -1.958 1.00 91.31 346 MET A N 1
ATOM 2720 C CA . MET A 1 346 ? -8.849 4.397 -3.411 1.00 91.31 346 MET A CA 1
ATOM 2721 C C . MET A 1 346 ? -10.202 4.110 -4.073 1.00 91.31 346 MET A C 1
ATOM 2723 O O . MET A 1 346 ? -10.585 4.799 -5.022 1.00 91.31 346 MET A O 1
ATOM 2727 N N . TYR A 1 347 ? -10.918 3.091 -3.603 1.00 90.31 347 TYR A N 1
ATOM 2728 C CA . TYR A 1 347 ? -12.092 2.534 -4.282 1.00 90.31 347 TYR A CA 1
ATOM 2729 C C . TYR A 1 347 ? -13.408 2.784 -3.533 1.00 90.31 347 TYR A C 1
ATOM 2731 O O . TYR A 1 347 ? -14.482 2.753 -4.129 1.00 90.31 347 TYR A O 1
ATOM 2739 N N . GLY A 1 348 ? -13.343 3.111 -2.245 1.00 88.00 348 GLY A N 1
ATOM 2740 C CA . GLY A 1 348 ? -14.514 3.226 -1.387 1.00 88.00 348 GLY A CA 1
ATOM 2741 C C . GLY A 1 348 ? -15.100 1.861 -1.023 1.00 88.00 348 GLY A C 1
ATOM 2742 O O . GLY A 1 348 ? -14.692 0.840 -1.575 1.00 88.00 348 GLY A O 1
ATOM 2743 N N . PRO A 1 349 ? -16.082 1.812 -0.108 1.00 85.62 349 PRO A N 1
ATOM 2744 C CA . PRO A 1 349 ? -16.506 0.556 0.511 1.00 85.62 349 PRO A CA 1
ATOM 2745 C C . PRO A 1 349 ? -17.002 -0.497 -0.486 1.00 85.62 349 PRO A C 1
ATOM 2747 O O . PRO A 1 349 ? -16.525 -1.628 -0.487 1.00 85.62 349 PRO A O 1
ATOM 2750 N N . LYS A 1 350 ? -17.914 -0.114 -1.389 1.00 87.06 350 LYS A N 1
ATOM 2751 C CA . LYS A 1 350 ? -18.558 -1.050 -2.325 1.00 87.06 350 LYS A CA 1
ATOM 2752 C C . LYS A 1 350 ? -17.567 -1.686 -3.302 1.00 87.06 350 LYS A C 1
ATOM 2754 O O . LYS A 1 350 ? -17.591 -2.896 -3.507 1.00 87.06 350 LYS A O 1
ATOM 2759 N N . GLU A 1 351 ? -16.714 -0.873 -3.922 1.00 91.25 351 GLU A N 1
ATOM 2760 C CA . GLU A 1 351 ? -15.746 -1.355 -4.912 1.00 91.25 351 GLU A CA 1
ATOM 2761 C C . GLU A 1 351 ? -14.552 -2.045 -4.234 1.00 91.25 351 GLU A C 1
ATOM 2763 O O . GLU A 1 351 ? -14.068 -3.050 -4.750 1.00 91.25 351 GLU A O 1
ATOM 2768 N N . ALA A 1 352 ? -14.140 -1.599 -3.040 1.00 94.12 352 ALA A N 1
ATOM 2769 C CA . ALA A 1 352 ? -13.140 -2.296 -2.233 1.00 94.12 352 ALA A CA 1
ATOM 2770 C C . ALA A 1 352 ? -13.581 -3.724 -1.892 1.00 94.12 352 ALA A C 1
ATOM 2772 O O . ALA A 1 352 ? -12.819 -4.664 -2.103 1.00 94.12 352 ALA A O 1
ATOM 2773 N N . GLU A 1 353 ? -14.818 -3.918 -1.431 1.00 93.69 353 GLU A N 1
ATOM 2774 C CA . GLU A 1 353 ? -15.345 -5.260 -1.175 1.00 93.69 353 GLU A CA 1
ATOM 2775 C C . GLU A 1 353 ? -15.357 -6.137 -2.430 1.00 93.69 353 GLU A C 1
ATOM 2777 O O . GLU A 1 353 ? -15.056 -7.328 -2.360 1.00 93.69 353 GLU A O 1
ATOM 2782 N N . GLU A 1 354 ? -15.682 -5.562 -3.588 1.00 94.19 354 GLU A N 1
ATOM 2783 C CA . GLU A 1 354 ? -15.647 -6.290 -4.853 1.00 94.19 354 GLU A CA 1
ATOM 2784 C C . GLU A 1 354 ? -14.219 -6.690 -5.242 1.00 94.19 354 GLU A C 1
ATOM 2786 O O . GLU A 1 354 ? -13.981 -7.832 -5.634 1.00 94.19 354 GLU A O 1
ATOM 2791 N N . ILE A 1 355 ? -13.244 -5.799 -5.053 1.00 96.38 355 ILE A N 1
ATOM 2792 C CA . ILE A 1 355 ? -11.818 -6.107 -5.224 1.00 96.38 355 ILE A CA 1
ATOM 2793 C C . ILE A 1 355 ? -11.394 -7.251 -4.298 1.00 96.38 355 ILE A C 1
ATOM 2795 O O . ILE A 1 355 ? -10.704 -8.168 -4.741 1.00 96.38 355 ILE A O 1
ATOM 2799 N N . LEU A 1 356 ? -11.838 -7.246 -3.037 1.00 96.38 356 LEU A N 1
ATOM 2800 C CA . LEU A 1 356 ? -11.538 -8.318 -2.086 1.00 96.38 356 LEU A CA 1
ATOM 2801 C C . LEU A 1 356 ? -12.108 -9.664 -2.547 1.00 96.38 356 LEU A C 1
ATOM 2803 O O . LEU A 1 356 ? -11.407 -10.673 -2.483 1.00 96.38 356 LEU A O 1
ATOM 2807 N N . ARG A 1 357 ? -13.342 -9.698 -3.067 1.00 94.50 357 ARG A N 1
ATOM 2808 C CA . ARG A 1 357 ? -13.945 -10.928 -3.620 1.00 94.50 357 ARG A CA 1
ATOM 2809 C C . ARG A 1 357 ? -13.171 -11.450 -4.832 1.00 94.50 357 ARG A C 1
ATOM 2811 O O . ARG A 1 357 ? -12.975 -12.659 -4.957 1.00 94.50 357 ARG A O 1
ATOM 2818 N N . LYS A 1 358 ? -12.688 -10.537 -5.677 1.00 95.31 358 LYS A N 1
ATOM 2819 C CA . LYS A 1 358 ? -11.871 -10.825 -6.865 1.00 95.31 358 LYS A CA 1
ATOM 2820 C C . LYS A 1 358 ? -10.412 -11.153 -6.561 1.00 95.31 358 LYS A C 1
ATOM 2822 O O . LYS A 1 358 ? -9.705 -11.612 -7.451 1.00 95.31 358 LYS A O 1
ATOM 2827 N N . LEU A 1 359 ? -9.931 -10.935 -5.337 1.00 97.81 359 LEU A N 1
ATOM 2828 C CA . LEU A 1 359 ? -8.567 -11.291 -4.954 1.00 97.81 359 LEU A CA 1
ATOM 2829 C C . LEU A 1 359 ? -8.429 -12.819 -4.904 1.00 97.81 359 LEU A C 1
ATOM 2831 O O . LEU A 1 359 ? -9.146 -13.501 -4.169 1.00 97.81 359 LEU A O 1
ATOM 2835 N N . ARG A 1 360 ? -7.514 -13.368 -5.702 1.00 96.88 360 ARG A N 1
ATOM 2836 C CA . ARG A 1 360 ? -7.324 -14.814 -5.891 1.00 96.88 360 ARG A CA 1
ATOM 2837 C C . ARG A 1 360 ? -6.001 -15.337 -5.350 1.00 96.88 360 ARG A C 1
ATOM 2839 O O . ARG A 1 360 ? -5.911 -16.532 -5.099 1.00 96.88 360 ARG A O 1
ATOM 2846 N N . LEU A 1 361 ? -4.983 -14.486 -5.209 1.00 98.12 361 LEU A N 1
ATOM 2847 C CA . LEU A 1 361 ? -3.634 -14.895 -4.809 1.00 98.12 361 LEU A CA 1
ATOM 2848 C C . LEU A 1 361 ? -2.828 -13.710 -4.265 1.00 98.12 361 LEU A C 1
ATOM 2850 O O . LEU A 1 361 ? -2.845 -12.636 -4.863 1.00 98.12 361 LEU A O 1
ATOM 2854 N N . ILE A 1 362 ? -2.076 -13.926 -3.184 1.00 98.69 362 ILE A N 1
ATOM 2855 C CA . ILE A 1 362 ? -1.006 -13.023 -2.731 1.00 98.69 362 ILE A CA 1
ATOM 2856 C C . ILE A 1 362 ? 0.351 -13.720 -2.889 1.00 98.69 362 ILE A C 1
ATOM 2858 O O . ILE A 1 362 ? 0.520 -14.868 -2.475 1.00 98.69 362 ILE A O 1
ATOM 2862 N N . LEU A 1 363 ? 1.323 -13.016 -3.464 1.00 98.38 363 LEU A N 1
ATOM 2863 C CA . LEU A 1 363 ? 2.722 -13.423 -3.551 1.00 98.38 363 LEU A CA 1
ATOM 2864 C C . LEU A 1 363 ? 3.528 -12.630 -2.521 1.00 98.38 363 LEU A C 1
ATOM 2866 O O . LEU A 1 363 ? 3.639 -11.416 -2.655 1.00 98.38 363 LEU A O 1
ATOM 2870 N N . VAL A 1 364 ? 4.087 -13.298 -1.513 1.00 98.12 364 VAL A N 1
ATOM 2871 C CA . VAL A 1 364 ? 4.938 -12.665 -0.491 1.00 98.12 364 VAL A CA 1
ATOM 2872 C C . VAL A 1 364 ? 6.402 -12.900 -0.835 1.00 98.12 364 VAL A C 1
ATOM 2874 O O . VAL A 1 364 ? 6.836 -14.045 -0.966 1.00 98.12 364 VAL A O 1
ATOM 2877 N N . THR A 1 365 ? 7.184 -11.837 -0.977 1.00 96.88 365 THR A N 1
ATOM 2878 C CA . THR A 1 365 ? 8.597 -11.904 -1.376 1.00 96.88 365 THR A CA 1
ATOM 2879 C C . THR A 1 365 ? 9.496 -12.399 -0.252 1.00 96.88 365 THR A C 1
ATOM 2881 O O . THR A 1 365 ? 10.372 -13.231 -0.485 1.00 96.88 365 THR A O 1
ATOM 2884 N N . HIS A 1 366 ? 9.309 -11.905 0.975 1.00 95.06 366 HIS A N 1
ATOM 2885 C CA . HIS A 1 366 ? 10.134 -12.252 2.134 1.00 95.06 366 HIS A CA 1
ATOM 2886 C C . HIS A 1 366 ? 9.478 -11.850 3.473 1.00 95.06 366 HIS A C 1
ATOM 2888 O O . HIS A 1 366 ? 8.320 -11.451 3.516 1.00 95.06 366 HIS A O 1
ATOM 2894 N N . MET A 1 367 ? 10.205 -12.011 4.588 1.00 94.25 367 MET A N 1
ATOM 2895 C CA . MET A 1 367 ? 9.667 -11.876 5.953 1.00 94.25 367 MET A CA 1
ATOM 2896 C C . MET A 1 367 ? 9.780 -10.495 6.604 1.00 94.25 367 MET A C 1
ATOM 2898 O O . MET A 1 367 ? 9.371 -10.361 7.762 1.00 94.25 367 MET A O 1
ATOM 2902 N N . HIS A 1 368 ? 10.322 -9.478 5.932 1.00 96.00 368 HIS A N 1
ATOM 2903 C CA . HIS A 1 368 ? 10.270 -8.138 6.512 1.00 96.00 368 HIS A CA 1
ATOM 2904 C C . HIS A 1 368 ? 8.816 -7.660 6.589 1.00 96.00 368 HIS A C 1
ATOM 2906 O O . HIS A 1 368 ? 8.011 -7.907 5.689 1.00 96.00 368 HIS A O 1
ATOM 2912 N N . ALA A 1 369 ? 8.454 -7.069 7.731 1.00 94.81 369 ALA A N 1
ATOM 2913 C CA . ALA A 1 369 ? 7.062 -6.800 8.097 1.00 94.81 369 ALA A CA 1
ATOM 2914 C C . ALA A 1 369 ? 6.349 -5.875 7.099 1.00 94.81 369 ALA A C 1
ATOM 2916 O O . ALA A 1 369 ? 5.139 -5.991 6.895 1.00 94.81 369 ALA A O 1
ATOM 2917 N N . ASP A 1 370 ? 7.109 -5.013 6.432 1.00 96.31 370 ASP A N 1
ATOM 2918 C CA . ASP A 1 370 ? 6.646 -4.072 5.424 1.00 96.31 370 ASP A CA 1
ATOM 2919 C C . ASP A 1 370 ? 6.124 -4.721 4.133 1.00 96.31 370 ASP A C 1
ATOM 2921 O O . ASP A 1 370 ? 5.442 -4.056 3.359 1.00 96.31 370 ASP A O 1
ATOM 2925 N N . HIS A 1 371 ? 6.337 -6.027 3.943 1.00 98.00 371 HIS A N 1
ATOM 2926 C CA . HIS A 1 371 ? 5.887 -6.772 2.761 1.00 98.00 371 HIS A CA 1
ATOM 2927 C C . HIS A 1 371 ? 4.726 -7.732 3.030 1.00 98.00 371 HIS A C 1
ATOM 2929 O O . HIS A 1 371 ? 4.134 -8.254 2.088 1.00 98.00 371 HIS A O 1
ATOM 2935 N N . HIS A 1 372 ? 4.381 -8.012 4.290 1.00 96.88 372 HIS A N 1
ATOM 2936 C CA . HIS A 1 372 ? 3.389 -9.058 4.595 1.00 96.88 372 HIS A CA 1
ATOM 2937 C C . HIS A 1 372 ? 2.461 -8.769 5.778 1.00 96.88 372 HIS A C 1
ATOM 2939 O O . HIS A 1 372 ? 1.466 -9.477 5.952 1.00 96.88 372 HIS A O 1
ATOM 2945 N N . GLY A 1 373 ? 2.723 -7.710 6.553 1.00 95.44 373 GLY A N 1
ATOM 2946 C CA . GLY A 1 373 ? 1.951 -7.380 7.756 1.00 95.44 373 GLY A CA 1
ATOM 2947 C C . GLY A 1 373 ? 0.453 -7.139 7.522 1.00 95.44 373 GLY A C 1
ATOM 2948 O O . GLY A 1 373 ? -0.338 -7.248 8.453 1.00 95.44 373 GLY A O 1
ATOM 2949 N N . GLY A 1 374 ? 0.030 -6.866 6.285 1.00 96.38 374 GLY A N 1
ATOM 2950 C CA . GLY A 1 374 ? -1.373 -6.683 5.911 1.00 96.38 374 GLY A CA 1
ATOM 2951 C C . GLY A 1 374 ? -2.112 -7.961 5.499 1.00 96.38 374 GLY A C 1
ATOM 2952 O O . GLY A 1 374 ? -3.337 -7.920 5.378 1.00 96.38 374 GLY A O 1
ATOM 2953 N N . VAL A 1 375 ? -1.419 -9.091 5.283 1.00 97.69 375 VAL A N 1
ATOM 2954 C CA . VAL A 1 375 ? -2.040 -10.318 4.738 1.00 97.69 375 VAL A CA 1
ATOM 2955 C C . VAL A 1 375 ? -3.161 -10.833 5.641 1.00 97.69 375 VAL A C 1
ATOM 2957 O O . VAL A 1 375 ? -4.210 -11.231 5.138 1.00 97.69 375 VAL A O 1
ATOM 2960 N N . PHE A 1 376 ? -2.965 -10.801 6.963 1.00 95.25 376 PHE A N 1
ATOM 2961 C CA . PHE A 1 376 ? -3.958 -11.284 7.927 1.00 95.25 376 PHE A CA 1
ATOM 2962 C C . PHE A 1 376 ? -5.277 -10.506 7.811 1.00 95.25 376 PHE A C 1
ATOM 2964 O O . PHE A 1 376 ? -6.330 -11.104 7.594 1.00 95.25 376 PHE A O 1
ATOM 2971 N N . SER A 1 377 ? -5.215 -9.173 7.883 1.00 93.62 377 SER A N 1
ATOM 2972 C CA . SER A 1 377 ? -6.396 -8.305 7.790 1.00 93.62 377 SER A CA 1
ATOM 2973 C C . SER A 1 377 ? -7.092 -8.429 6.433 1.00 93.62 377 SER A C 1
ATOM 2975 O O . SER A 1 377 ? -8.319 -8.474 6.372 1.00 93.62 377 SER A O 1
ATOM 2977 N N . MET A 1 378 ? -6.315 -8.544 5.350 1.00 95.62 378 MET A N 1
ATOM 2978 C CA . MET A 1 378 ? -6.833 -8.747 3.994 1.00 95.62 378 MET A CA 1
ATOM 2979 C C . MET A 1 378 ? -7.608 -10.067 3.874 1.00 95.62 378 MET A C 1
ATOM 2981 O O . MET A 1 378 ? -8.740 -10.089 3.387 1.00 95.62 378 MET A O 1
ATOM 2985 N N . ALA A 1 379 ? -7.014 -11.168 4.347 1.00 95.56 379 ALA A N 1
ATOM 2986 C CA . ALA A 1 379 ? -7.631 -12.489 4.327 1.00 95.56 379 ALA A CA 1
ATOM 2987 C C . ALA A 1 379 ? -8.890 -12.532 5.202 1.00 95.56 379 ALA A C 1
ATOM 2989 O O . ALA A 1 379 ? -9.922 -13.029 4.759 1.00 95.56 379 ALA A O 1
ATOM 2990 N N . LEU A 1 380 ? -8.844 -11.953 6.405 1.00 92.19 380 LEU A N 1
ATOM 2991 C CA . LEU A 1 380 ? -9.988 -11.901 7.313 1.00 92.19 380 LEU A CA 1
ATOM 2992 C C . LEU A 1 380 ? -11.177 -11.144 6.699 1.00 92.19 380 LEU A C 1
ATOM 2994 O O . LEU A 1 380 ? -12.294 -11.665 6.679 1.00 92.19 380 LEU A O 1
ATOM 2998 N N . ALA A 1 381 ? -10.933 -9.948 6.151 1.00 92.50 381 ALA A N 1
ATOM 2999 C CA . ALA A 1 381 ? -11.966 -9.141 5.503 1.00 92.50 381 ALA A CA 1
ATOM 3000 C C . ALA A 1 381 ? -12.587 -9.879 4.308 1.00 92.50 381 ALA A C 1
ATOM 3002 O O . ALA A 1 381 ? -13.809 -10.004 4.210 1.00 92.50 381 ALA A O 1
ATOM 3003 N N . ARG A 1 382 ? -11.752 -10.450 3.434 1.00 93.75 382 ARG A N 1
ATOM 3004 C CA . ARG A 1 382 ? -12.208 -11.230 2.280 1.00 93.75 382 ARG A CA 1
ATOM 3005 C C . ARG A 1 382 ? -13.023 -12.458 2.686 1.00 93.75 382 ARG A C 1
ATOM 3007 O O . ARG A 1 382 ? -14.091 -12.690 2.122 1.00 93.75 382 ARG A O 1
ATOM 3014 N N . ASN A 1 383 ? -12.548 -13.239 3.655 1.00 91.00 383 ASN A N 1
ATOM 3015 C CA . ASN A 1 383 ? -13.228 -14.457 4.099 1.00 91.00 383 ASN A CA 1
ATOM 3016 C C . ASN A 1 383 ? -14.616 -14.138 4.665 1.00 91.00 383 ASN A C 1
ATOM 3018 O O . ASN A 1 383 ? -15.576 -14.835 4.338 1.00 91.00 383 ASN A O 1
ATOM 3022 N N . ARG A 1 384 ? -14.743 -13.050 5.439 1.00 87.88 384 ARG A N 1
ATOM 3023 C CA . ARG A 1 384 ? -16.036 -12.556 5.936 1.00 87.88 384 ARG A CA 1
ATOM 3024 C C . ARG A 1 384 ? -16.997 -12.229 4.790 1.00 87.88 384 ARG A C 1
ATOM 3026 O O . ARG A 1 384 ? -18.156 -12.637 4.838 1.00 87.88 384 ARG A O 1
ATOM 3033 N N . LEU A 1 385 ? -16.523 -11.536 3.752 1.00 89.62 385 LEU A N 1
ATOM 3034 C CA . LEU A 1 385 ? -17.345 -11.166 2.593 1.00 89.62 385 LEU A CA 1
ATOM 3035 C C . LEU A 1 385 ? -17.815 -12.384 1.791 1.00 89.62 385 LEU A C 1
ATOM 3037 O O . LEU A 1 385 ? -18.960 -12.406 1.345 1.00 89.62 385 LEU A O 1
ATOM 3041 N N . LEU A 1 386 ? -16.957 -13.392 1.617 1.00 88.06 386 LEU A N 1
ATOM 3042 C CA . LEU A 1 386 ? -17.323 -14.624 0.913 1.00 88.06 386 LEU A CA 1
ATOM 3043 C C . LEU A 1 386 ? -18.277 -15.501 1.734 1.00 88.06 386 LEU A C 1
ATOM 3045 O O . LEU A 1 386 ? -19.191 -16.092 1.165 1.00 88.06 386 LEU A O 1
ATOM 3049 N N . ALA A 1 387 ? -18.111 -15.552 3.058 1.00 82.56 387 ALA A N 1
ATOM 3050 C CA . ALA A 1 387 ? -19.010 -16.291 3.944 1.00 82.56 387 ALA A CA 1
ATOM 3051 C C . ALA A 1 387 ? -20.426 -15.686 3.983 1.00 82.56 387 ALA A C 1
ATOM 3053 O O . ALA A 1 387 ? -21.411 -16.420 4.022 1.00 82.56 387 ALA A O 1
ATOM 3054 N N . ALA A 1 388 ? -20.544 -14.355 3.926 1.00 79.00 388 ALA A N 1
ATOM 3055 C CA . ALA A 1 388 ? -21.832 -13.662 3.971 1.00 79.00 388 ALA A CA 1
ATOM 3056 C C . ALA A 1 388 ? -22.708 -13.873 2.717 1.00 79.00 388 ALA A C 1
ATOM 3058 O O . ALA A 1 388 ? -23.923 -13.710 2.794 1.00 79.00 388 ALA A O 1
ATOM 3059 N N . GLN A 1 389 ? -22.123 -14.226 1.566 1.00 70.62 389 GLN A N 1
ATOM 3060 C CA . GLN A 1 389 ? -22.862 -14.354 0.302 1.00 70.62 389 GLN A CA 1
ATOM 3061 C C . GLN A 1 389 ? -23.705 -15.631 0.180 1.00 70.62 389 GLN A C 1
ATOM 3063 O O . GLN A 1 389 ? -24.607 -15.664 -0.654 1.00 70.62 389 GLN A O 1
ATOM 3068 N N . ASP A 1 390 ? -23.445 -16.674 0.976 1.00 58.97 390 ASP A N 1
ATOM 3069 C CA . ASP A 1 390 ? -24.207 -17.926 0.892 1.00 58.97 390 ASP A CA 1
ATOM 3070 C C . ASP A 1 390 ? -24.220 -18.703 2.230 1.00 58.97 390 ASP A C 1
ATOM 3072 O O . ASP A 1 390 ? -23.443 -19.650 2.412 1.00 58.97 390 ASP A O 1
ATOM 3076 N N . PRO A 1 391 ? -25.134 -18.345 3.159 1.00 54.31 391 PRO A N 1
ATOM 3077 C CA . PRO A 1 391 ? -25.296 -19.014 4.454 1.00 54.31 391 PRO A CA 1
ATOM 3078 C C . PRO A 1 391 ? -25.713 -20.492 4.353 1.00 54.31 391 PRO A C 1
ATOM 3080 O O . PRO A 1 391 ? -25.533 -21.244 5.307 1.00 54.31 391 PRO A O 1
ATOM 3083 N N . ALA A 1 392 ? -26.275 -20.926 3.217 1.00 49.75 392 ALA A N 1
ATOM 3084 C CA . ALA A 1 392 ? -26.686 -22.313 2.982 1.00 49.75 392 ALA A CA 1
ATOM 3085 C C . ALA A 1 392 ? -25.529 -23.192 2.465 1.00 49.75 392 ALA A C 1
ATOM 3087 O O . ALA A 1 392 ? -25.597 -24.420 2.532 1.00 49.75 392 ALA A O 1
ATOM 3088 N N . SER A 1 393 ? -24.437 -22.580 1.996 1.00 48.59 393 SER A N 1
ATOM 3089 C CA . SER A 1 393 ? -23.243 -23.272 1.501 1.00 48.59 393 SER A CA 1
ATOM 3090 C C . SER A 1 393 ? -22.155 -23.525 2.536 1.00 48.59 393 SER A C 1
ATOM 3092 O O . SER A 1 393 ? -21.026 -23.820 2.157 1.00 48.59 393 SER A O 1
ATOM 3094 N N . VAL A 1 394 ? -22.475 -23.543 3.831 1.00 47.53 394 VAL A N 1
ATOM 3095 C CA . VAL A 1 394 ? -21.551 -24.020 4.886 1.00 47.53 394 VAL A CA 1
ATOM 3096 C C . VAL A 1 394 ? -21.047 -25.460 4.609 1.00 47.53 394 VAL A C 1
ATOM 3098 O O . VAL A 1 394 ? -20.064 -25.909 5.188 1.00 47.53 394 VAL A O 1
ATOM 3101 N N . SER A 1 395 ? -21.664 -26.174 3.654 1.00 43.53 395 SER A N 1
ATOM 3102 C CA . SER A 1 395 ? -21.197 -27.453 3.100 1.00 43.53 395 SER A CA 1
ATOM 3103 C C . SER A 1 395 ? -20.168 -27.361 1.948 1.00 43.53 395 SER A C 1
ATOM 3105 O O . SER A 1 395 ? -19.668 -28.404 1.518 1.00 43.53 395 SER A O 1
ATOM 3107 N N . ARG A 1 396 ? -19.831 -26.181 1.405 1.00 48.31 396 ARG A N 1
ATOM 3108 C CA . ARG A 1 396 ? -18.666 -26.018 0.517 1.00 48.31 396 ARG A CA 1
ATOM 3109 C C . ARG A 1 396 ? -17.411 -26.080 1.384 1.00 48.31 396 ARG A C 1
ATOM 3111 O O . ARG A 1 396 ? -17.334 -25.424 2.415 1.00 48.31 396 ARG A O 1
ATOM 3118 N N . SER A 1 397 ? -16.441 -26.897 0.969 1.00 51.47 397 SER A N 1
ATOM 3119 C CA . SER A 1 397 ? -15.170 -27.098 1.677 1.00 51.47 397 SER A CA 1
ATOM 3120 C C . SER A 1 397 ? -14.592 -25.766 2.164 1.00 51.47 397 SER A C 1
ATOM 3122 O O . SER A 1 397 ? -14.492 -24.822 1.374 1.00 51.47 397 SER A O 1
ATOM 3124 N N . LEU A 1 398 ? -14.163 -25.721 3.431 1.00 53.16 398 LEU A N 1
ATOM 3125 C CA . LEU A 1 398 ? -13.424 -24.618 4.060 1.00 53.16 398 LEU A CA 1
ATOM 3126 C C . LEU A 1 398 ? -12.313 -24.068 3.138 1.00 53.16 398 LEU A C 1
ATOM 3128 O O . LEU A 1 398 ? -12.025 -22.882 3.153 1.00 53.16 398 LEU A O 1
ATOM 3132 N N . HIS A 1 399 ? -11.747 -24.909 2.262 1.00 54.16 399 HIS A N 1
ATOM 3133 C CA . HIS A 1 399 ? -10.734 -24.523 1.273 1.00 54.16 399 HIS A CA 1
ATOM 3134 C C . HIS A 1 399 ? -11.209 -23.516 0.210 1.00 54.16 399 HIS A C 1
ATOM 3136 O O . HIS A 1 399 ? -10.373 -22.862 -0.402 1.00 54.16 399 HIS A O 1
ATOM 3142 N N . SER A 1 400 ? -12.515 -23.383 -0.036 1.00 63.19 400 SER A N 1
ATOM 3143 C CA . SER A 1 400 ? -13.049 -22.489 -1.078 1.00 63.19 400 SER A CA 1
ATOM 3144 C C . SER A 1 400 ? -13.077 -21.010 -0.676 1.00 63.19 400 SER A C 1
ATOM 3146 O O . SER A 1 400 ? -13.144 -20.147 -1.552 1.00 63.19 400 SER A O 1
ATOM 3148 N N . THR A 1 401 ? -12.994 -20.705 0.624 1.00 77.38 401 THR A N 1
ATOM 3149 C CA . THR A 1 401 ? -12.989 -19.330 1.145 1.00 77.38 401 THR A CA 1
ATOM 3150 C C . THR A 1 401 ? -11.586 -18.829 1.467 1.00 77.38 401 THR A C 1
ATOM 3152 O O . THR A 1 401 ? -11.326 -17.649 1.249 1.00 77.38 401 THR A O 1
ATOM 3155 N N . LEU A 1 402 ? -10.673 -19.705 1.905 1.00 91.94 402 LEU A N 1
ATOM 3156 C CA . LEU A 1 402 ? -9.296 -19.349 2.267 1.00 91.94 402 LEU A CA 1
ATOM 3157 C C . LEU A 1 402 ? -8.565 -18.638 1.124 1.00 91.94 402 LEU A C 1
ATOM 3159 O O . LEU A 1 402 ? -8.566 -19.109 -0.011 1.00 91.94 402 LEU A O 1
ATOM 3163 N N . LEU A 1 403 ? -7.894 -17.528 1.434 1.00 95.31 403 LEU A N 1
ATOM 3164 C CA . LEU A 1 403 ? -7.105 -16.773 0.460 1.00 95.31 403 LEU A CA 1
ATOM 3165 C C . LEU A 1 403 ? -5.791 -17.509 0.130 1.00 95.31 403 LEU A C 1
ATOM 3167 O O . LEU A 1 403 ? -4.991 -17.719 1.045 1.00 95.31 403 LEU A O 1
ATOM 3171 N N . PRO A 1 404 ? -5.529 -17.888 -1.136 1.00 96.38 404 PRO A N 1
ATOM 3172 C CA . PRO A 1 404 ? -4.235 -18.418 -1.557 1.00 96.38 404 PRO A CA 1
ATOM 3173 C C . PRO A 1 404 ? -3.081 -17.449 -1.301 1.00 96.38 404 PRO A C 1
ATOM 3175 O O . PRO A 1 404 ? -3.136 -16.287 -1.712 1.00 96.38 404 PRO A O 1
ATOM 3178 N N . VAL A 1 405 ? -2.012 -17.937 -0.670 1.00 97.31 405 VAL A N 1
ATOM 3179 C CA . VAL A 1 405 ? -0.789 -17.163 -0.426 1.00 97.31 405 VAL A CA 1
ATOM 3180 C C . VAL A 1 405 ? 0.438 -18.013 -0.742 1.00 97.31 405 VAL A C 1
ATOM 3182 O O . VAL A 1 405 ? 0.653 -19.043 -0.103 1.00 97.31 405 VAL A O 1
ATOM 3185 N N . LEU A 1 406 ? 1.257 -17.570 -1.699 1.00 95.75 406 LEU A N 1
ATOM 3186 C CA . LEU A 1 406 ? 2.593 -18.120 -1.938 1.00 95.75 406 LEU A CA 1
ATOM 3187 C C . LEU A 1 406 ? 3.601 -17.347 -1.087 1.00 95.75 406 LEU A C 1
ATOM 3189 O O . LEU A 1 406 ? 3.730 -16.134 -1.249 1.00 95.75 406 LEU A O 1
ATOM 3193 N N . ALA A 1 407 ? 4.301 -18.026 -0.179 1.00 94.44 407 ALA A N 1
ATOM 3194 C CA . ALA A 1 407 ? 5.172 -17.349 0.779 1.00 94.44 407 ALA A CA 1
ATOM 3195 C C . ALA A 1 407 ? 6.367 -18.196 1.257 1.00 94.44 407 ALA A C 1
ATOM 3197 O O . ALA A 1 407 ? 6.368 -19.426 1.127 1.00 94.44 407 ALA A O 1
ATOM 3198 N N . PRO A 1 408 ? 7.385 -17.562 1.872 1.00 90.62 408 PRO A N 1
ATOM 3199 C CA . PRO A 1 408 ? 8.484 -18.269 2.519 1.00 90.62 408 PRO A CA 1
ATOM 3200 C C . PRO A 1 408 ? 8.038 -19.143 3.711 1.00 90.62 408 PRO A C 1
ATOM 3202 O O . PRO A 1 408 ? 7.046 -18.839 4.376 1.00 90.62 408 PRO A O 1
ATOM 3205 N N . PRO A 1 409 ? 8.825 -20.159 4.114 1.00 87.56 409 PRO A N 1
ATOM 3206 C CA . PRO A 1 409 ? 8.474 -21.058 5.223 1.00 87.56 409 PRO A CA 1
ATOM 3207 C C . PRO A 1 409 ? 8.280 -20.368 6.572 1.00 87.56 409 PRO A C 1
ATOM 3209 O O . PRO A 1 409 ? 7.490 -20.817 7.400 1.00 87.56 409 PRO A O 1
ATOM 3212 N N . ALA A 1 410 ? 9.026 -19.292 6.823 1.00 90.38 410 ALA A N 1
ATOM 3213 C CA . ALA A 1 410 ? 8.886 -18.514 8.047 1.00 90.38 410 ALA A CA 1
ATOM 3214 C C . ALA A 1 410 ? 7.534 -17.788 8.116 1.00 90.38 410 ALA A C 1
ATOM 3216 O O . ALA A 1 410 ? 6.955 -17.723 9.199 1.00 90.38 410 ALA A O 1
ATOM 3217 N N . PHE A 1 411 ? 7.001 -17.345 6.973 1.00 93.81 411 PHE A N 1
ATOM 3218 C CA . PHE A 1 411 ? 5.675 -16.737 6.892 1.00 93.81 411 PHE A CA 1
ATOM 3219 C C . PHE A 1 411 ? 4.605 -17.765 7.218 1.00 93.81 411 PHE A C 1
ATOM 3221 O O . PHE A 1 411 ? 3.744 -17.508 8.046 1.00 93.81 411 PHE A O 1
ATOM 3228 N N . ALA A 1 412 ? 4.701 -18.954 6.619 1.00 88.62 412 ALA A N 1
ATOM 3229 C CA . ALA A 1 412 ? 3.750 -20.030 6.859 1.00 88.62 412 ALA A CA 1
ATOM 3230 C C . ALA A 1 412 ? 3.660 -20.392 8.349 1.00 88.62 412 ALA A C 1
ATOM 3232 O O . ALA A 1 412 ? 2.565 -20.474 8.891 1.00 88.62 412 ALA A O 1
ATOM 3233 N N . ARG A 1 413 ? 4.804 -20.523 9.040 1.00 91.38 413 ARG A N 1
ATOM 3234 C CA . ARG A 1 413 ? 4.820 -20.763 10.495 1.00 91.38 413 ARG A CA 1
ATOM 3235 C C . ARG A 1 413 ? 4.190 -19.616 11.278 1.00 91.38 413 ARG A C 1
ATOM 3237 O O . ARG A 1 413 ? 3.362 -19.869 12.144 1.00 91.38 413 ARG A O 1
ATOM 3244 N N . TRP A 1 414 ? 4.582 -18.377 10.971 1.00 94.25 414 TRP A N 1
ATOM 3245 C CA . TRP A 1 414 ? 4.038 -17.194 11.635 1.00 94.25 414 TRP A CA 1
ATOM 3246 C C . TRP A 1 414 ? 2.520 -17.105 11.459 1.00 94.25 414 TRP A C 1
ATOM 3248 O O . TRP A 1 414 ? 1.805 -17.006 12.447 1.00 94.25 414 TRP A O 1
ATOM 3258 N N . MET A 1 415 ? 2.034 -17.211 10.223 1.00 94.50 415 MET A N 1
ATOM 3259 C CA . MET A 1 415 ? 0.620 -17.103 9.887 1.00 94.50 415 MET A CA 1
ATOM 3260 C C . MET A 1 415 ? -0.207 -18.217 10.529 1.00 94.50 415 MET A C 1
ATOM 3262 O O . MET A 1 415 ? -1.263 -17.929 11.081 1.00 94.50 415 MET A O 1
ATOM 3266 N N . THR A 1 416 ? 0.271 -19.467 10.518 1.00 91.25 416 THR A N 1
ATOM 3267 C CA . THR A 1 416 ? -0.422 -20.574 11.194 1.00 91.25 416 THR A CA 1
ATOM 3268 C C . THR A 1 416 ? -0.539 -20.315 12.694 1.00 91.25 416 THR A C 1
ATOM 3270 O O . THR A 1 416 ? -1.646 -20.326 13.220 1.00 91.25 416 THR A O 1
ATOM 3273 N N . SER A 1 417 ? 0.568 -20.000 13.378 1.00 92.25 417 SER A N 1
ATOM 3274 C CA . SER A 1 417 ? 0.538 -19.744 14.825 1.00 92.25 417 SER A CA 1
ATOM 3275 C C . SER A 1 417 ? -0.282 -18.505 15.192 1.00 92.25 417 SER A C 1
ATOM 3277 O O . SER A 1 417 ? -0.998 -18.510 16.189 1.00 92.25 417 SER A O 1
ATOM 3279 N N . PHE A 1 418 ? -0.202 -17.442 14.389 1.00 92.38 418 PHE A N 1
ATOM 3280 C CA . PHE A 1 418 ? -0.969 -16.220 14.611 1.00 92.38 418 PHE A CA 1
ATOM 3281 C C . PHE A 1 418 ? -2.471 -16.466 14.409 1.00 92.38 418 PHE A C 1
ATOM 3283 O O . PHE A 1 418 ? -3.281 -16.064 15.241 1.00 92.38 418 PHE A O 1
ATOM 3290 N N . ALA A 1 419 ? -2.858 -17.183 13.352 1.00 90.62 419 ALA A N 1
ATOM 3291 C CA . ALA A 1 419 ? -4.254 -17.519 13.094 1.00 90.62 419 ALA A CA 1
ATOM 3292 C C . ALA A 1 419 ? -4.831 -18.491 14.142 1.00 90.62 419 ALA A C 1
ATOM 3294 O O . ALA A 1 419 ? -5.977 -18.328 14.555 1.00 90.62 419 ALA A O 1
ATOM 3295 N N . GLU A 1 420 ? -4.043 -19.447 14.640 1.00 89.06 420 GLU A N 1
ATOM 3296 C CA . GLU A 1 420 ? -4.441 -20.313 15.760 1.00 89.06 420 GLU A CA 1
ATOM 3297 C C . GLU A 1 420 ? -4.700 -19.513 17.046 1.00 89.06 420 GLU A C 1
ATOM 3299 O O . GLU A 1 420 ? -5.700 -19.757 17.724 1.00 89.06 420 GLU A O 1
ATOM 3304 N N . LEU A 1 421 ? -3.837 -18.538 17.357 1.00 89.31 421 LEU A N 1
ATOM 3305 C CA . LEU A 1 421 ? -3.932 -17.736 18.578 1.00 89.31 421 LEU A CA 1
ATOM 3306 C C . LEU A 1 421 ? -5.074 -16.708 18.537 1.00 89.31 421 LEU A C 1
ATOM 3308 O O . LEU A 1 421 ? -5.733 -16.507 19.554 1.00 89.31 421 LEU A O 1
ATOM 3312 N N . PHE A 1 422 ? -5.302 -16.063 17.387 1.00 85.25 422 PHE A N 1
ATOM 3313 C CA . PHE A 1 422 ? -6.199 -14.902 17.278 1.00 85.25 422 PHE A CA 1
ATOM 3314 C C . PHE A 1 422 ? -7.478 -15.135 16.457 1.00 85.25 422 PHE A C 1
ATOM 3316 O O . PHE A 1 422 ? -8.366 -14.288 16.482 1.00 85.25 422 PHE A O 1
ATOM 3323 N N . HIS A 1 423 ? -7.591 -16.241 15.714 1.00 83.50 423 HIS A N 1
ATOM 3324 C CA . HIS A 1 423 ? -8.767 -16.539 14.880 1.00 83.50 423 HIS A CA 1
ATOM 3325 C C . HIS A 1 423 ? -9.326 -17.961 15.060 1.00 83.50 423 HIS A C 1
ATOM 3327 O O . HIS A 1 423 ? -10.412 -18.256 14.570 1.00 83.50 423 HIS A O 1
ATOM 3333 N N . HIS A 1 424 ? -8.618 -18.844 15.773 1.00 83.75 424 HIS A N 1
ATOM 3334 C CA . HIS A 1 424 ? -9.019 -20.236 16.020 1.00 83.75 424 HIS A CA 1
ATOM 3335 C C . HIS A 1 424 ? -9.192 -21.092 14.751 1.00 83.75 424 HIS A C 1
ATOM 3337 O O . HIS A 1 424 ? -9.991 -22.029 14.721 1.00 83.75 424 HIS A O 1
ATOM 3343 N N . GLY A 1 425 ? -8.425 -20.807 13.697 1.00 84.94 425 GLY A N 1
ATOM 3344 C CA . GLY A 1 425 ? -8.443 -21.600 12.469 1.00 84.94 425 GLY A CA 1
ATOM 3345 C C . GLY A 1 425 ? -7.654 -20.962 11.327 1.00 84.94 425 GLY A C 1
ATOM 3346 O O . GLY A 1 425 ? -7.245 -19.804 11.431 1.00 84.94 425 GLY A O 1
ATOM 3347 N N . PRO A 1 426 ? -7.421 -21.696 10.224 1.00 89.00 426 PRO A N 1
ATOM 3348 C CA . PRO A 1 426 ? -6.734 -21.148 9.066 1.00 89.00 426 PRO A CA 1
ATOM 3349 C C . PRO A 1 426 ? -7.589 -20.068 8.397 1.00 89.00 426 PRO A C 1
ATOM 3351 O O . PRO A 1 426 ? -8.789 -20.243 8.205 1.00 89.00 426 PRO A O 1
ATOM 3354 N N . ILE A 1 427 ? -6.944 -18.980 7.979 1.00 90.50 427 ILE A N 1
ATOM 3355 C CA . ILE A 1 427 ? -7.571 -17.908 7.182 1.00 90.50 427 ILE A CA 1
ATOM 3356 C C . ILE A 1 427 ? -7.011 -17.813 5.758 1.00 90.50 427 ILE A C 1
ATOM 3358 O O . ILE A 1 427 ? -7.587 -17.149 4.897 1.00 90.50 427 ILE A O 1
ATOM 3362 N N . VAL A 1 428 ? -5.903 -18.505 5.497 1.00 94.19 428 VAL A N 1
ATOM 3363 C CA . VAL A 1 428 ? -5.206 -18.534 4.210 1.00 94.19 428 VAL A CA 1
ATOM 3364 C C . VAL A 1 428 ? -4.962 -19.971 3.758 1.00 94.19 428 VAL A C 1
ATOM 3366 O O . VAL A 1 428 ? -4.803 -20.874 4.581 1.00 94.19 428 VAL A O 1
ATOM 3369 N N . ASN A 1 429 ? -4.898 -20.178 2.443 1.00 93.62 429 ASN A N 1
ATOM 3370 C CA . ASN A 1 429 ? -4.415 -21.412 1.832 1.00 93.62 429 ASN A CA 1
ATOM 3371 C C . ASN A 1 429 ? -2.936 -21.221 1.466 1.00 93.62 429 ASN A C 1
ATOM 3373 O O . ASN A 1 429 ? -2.614 -20.513 0.511 1.00 93.62 429 ASN A O 1
ATOM 3377 N N . LEU A 1 430 ? -2.035 -21.798 2.261 1.00 93.00 430 LEU A N 1
ATOM 3378 C CA . LEU A 1 430 ? -0.594 -21.566 2.144 1.00 93.00 430 LEU A CA 1
ATOM 3379 C C . LEU A 1 430 ? 0.057 -22.474 1.092 1.00 93.00 430 LEU A C 1
ATOM 3381 O O . LEU A 1 430 ? -0.012 -23.701 1.180 1.00 93.00 430 LEU A O 1
ATOM 3385 N N . PHE A 1 431 ? 0.792 -21.854 0.173 1.00 92.56 431 PHE A N 1
ATOM 3386 C CA . PHE A 1 431 ? 1.760 -22.488 -0.716 1.00 92.56 431 PHE A CA 1
ATOM 3387 C C . PHE A 1 431 ? 3.161 -22.061 -0.268 1.00 92.56 431 PHE A C 1
ATOM 3389 O O . PHE A 1 431 ? 3.480 -20.873 -0.227 1.00 92.56 431 PHE A O 1
ATOM 3396 N N . VAL A 1 432 ? 3.988 -23.021 0.144 1.00 89.56 432 VAL A N 1
ATOM 3397 C CA . VAL A 1 432 ? 5.253 -22.730 0.833 1.00 89.56 432 VAL A CA 1
ATOM 3398 C C . VAL A 1 432 ? 6.434 -22.938 -0.097 1.00 89.56 432 VAL A C 1
ATOM 3400 O O . VAL A 1 432 ? 6.701 -24.064 -0.507 1.00 89.56 432 VAL A O 1
ATOM 3403 N N . LEU A 1 433 ? 7.186 -21.866 -0.343 1.00 85.38 433 LEU A N 1
ATOM 3404 C CA . LEU A 1 433 ? 8.439 -21.932 -1.090 1.00 85.38 433 LEU A CA 1
ATOM 3405 C C . LEU A 1 433 ? 9.479 -22.739 -0.297 1.00 85.38 433 LEU A C 1
ATOM 3407 O O . LEU A 1 433 ? 9.702 -22.436 0.877 1.00 85.38 433 LEU A O 1
ATOM 3411 N N . PRO A 1 434 ? 10.139 -23.754 -0.878 1.00 72.81 434 PRO A N 1
ATOM 3412 C CA . PRO A 1 434 ? 11.093 -24.579 -0.148 1.00 72.81 434 PRO A CA 1
ATOM 3413 C C . PRO A 1 434 ? 12.278 -23.744 0.352 1.00 72.81 434 PRO A C 1
ATOM 3415 O O . PRO A 1 434 ? 12.795 -22.878 -0.353 1.00 72.81 434 PRO A O 1
ATOM 3418 N N . ASN A 1 435 ? 12.733 -24.018 1.580 1.00 66.38 435 ASN A N 1
ATOM 3419 C CA . ASN A 1 435 ? 13.951 -23.400 2.095 1.00 66.38 435 ASN A CA 1
ATOM 3420 C C . ASN A 1 435 ? 15.156 -24.070 1.440 1.00 66.38 435 ASN A C 1
ATOM 3422 O O . ASN A 1 435 ? 15.382 -25.258 1.667 1.00 66.38 435 ASN A O 1
ATOM 3426 N N . VAL A 1 436 ? 15.912 -23.335 0.633 1.00 57.69 436 VAL A N 1
ATOM 3427 C CA . VAL A 1 436 ? 16.949 -23.969 -0.187 1.00 57.69 436 VAL A CA 1
ATOM 3428 C C . VAL A 1 436 ? 18.324 -23.940 0.496 1.00 57.69 436 VAL A C 1
ATOM 3430 O O . VAL A 1 436 ? 19.090 -24.869 0.272 1.00 57.69 436 VAL A O 1
ATOM 3433 N N . TYR A 1 437 ? 18.639 -22.974 1.385 1.00 56.88 437 TYR A N 1
ATOM 3434 C CA . TYR A 1 437 ? 19.984 -22.855 2.000 1.00 56.88 437 TYR A CA 1
ATOM 3435 C C . TYR A 1 437 ? 20.030 -22.170 3.386 1.00 56.88 437 TYR A C 1
ATOM 3437 O O . TYR A 1 437 ? 19.101 -21.476 3.796 1.00 56.88 437 TYR A O 1
ATOM 3445 N N . HIS A 1 438 ? 21.165 -22.321 4.089 1.00 53.59 438 HIS A N 1
ATOM 3446 C CA . HIS A 1 438 ? 21.533 -21.529 5.273 1.00 53.59 438 HIS A CA 1
ATOM 3447 C C . HIS A 1 438 ? 22.128 -20.163 4.877 1.00 53.59 438 HIS A C 1
ATOM 3449 O O . HIS A 1 438 ? 22.772 -20.030 3.839 1.00 53.59 438 HIS A O 1
ATOM 3455 N N . SER A 1 439 ? 21.911 -19.142 5.712 1.00 48.53 439 SER A N 1
ATOM 3456 C CA . SER A 1 439 ? 22.463 -17.792 5.530 1.00 48.53 439 SER A CA 1
ATOM 3457 C C . SER A 1 439 ? 23.920 -17.705 6.025 1.00 48.53 439 SER A C 1
ATOM 3459 O O . SER A 1 439 ? 24.197 -18.232 7.104 1.00 48.53 439 SER A O 1
ATOM 3461 N N . PRO A 1 440 ? 24.826 -16.984 5.333 1.00 53.88 440 PRO A N 1
ATOM 3462 C CA . PRO A 1 440 ? 24.627 -16.335 4.038 1.00 53.88 440 PRO A CA 1
ATOM 3463 C C . PRO A 1 440 ? 24.658 -17.356 2.896 1.00 53.88 440 PRO A C 1
ATOM 3465 O O . PRO A 1 440 ? 25.347 -18.370 2.961 1.00 53.88 440 PRO A O 1
ATOM 3468 N N . CYS A 1 441 ? 23.907 -17.076 1.835 1.00 47.50 441 CYS A N 1
ATOM 3469 C CA . CYS A 1 441 ? 23.845 -17.977 0.695 1.00 47.50 441 CYS A CA 1
ATOM 3470 C C . CYS A 1 441 ? 25.169 -17.986 -0.093 1.00 47.50 441 CYS A C 1
ATOM 3472 O O . CYS A 1 441 ? 25.711 -16.907 -0.354 1.00 47.50 441 CYS A O 1
ATOM 3474 N N . PRO A 1 442 ? 25.670 -19.162 -0.514 1.00 54.47 442 PRO A N 1
ATOM 3475 C CA . PRO A 1 442 ? 26.832 -19.251 -1.388 1.00 54.47 442 PRO A CA 1
ATOM 3476 C C . PRO A 1 442 ? 26.561 -18.610 -2.764 1.00 54.47 442 PRO A C 1
ATOM 3478 O O . PRO A 1 442 ? 25.506 -18.862 -3.352 1.00 54.47 442 PRO A O 1
ATOM 3481 N N . PRO A 1 443 ? 27.492 -17.816 -3.318 1.00 51.78 443 PRO A N 1
ATOM 3482 C CA . PRO A 1 443 ? 27.364 -17.292 -4.677 1.00 51.78 443 PRO A CA 1
ATOM 3483 C C . PRO A 1 443 ? 27.404 -18.422 -5.725 1.00 51.78 443 PRO A C 1
ATOM 3485 O O . PRO A 1 443 ? 28.217 -19.339 -5.619 1.00 51.78 443 PRO A O 1
ATOM 3488 N N . GLY A 1 444 ? 26.553 -18.338 -6.757 1.00 50.31 444 GLY A N 1
ATOM 3489 C CA . GLY A 1 444 ? 26.633 -19.180 -7.963 1.00 50.31 444 GLY A CA 1
ATOM 3490 C C . GLY A 1 444 ? 25.766 -20.447 -8.004 1.00 50.31 444 GLY A C 1
ATOM 3491 O O . GLY A 1 444 ? 25.881 -21.214 -8.960 1.00 50.31 444 GLY A O 1
ATOM 3492 N N . ILE A 1 445 ? 24.892 -20.695 -7.022 1.00 54.31 445 ILE A N 1
ATOM 3493 C CA . ILE A 1 445 ? 23.961 -21.832 -7.090 1.00 54.31 445 ILE A CA 1
ATOM 3494 C C . ILE A 1 445 ? 22.711 -21.451 -7.897 1.00 54.31 445 ILE A C 1
ATOM 3496 O O . ILE A 1 445 ? 21.796 -20.816 -7.377 1.00 54.31 445 ILE A O 1
ATOM 3500 N N . LYS A 1 446 ? 22.661 -21.886 -9.163 1.00 49.69 446 LYS A N 1
ATOM 3501 C CA . LYS A 1 446 ? 21.468 -21.779 -10.014 1.00 49.69 446 LYS A CA 1
ATOM 3502 C C . LYS A 1 446 ? 20.415 -22.783 -9.554 1.00 49.69 446 LYS A C 1
ATOM 3504 O O . LYS A 1 446 ? 20.571 -23.984 -9.766 1.00 49.69 446 LYS A O 1
ATOM 3509 N N . THR A 1 447 ? 19.315 -22.315 -8.981 1.00 49.44 447 THR A N 1
ATOM 3510 C CA . THR A 1 447 ? 18.159 -23.173 -8.691 1.00 49.44 447 THR A CA 1
ATOM 3511 C C . THR A 1 447 ? 16.924 -22.652 -9.408 1.00 49.44 447 THR A C 1
ATOM 3513 O O . THR A 1 447 ? 16.328 -21.665 -8.989 1.00 49.44 447 THR A O 1
ATOM 3516 N N . ARG A 1 448 ? 16.516 -23.349 -10.479 1.00 47.44 448 ARG A N 1
ATOM 3517 C CA . ARG A 1 448 ? 15.122 -23.320 -10.939 1.00 47.44 448 ARG A CA 1
ATOM 3518 C C . ARG A 1 448 ? 14.309 -24.076 -9.901 1.00 47.44 448 ARG A C 1
ATOM 3520 O O . ARG A 1 448 ? 14.493 -25.282 -9.747 1.00 47.44 448 ARG A O 1
ATOM 3527 N N . LEU A 1 449 ? 13.472 -23.370 -9.158 1.00 50.97 449 LEU A N 1
ATOM 3528 C CA . LEU A 1 449 ? 12.693 -23.975 -8.087 1.00 50.97 449 LEU A CA 1
ATOM 3529 C C . LEU A 1 449 ? 11.276 -24.183 -8.587 1.00 50.97 449 LEU A C 1
ATOM 3531 O O . LEU A 1 449 ? 10.582 -23.228 -8.919 1.00 50.97 449 LEU A O 1
ATOM 3535 N N . CYS A 1 450 ? 10.837 -25.442 -8.606 1.00 52.94 450 CYS A N 1
ATOM 3536 C CA . CYS A 1 450 ? 9.411 -25.685 -8.473 1.00 52.94 450 CYS A CA 1
ATOM 3537 C C . CYS A 1 450 ? 9.010 -25.167 -7.083 1.00 52.94 450 CYS A C 1
ATOM 3539 O O . CYS A 1 450 ? 9.648 -25.550 -6.097 1.00 52.94 450 CYS A O 1
ATOM 3541 N N . PRO A 1 451 ? 7.998 -24.288 -6.979 1.00 53.19 451 PRO A N 1
ATOM 3542 C CA . PRO A 1 451 ? 7.620 -23.664 -5.713 1.00 53.19 451 PRO A CA 1
ATOM 3543 C C . PRO A 1 451 ? 7.168 -24.674 -4.653 1.00 53.19 451 PRO A C 1
ATOM 3545 O O . PRO A 1 451 ? 7.065 -24.312 -3.489 1.00 53.19 451 PRO A O 1
ATOM 3548 N N . LEU A 1 452 ? 6.888 -25.923 -5.039 1.00 60.66 452 LEU A N 1
ATOM 3549 C CA . LEU A 1 452 ? 6.368 -26.985 -4.186 1.00 60.66 452 LEU A CA 1
ATOM 3550 C C . LEU A 1 452 ? 6.985 -28.331 -4.596 1.00 60.66 452 LEU A C 1
ATOM 3552 O O . LEU A 1 452 ? 7.392 -28.511 -5.745 1.00 60.66 452 LEU A O 1
ATOM 3556 N N . ASN A 1 453 ? 7.028 -29.280 -3.658 1.00 63.00 453 ASN A N 1
ATOM 3557 C CA . ASN A 1 453 ? 7.386 -30.668 -3.950 1.00 63.00 453 ASN A CA 1
ATOM 3558 C C . ASN A 1 453 ? 6.334 -31.276 -4.897 1.00 63.00 453 ASN A C 1
ATOM 3560 O O . ASN A 1 453 ? 5.160 -31.303 -4.530 1.00 63.00 453 ASN A O 1
ATOM 3564 N N . SER A 1 454 ? 6.751 -31.755 -6.075 1.00 63.22 454 SER A N 1
ATOM 3565 C CA . SER A 1 454 ? 5.868 -32.315 -7.113 1.00 63.22 454 SER A CA 1
ATOM 3566 C C . SER A 1 454 ? 5.043 -33.509 -6.639 1.00 63.22 454 SER A C 1
ATOM 3568 O O . SER A 1 454 ? 3.995 -33.784 -7.207 1.00 63.22 454 SER A O 1
ATOM 3570 N N . ASP A 1 455 ? 5.488 -34.186 -5.580 1.00 65.00 455 ASP A N 1
ATOM 3571 C CA . ASP A 1 455 ? 4.821 -35.372 -5.037 1.00 65.00 455 ASP A CA 1
ATOM 3572 C C . ASP A 1 455 ? 3.760 -35.028 -3.967 1.00 65.00 455 ASP A C 1
ATOM 3574 O O . ASP A 1 455 ? 3.191 -35.917 -3.333 1.00 65.00 455 ASP A O 1
ATOM 3578 N N . SER A 1 456 ? 3.508 -33.738 -3.709 1.00 76.62 456 SER A N 1
ATOM 3579 C CA . SER A 1 456 ? 2.550 -33.268 -2.699 1.00 76.62 456 SER A CA 1
ATOM 3580 C C . SER A 1 456 ? 1.189 -32.920 -3.315 1.00 76.62 456 SER A C 1
ATOM 3582 O O . SER A 1 456 ? 1.161 -32.194 -4.305 1.00 76.62 456 SER A O 1
ATOM 3584 N N . PRO A 1 457 ? 0.049 -33.260 -2.677 1.00 78.44 457 PRO A N 1
ATOM 3585 C CA . PRO A 1 457 ? -1.278 -32.789 -3.100 1.00 78.44 457 PRO A CA 1
ATOM 3586 C C . PRO A 1 457 ? -1.387 -31.259 -3.231 1.00 78.44 457 PRO A C 1
ATOM 3588 O O . PRO A 1 457 ? -2.164 -30.747 -4.033 1.00 78.44 457 PRO A O 1
ATOM 3591 N N . LYS A 1 458 ? -0.568 -30.506 -2.479 1.00 84.94 458 LYS A N 1
ATOM 3592 C CA . LYS A 1 458 ? -0.503 -29.041 -2.598 1.00 84.94 458 LYS A CA 1
ATOM 3593 C C . LYS A 1 458 ? 0.055 -28.569 -3.939 1.00 84.94 458 LYS A C 1
ATOM 3595 O O . LYS A 1 458 ? -0.273 -27.464 -4.362 1.00 84.94 458 LYS A O 1
ATOM 3600 N N . TYR A 1 459 ? 0.887 -29.372 -4.599 1.00 84.38 459 TYR A N 1
ATOM 3601 C CA . TYR A 1 459 ? 1.370 -29.073 -5.943 1.00 84.38 459 TYR A CA 1
ATOM 3602 C C . TYR A 1 459 ? 0.220 -29.103 -6.954 1.00 84.38 459 TYR A C 1
ATOM 3604 O O . TYR A 1 459 ? 0.076 -28.161 -7.729 1.00 84.38 459 TYR A O 1
ATOM 3612 N N . ASP A 1 460 ? -0.651 -30.111 -6.883 1.00 86.31 460 ASP A N 1
ATOM 3613 C CA . ASP A 1 460 ? -1.819 -30.204 -7.765 1.00 86.31 460 ASP A CA 1
ATOM 3614 C C . ASP A 1 460 ? -2.784 -29.030 -7.549 1.00 86.31 460 ASP A C 1
ATOM 3616 O O . ASP A 1 460 ? -3.235 -28.421 -8.519 1.00 86.31 460 ASP A O 1
ATOM 3620 N N . GLU A 1 461 ? -3.045 -28.647 -6.291 1.00 90.12 461 GLU A N 1
ATOM 3621 C CA . GLU A 1 461 ? -3.835 -27.446 -5.967 1.00 90.12 461 GLU A CA 1
ATOM 3622 C C . GLU A 1 461 ? -3.224 -26.171 -6.573 1.00 90.12 461 GLU A C 1
ATOM 3624 O O . GLU A 1 461 ? -3.943 -25.324 -7.106 1.00 90.12 461 GLU A O 1
ATOM 3629 N N . TRP A 1 462 ? -1.898 -26.030 -6.512 1.00 91.25 462 TRP A N 1
ATOM 3630 C CA . TRP A 1 462 ? -1.183 -24.886 -7.076 1.00 91.25 462 TRP A CA 1
ATOM 3631 C C . TRP A 1 462 ? -1.278 -24.844 -8.602 1.00 91.25 462 TRP A C 1
ATOM 3633 O O . TRP A 1 462 ? -1.581 -23.797 -9.174 1.00 91.25 462 TRP A O 1
ATOM 3643 N N . VAL A 1 463 ? -1.072 -25.983 -9.269 1.00 89.56 463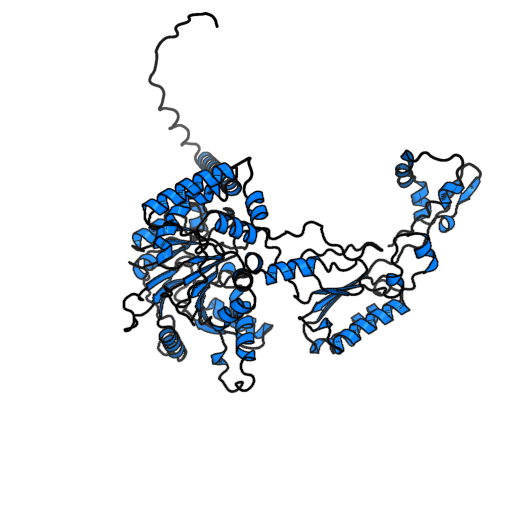 VAL A N 1
ATOM 3644 C CA . VAL A 1 463 ? -1.196 -26.097 -10.729 1.00 89.56 463 VAL A CA 1
ATOM 3645 C C . VAL A 1 463 ? -2.626 -25.794 -11.173 1.00 89.56 463 VAL A C 1
ATOM 3647 O O . VAL A 1 463 ? -2.820 -25.054 -12.137 1.00 89.56 463 VAL A O 1
ATOM 3650 N N . GLN A 1 464 ? -3.633 -26.300 -10.456 1.00 91.56 464 GLN A N 1
ATOM 3651 C CA . GLN A 1 464 ? -5.040 -25.991 -10.726 1.00 91.56 464 GLN A CA 1
ATOM 3652 C C . GLN A 1 464 ? -5.338 -24.499 -10.548 1.00 91.56 464 GLN A C 1
ATOM 3654 O O . GLN A 1 464 ? -5.994 -23.906 -11.406 1.00 91.56 464 GLN A O 1
ATOM 3659 N N . LEU A 1 465 ? -4.824 -23.874 -9.482 1.00 93.12 465 LEU A N 1
ATOM 3660 C CA . LEU A 1 465 ? -4.973 -22.438 -9.251 1.00 93.12 465 LEU A CA 1
ATOM 3661 C C . LEU A 1 465 ? -4.366 -21.629 -10.402 1.00 93.12 465 LEU A C 1
ATOM 3663 O O . LEU A 1 465 ? -5.066 -20.810 -10.994 1.00 93.12 465 LEU A O 1
ATOM 3667 N N . LEU A 1 466 ? -3.105 -21.881 -10.759 1.00 92.62 466 LEU A N 1
ATOM 3668 C CA . LEU A 1 466 ? -2.426 -21.175 -11.850 1.00 92.62 466 LEU A CA 1
ATOM 3669 C C . LEU A 1 466 ? -3.107 -21.388 -13.206 1.00 92.62 466 LEU A C 1
ATOM 3671 O O . LEU A 1 466 ? -3.268 -20.432 -13.962 1.00 92.62 466 LEU A O 1
ATOM 3675 N N . THR A 1 467 ? -3.582 -22.607 -13.477 1.00 91.50 467 THR A N 1
ATOM 3676 C CA . THR A 1 467 ? -4.367 -22.916 -14.681 1.00 91.50 467 THR A CA 1
ATOM 3677 C C . THR A 1 467 ? -5.664 -22.109 -14.703 1.00 91.50 467 THR A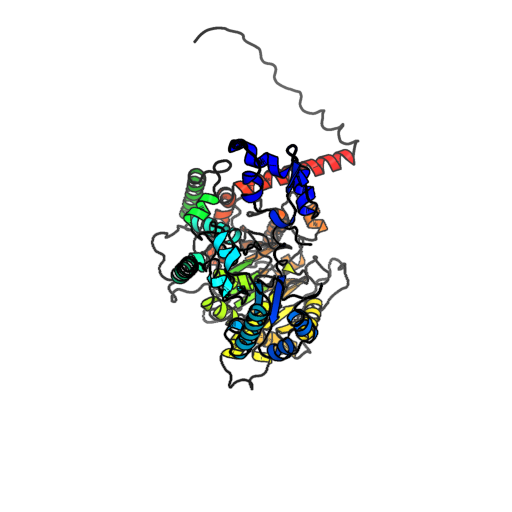 C 1
ATOM 3679 O O . THR A 1 467 ? -5.997 -21.520 -15.725 1.00 91.50 467 THR A O 1
ATOM 3682 N N . SER A 1 468 ? -6.371 -22.014 -13.568 1.00 91.62 468 SER A N 1
ATOM 3683 C CA . SER A 1 468 ? -7.609 -21.227 -13.465 1.00 91.62 468 SER A CA 1
ATOM 3684 C C . SER A 1 468 ? -7.386 -19.724 -13.645 1.00 91.62 468 SER A C 1
ATOM 3686 O O . SER A 1 468 ? -8.259 -19.041 -14.167 1.00 91.62 468 SER A O 1
ATOM 3688 N N . LEU A 1 469 ? -6.215 -19.220 -13.244 1.00 91.75 469 LEU A N 1
ATOM 3689 C CA . LEU A 1 469 ? -5.813 -17.823 -13.421 1.00 91.75 469 LEU A CA 1
ATOM 3690 C C . LEU A 1 469 ? -5.199 -17.551 -14.800 1.00 91.75 469 LEU A C 1
ATOM 3692 O O . LEU A 1 469 ? -4.964 -16.393 -15.135 1.00 91.75 469 LEU A O 1
ATOM 3696 N N . ASN A 1 470 ? -4.927 -18.598 -15.586 1.00 91.06 470 ASN A N 1
ATOM 3697 C CA . ASN A 1 470 ? -4.188 -18.527 -16.842 1.00 91.06 470 ASN A CA 1
ATOM 3698 C C . ASN A 1 470 ? -2.813 -17.834 -16.682 1.00 91.06 470 ASN A C 1
ATOM 3700 O O . ASN A 1 470 ? -2.423 -16.977 -17.479 1.00 91.06 470 ASN A O 1
ATOM 3704 N N . LEU A 1 471 ? -2.086 -18.194 -15.615 1.00 92.81 471 LEU A N 1
ATOM 3705 C CA . LEU A 1 471 ? -0.789 -17.616 -15.256 1.00 92.81 471 LEU A CA 1
ATOM 3706 C C . LEU A 1 471 ? 0.318 -18.668 -15.157 1.00 92.81 471 LEU A C 1
ATOM 3708 O O . LEU A 1 471 ? 0.108 -19.785 -14.695 1.00 92.81 471 LEU A O 1
ATOM 3712 N N . GLU A 1 472 ? 1.539 -18.250 -15.474 1.00 92.94 472 GLU A N 1
ATOM 3713 C CA . GLU A 1 472 ? 2.778 -18.899 -15.045 1.00 92.94 472 GLU A CA 1
ATOM 3714 C C . GLU A 1 472 ? 3.472 -17.989 -14.025 1.00 92.94 472 GLU A C 1
ATOM 3716 O O . GLU A 1 472 ? 3.677 -16.803 -14.286 1.00 92.94 472 GLU A O 1
ATOM 3721 N N . ILE A 1 473 ? 3.842 -18.531 -12.861 1.00 94.31 473 ILE A N 1
ATOM 3722 C CA . ILE A 1 473 ? 4.569 -17.797 -11.817 1.00 94.31 473 ILE A CA 1
ATOM 3723 C C . ILE A 1 473 ? 5.837 -18.570 -11.476 1.00 94.31 473 ILE A C 1
ATOM 3725 O O . ILE A 1 473 ? 5.772 -19.693 -10.976 1.00 94.31 473 ILE A O 1
ATOM 3729 N N . ASN A 1 474 ? 6.987 -17.947 -11.725 1.00 91.69 474 ASN A N 1
ATOM 3730 C CA . ASN A 1 474 ? 8.304 -18.500 -11.448 1.00 91.69 474 ASN A CA 1
ATOM 3731 C C . ASN A 1 474 ? 9.015 -17.671 -10.362 1.00 91.69 474 ASN A C 1
ATOM 3733 O O . ASN A 1 474 ? 9.457 -16.552 -10.642 1.00 91.69 474 ASN A O 1
ATOM 3737 N N . PRO A 1 475 ? 9.134 -18.192 -9.129 1.00 92.06 475 PRO A N 1
ATOM 3738 C CA . PRO A 1 475 ? 9.926 -17.568 -8.077 1.00 92.06 475 PRO A CA 1
ATOM 3739 C C . PRO A 1 475 ? 11.419 -17.640 -8.401 1.00 92.06 475 PRO A C 1
ATOM 3741 O O . PRO A 1 475 ? 11.941 -18.687 -8.784 1.00 92.06 475 PRO A O 1
ATOM 3744 N N . VAL A 1 476 ? 12.123 -16.535 -8.192 1.00 90.56 476 VAL A N 1
ATOM 3745 C CA . VAL A 1 476 ? 13.569 -16.425 -8.389 1.00 90.56 476 VAL A CA 1
ATOM 3746 C C . VAL A 1 476 ? 14.191 -16.006 -7.076 1.00 90.56 476 VAL A C 1
ATOM 3748 O O . VAL A 1 476 ? 13.745 -15.065 -6.431 1.00 90.56 476 VAL A O 1
ATOM 3751 N N . ARG A 1 477 ? 15.223 -16.716 -6.643 1.00 87.75 477 ARG A N 1
ATOM 3752 C CA . ARG A 1 477 ? 15.905 -16.385 -5.398 1.00 87.75 477 ARG A CA 1
ATOM 3753 C C . ARG A 1 477 ? 16.672 -15.067 -5.549 1.00 87.75 477 ARG A C 1
ATOM 3755 O O . ARG A 1 477 ? 17.371 -14.890 -6.541 1.00 87.75 477 ARG A O 1
ATOM 3762 N N . VAL A 1 478 ? 16.629 -14.212 -4.525 1.00 90.12 478 VAL A N 1
ATOM 3763 C CA . VAL A 1 478 ? 17.383 -12.948 -4.506 1.00 90.12 478 VAL A CA 1
ATOM 3764 C C . VAL A 1 478 ? 18.227 -12.752 -3.231 1.00 90.12 478 VAL A C 1
ATOM 3766 O O . VAL A 1 478 ? 17.858 -13.228 -2.152 1.00 90.12 478 VAL A O 1
ATOM 3769 N N . PRO A 1 479 ? 19.405 -12.099 -3.317 1.00 90.44 479 PRO A N 1
ATOM 3770 C CA . PRO A 1 479 ? 20.369 -11.978 -2.217 1.00 90.44 479 PRO A CA 1
ATOM 3771 C C . PRO A 1 479 ? 20.061 -10.845 -1.216 1.00 90.44 479 PRO A C 1
ATOM 3773 O O . PRO A 1 479 ? 20.905 -9.987 -0.961 1.00 90.44 479 PRO A O 1
ATOM 3776 N N . HIS A 1 480 ? 18.890 -10.887 -0.580 1.00 91.38 480 HIS A N 1
ATOM 3777 C CA . HIS A 1 480 ? 18.506 -9.947 0.482 1.00 91.38 480 HIS A CA 1
ATOM 3778 C C . HIS A 1 480 ? 18.550 -10.608 1.872 1.00 91.38 480 HIS A C 1
ATOM 3780 O O . HIS A 1 480 ? 19.536 -10.462 2.604 1.00 91.38 480 HIS A O 1
ATOM 3786 N N . THR A 1 481 ? 17.565 -11.449 2.203 1.00 88.00 481 THR A N 1
ATOM 3787 C CA . THR A 1 481 ? 17.578 -12.305 3.407 1.00 88.00 481 THR A CA 1
ATOM 3788 C C . THR A 1 481 ? 17.881 -13.773 3.070 1.00 88.00 481 THR A C 1
ATOM 3790 O O . THR A 1 481 ? 18.119 -14.135 1.917 1.00 88.00 481 THR A O 1
ATOM 3793 N N . GLY A 1 482 ? 17.879 -14.653 4.080 1.00 78.31 482 GLY A N 1
ATOM 3794 C CA . GLY A 1 482 ? 18.012 -16.100 3.871 1.00 78.31 482 GLY A CA 1
ATOM 3795 C C . GLY A 1 482 ? 16.862 -16.722 3.064 1.00 78.31 482 GLY A C 1
ATOM 3796 O O . GLY A 1 482 ? 17.058 -17.768 2.454 1.00 78.31 482 GLY A O 1
ATOM 3797 N N . THR A 1 483 ? 15.693 -16.073 3.021 1.00 84.50 483 THR A N 1
ATOM 3798 C CA . THR A 1 483 ? 14.487 -16.553 2.327 1.00 84.50 483 THR A CA 1
ATOM 3799 C C . THR A 1 483 ? 13.792 -15.412 1.576 1.00 84.50 483 THR A C 1
ATOM 3801 O O . THR A 1 483 ? 12.640 -15.091 1.873 1.00 84.50 483 THR A O 1
ATOM 3804 N N . SER A 1 484 ? 14.512 -14.773 0.650 1.00 90.88 484 SER A N 1
ATOM 3805 C CA . SER A 1 484 ? 13.986 -13.697 -0.200 1.00 90.88 484 SER A CA 1
ATOM 3806 C C . SER A 1 484 ? 13.827 -14.129 -1.652 1.00 90.88 484 SER A C 1
ATOM 3808 O O . SER A 1 484 ? 14.693 -14.816 -2.208 1.00 90.88 484 SER A O 1
ATOM 3810 N N . TRP A 1 485 ? 12.723 -13.689 -2.253 1.00 93.62 485 TRP A N 1
ATOM 3811 C CA . TRP A 1 485 ? 12.285 -14.096 -3.581 1.00 93.62 485 TRP A CA 1
ATOM 3812 C C . TRP A 1 485 ? 11.820 -12.899 -4.410 1.00 93.62 485 TRP A C 1
ATOM 3814 O O . TRP A 1 485 ? 11.120 -12.024 -3.911 1.00 93.62 485 TRP A O 1
ATOM 3824 N N . ALA A 1 486 ? 12.173 -12.927 -5.686 1.00 96.44 486 ALA A N 1
ATOM 3825 C CA . ALA A 1 486 ? 11.540 -12.197 -6.770 1.00 96.44 486 ALA A CA 1
ATOM 3826 C C . ALA A 1 486 ? 10.540 -13.113 -7.492 1.00 96.44 486 ALA A C 1
ATOM 3828 O O . ALA A 1 486 ? 10.589 -14.339 -7.354 1.00 96.44 486 ALA A O 1
ATOM 3829 N N . TYR A 1 487 ? 9.670 -12.539 -8.316 1.00 97.62 487 TYR A N 1
ATOM 3830 C CA . TYR A 1 487 ? 8.684 -13.281 -9.096 1.00 97.62 487 TYR A CA 1
ATOM 3831 C C . TYR A 1 487 ? 8.715 -12.871 -10.563 1.00 97.62 487 TYR A C 1
ATOM 3833 O O . TYR A 1 487 ? 8.607 -11.693 -10.888 1.00 97.62 487 TYR A O 1
ATOM 3841 N N . VAL A 1 488 ? 8.812 -13.857 -11.454 1.00 97.56 488 VAL A N 1
ATOM 3842 C CA . VAL A 1 488 ? 8.566 -13.694 -12.889 1.00 97.56 488 VAL A CA 1
ATOM 3843 C C . VAL A 1 488 ? 7.171 -14.234 -13.181 1.00 97.56 488 VAL A C 1
ATOM 3845 O O . VAL A 1 488 ? 6.922 -15.428 -13.024 1.00 97.56 488 VAL A O 1
ATOM 3848 N N . ILE A 1 489 ? 6.258 -13.354 -13.576 1.00 97.06 489 ILE A N 1
ATOM 3849 C CA . ILE A 1 489 ? 4.833 -13.635 -13.766 1.00 97.06 489 ILE A CA 1
ATOM 3850 C C . ILE A 1 489 ? 4.513 -13.476 -15.248 1.00 97.06 489 ILE A C 1
ATOM 3852 O O . ILE A 1 489 ? 4.842 -12.450 -15.842 1.00 97.06 489 ILE A O 1
ATOM 3856 N N . ARG A 1 490 ? 3.869 -14.470 -15.861 1.00 94.69 490 ARG A N 1
ATOM 3857 C CA . ARG A 1 490 ? 3.473 -14.430 -17.273 1.00 94.69 490 ARG A CA 1
ATOM 3858 C C . ARG A 1 490 ? 1.987 -14.726 -17.424 1.00 94.69 490 ARG A C 1
ATOM 3860 O O . ARG A 1 490 ? 1.514 -15.749 -16.934 1.00 94.69 490 ARG A O 1
ATOM 3867 N N . GLY A 1 491 ? 1.281 -13.854 -18.139 1.00 91.38 491 GLY A N 1
ATOM 3868 C CA . GLY A 1 491 ? -0.061 -14.130 -18.645 1.00 91.38 491 GLY A CA 1
ATOM 3869 C C . GLY A 1 491 ? 0.023 -15.079 -19.835 1.00 91.38 491 GLY A C 1
ATOM 3870 O O . GLY A 1 491 ? 0.745 -14.803 -20.800 1.00 91.38 491 GLY A O 1
ATOM 3871 N N . LEU A 1 492 ? -0.661 -16.219 -19.749 1.00 82.31 492 LEU A N 1
ATOM 3872 C CA . LEU A 1 492 ? -0.607 -17.256 -20.774 1.00 82.31 492 LEU A CA 1
ATOM 3873 C C . LEU A 1 492 ? -1.584 -16.964 -21.925 1.00 82.31 492 LEU A C 1
ATOM 3875 O O . LEU A 1 492 ? -2.574 -16.252 -21.783 1.00 82.31 492 LEU A O 1
ATOM 3879 N N . TYR A 1 493 ? -1.253 -17.491 -23.101 1.00 66.12 493 TYR A N 1
ATOM 3880 C CA . TYR A 1 493 ? -1.954 -17.241 -24.359 1.00 66.12 493 TYR A CA 1
ATOM 3881 C C . TYR A 1 493 ? -3.410 -17.730 -24.325 1.00 66.12 493 TYR A C 1
ATOM 3883 O O . TYR A 1 493 ? -3.658 -18.890 -24.003 1.00 66.12 493 TYR A O 1
ATOM 3891 N N . ASP A 1 494 ? -4.341 -16.871 -24.743 1.00 61.00 494 ASP A N 1
ATOM 3892 C CA . ASP A 1 494 ? -5.697 -17.267 -25.120 1.00 61.00 494 ASP A CA 1
ATOM 3893 C C . ASP A 1 494 ? -5.825 -17.270 -26.654 1.00 61.00 494 ASP A C 1
ATOM 3895 O O . ASP A 1 494 ? -5.454 -16.302 -27.324 1.00 61.00 494 ASP A O 1
ATOM 3899 N N . GLN A 1 495 ? -6.367 -18.357 -27.214 1.00 51.94 495 GLN A N 1
ATOM 3900 C CA . GLN A 1 495 ? -6.581 -18.520 -28.657 1.00 51.94 495 GLN A CA 1
ATOM 3901 C C . GLN A 1 495 ? -7.525 -17.456 -29.238 1.00 51.94 495 GLN A C 1
ATOM 3903 O O . GLN A 1 495 ? -7.427 -17.158 -30.428 1.00 51.94 495 GLN A O 1
ATOM 3908 N N . SER A 1 496 ? -8.394 -16.854 -28.416 1.00 54.31 496 SER A N 1
ATOM 3909 C CA . SER A 1 496 ? -9.302 -15.779 -28.840 1.00 54.31 496 SER A CA 1
ATOM 3910 C C . SER A 1 496 ? -8.634 -14.415 -29.039 1.00 54.31 496 SER A C 1
ATOM 3912 O O . SER A 1 496 ? -9.198 -13.590 -29.754 1.00 54.31 496 SER A O 1
ATOM 3914 N N . SER A 1 497 ? -7.465 -14.165 -28.431 1.00 52.47 497 SER A N 1
ATOM 3915 C CA . SER A 1 497 ? -6.865 -12.822 -28.358 1.00 52.47 497 SER A CA 1
ATOM 3916 C C . SER A 1 497 ? -5.322 -12.874 -28.373 1.00 52.47 497 SER A C 1
ATOM 3918 O O . SER A 1 497 ? -4.684 -12.843 -27.316 1.00 52.47 497 SER A O 1
ATOM 3920 N N . PRO A 1 498 ? -4.680 -12.906 -29.559 1.00 47.25 498 PRO A N 1
ATOM 3921 C CA . PRO A 1 498 ? -3.228 -13.087 -29.709 1.00 47.25 498 PRO A CA 1
ATOM 3922 C C . PRO A 1 498 ? -2.354 -12.012 -29.039 1.00 47.25 498 PRO A C 1
ATOM 3924 O O . PRO A 1 498 ? -1.173 -12.234 -28.786 1.00 47.25 498 PRO A O 1
ATOM 3927 N N . GLU A 1 499 ? -2.933 -10.853 -28.742 1.00 53.09 499 GLU A N 1
ATOM 3928 C CA . GLU A 1 499 ? -2.290 -9.686 -28.131 1.00 53.09 499 GLU A CA 1
ATOM 3929 C C . GLU A 1 499 ? -2.244 -9.698 -26.587 1.00 53.09 499 GLU A C 1
ATOM 3931 O O . GLU A 1 499 ? -1.806 -8.728 -25.980 1.00 53.09 499 GLU A O 1
ATOM 3936 N N . HIS A 1 500 ? -2.653 -10.798 -25.937 1.00 61.56 500 HIS A N 1
ATOM 3937 C CA . HIS A 1 500 ? -2.787 -10.888 -24.470 1.00 61.56 500 HIS A CA 1
ATOM 3938 C C . HIS A 1 500 ? -1.614 -11.552 -23.724 1.00 61.56 500 HIS A C 1
ATOM 3940 O O . HIS A 1 500 ? -1.690 -11.722 -22.506 1.00 61.56 500 HIS A O 1
ATOM 3946 N N . LYS A 1 501 ? -0.516 -11.923 -24.399 1.00 83.12 501 LYS A N 1
ATOM 3947 C CA . LYS A 1 501 ? 0.683 -12.406 -23.693 1.00 83.12 501 LYS A CA 1
ATOM 3948 C C . LYS A 1 501 ? 1.440 -11.222 -23.095 1.00 83.12 501 LYS A C 1
ATOM 3950 O O . LYS A 1 501 ? 1.856 -10.327 -23.823 1.00 83.12 501 LYS A O 1
ATOM 3955 N N . TRP A 1 502 ? 1.684 -11.276 -21.793 1.00 91.44 502 TRP A N 1
ATOM 3956 C CA . TRP A 1 502 ? 2.461 -10.276 -21.067 1.00 91.44 502 TRP A CA 1
ATOM 3957 C C . TRP A 1 502 ? 3.346 -10.937 -20.013 1.00 91.44 502 TRP A C 1
ATOM 3959 O O . TRP A 1 502 ? 3.096 -12.064 -19.579 1.00 91.44 502 TRP A O 1
ATOM 3969 N N . SER A 1 503 ? 4.384 -10.228 -19.588 1.00 95.75 503 SER A N 1
ATOM 3970 C CA . SER A 1 503 ? 5.326 -10.670 -18.569 1.00 95.75 503 SER A CA 1
ATOM 3971 C C . SER A 1 503 ? 5.714 -9.527 -17.636 1.00 95.75 503 SER A C 1
ATOM 3973 O O . SER A 1 503 ? 6.184 -8.478 -18.072 1.00 95.75 503 SER A O 1
ATOM 3975 N N . VAL A 1 504 ? 5.513 -9.746 -16.338 1.00 98.31 504 VAL A N 1
ATOM 3976 C CA . VAL A 1 504 ? 5.866 -8.815 -15.266 1.00 98.31 504 VAL A CA 1
ATOM 3977 C C . VAL A 1 504 ? 6.894 -9.483 -14.363 1.00 98.31 504 VAL A C 1
ATOM 3979 O O . VAL A 1 504 ? 6.691 -10.606 -13.906 1.00 98.31 504 VAL A O 1
ATOM 3982 N N . VAL A 1 505 ? 7.994 -8.794 -14.090 1.00 98.75 505 VAL A N 1
ATOM 3983 C CA . VAL A 1 505 ? 9.007 -9.210 -13.119 1.00 98.75 505 VAL A CA 1
ATOM 3984 C C . VAL A 1 505 ? 8.906 -8.298 -11.907 1.00 98.75 505 VAL A C 1
ATOM 3986 O O . VAL A 1 505 ? 8.966 -7.083 -12.054 1.00 98.75 505 VAL A O 1
ATOM 3989 N N . TYR A 1 506 ? 8.771 -8.868 -10.715 1.00 98.75 506 TYR A N 1
ATOM 3990 C CA . TYR A 1 506 ? 8.798 -8.136 -9.453 1.00 98.75 506 TYR A CA 1
ATOM 3991 C C . TYR A 1 506 ? 10.008 -8.564 -8.633 1.00 98.75 506 TYR A C 1
ATOM 3993 O O . TYR A 1 506 ? 10.143 -9.742 -8.307 1.00 98.75 506 TYR A O 1
ATOM 4001 N N . SER A 1 507 ? 10.897 -7.624 -8.317 1.00 98.56 507 SER A N 1
ATOM 4002 C CA . SER A 1 507 ? 12.185 -7.941 -7.688 1.00 98.56 507 SER A CA 1
ATOM 4003 C C . SER A 1 507 ? 12.080 -8.388 -6.228 1.00 98.56 507 SER A C 1
ATOM 4005 O O . SER A 1 507 ? 12.992 -9.052 -5.739 1.00 98.56 507 SER A O 1
ATOM 4007 N N . GLY A 1 508 ? 11.020 -7.980 -5.518 1.00 97.50 508 GLY A N 1
ATOM 4008 C CA . GLY A 1 508 ? 11.082 -7.868 -4.059 1.00 97.50 508 GLY A CA 1
ATOM 4009 C C . GLY A 1 508 ? 12.253 -6.978 -3.632 1.00 97.50 508 GLY A C 1
ATOM 4010 O O . GLY A 1 508 ? 12.709 -6.142 -4.416 1.00 97.50 508 GLY A O 1
ATOM 4011 N N . ASP A 1 509 ? 12.771 -7.200 -2.431 1.00 97.88 509 ASP A N 1
ATOM 4012 C CA . ASP A 1 509 ? 13.987 -6.533 -1.963 1.00 97.88 509 ASP A CA 1
ATOM 4013 C C . ASP A 1 509 ? 15.224 -7.300 -2.397 1.00 97.88 509 ASP A C 1
ATOM 4015 O O . ASP A 1 509 ? 15.329 -8.512 -2.172 1.00 97.88 509 ASP A O 1
ATOM 4019 N N . THR A 1 510 ? 16.165 -6.598 -3.028 1.00 96.81 510 THR A N 1
ATOM 4020 C CA . THR A 1 510 ? 17.384 -7.206 -3.550 1.00 96.81 510 THR A CA 1
ATOM 4021 C C . THR A 1 510 ? 18.423 -6.158 -3.952 1.00 96.81 510 THR A C 1
ATOM 4023 O O . THR A 1 510 ? 18.084 -5.165 -4.601 1.00 96.81 510 THR A O 1
ATOM 4026 N N . PRO A 1 511 ? 19.725 -6.394 -3.695 1.00 96.38 511 PRO A N 1
ATOM 4027 C CA . PRO A 1 511 ? 20.766 -5.748 -4.487 1.00 96.38 511 PRO A CA 1
ATOM 4028 C C . PRO A 1 511 ? 20.753 -6.321 -5.925 1.00 96.38 511 PRO A C 1
ATOM 4030 O O . PRO A 1 511 ? 20.042 -7.297 -6.187 1.00 96.38 511 PRO A O 1
ATOM 4033 N N . PRO A 1 512 ? 21.535 -5.782 -6.877 1.00 96.19 512 PRO A N 1
ATOM 4034 C CA . PRO A 1 512 ? 21.593 -6.325 -8.235 1.00 96.19 512 PRO A CA 1
ATOM 4035 C C . PRO A 1 512 ? 21.835 -7.844 -8.260 1.00 96.19 512 PRO A C 1
ATOM 4037 O O . PRO A 1 512 ? 22.732 -8.352 -7.584 1.00 96.19 512 PRO A O 1
ATOM 4040 N N . CYS A 1 513 ? 21.015 -8.572 -9.024 1.00 94.31 513 CYS A N 1
ATOM 4041 C CA . CYS A 1 513 ? 20.977 -10.034 -9.013 1.00 94.31 513 CYS A CA 1
ATOM 4042 C C . CYS A 1 513 ? 20.977 -10.608 -10.437 1.00 94.31 513 CYS A C 1
ATOM 4044 O O . CYS A 1 513 ? 20.011 -10.441 -11.179 1.00 94.31 513 CYS A O 1
ATOM 4046 N N . GLU A 1 514 ? 22.042 -11.329 -10.794 1.00 94.25 514 GLU A N 1
ATOM 4047 C CA . GLU A 1 514 ? 22.199 -11.935 -12.125 1.00 94.25 514 GLU A CA 1
ATOM 4048 C C . GLU A 1 514 ? 21.154 -13.025 -12.405 1.00 94.25 514 GLU A C 1
ATOM 4050 O O . GLU A 1 514 ? 20.612 -13.096 -13.504 1.00 94.25 514 GLU A O 1
ATOM 4055 N N . ASP A 1 515 ? 20.798 -13.833 -11.400 1.00 91.06 515 ASP A N 1
ATOM 4056 C CA . ASP A 1 515 ? 19.770 -14.871 -11.556 1.00 91.06 515 ASP A CA 1
ATOM 4057 C C . ASP A 1 515 ? 18.400 -14.257 -11.897 1.00 91.06 515 ASP A C 1
ATOM 4059 O O . ASP A 1 515 ? 17.640 -14.821 -12.688 1.00 91.06 515 ASP A O 1
ATOM 4063 N N . LEU A 1 516 ? 18.092 -13.079 -11.336 1.00 95.69 516 LEU A N 1
ATOM 4064 C CA . LEU A 1 516 ? 16.886 -12.321 -11.669 1.00 95.69 516 LEU A CA 1
ATOM 4065 C C . LEU A 1 516 ? 16.945 -11.784 -13.103 1.00 95.69 516 LEU A C 1
ATOM 4067 O O . LEU A 1 516 ? 15.965 -11.927 -13.833 1.00 95.69 516 LEU A O 1
ATOM 4071 N N . ILE A 1 517 ? 18.088 -11.223 -13.514 1.00 97.50 517 ILE A N 1
ATOM 4072 C CA . ILE A 1 517 ? 18.341 -10.757 -14.888 1.00 97.50 517 ILE A CA 1
ATOM 4073 C C . ILE A 1 517 ? 18.128 -11.897 -15.894 1.00 97.50 517 ILE A C 1
ATOM 4075 O O . ILE A 1 517 ? 17.407 -11.722 -16.876 1.00 97.50 517 ILE A O 1
ATOM 4079 N N . GLU A 1 518 ? 18.702 -13.076 -15.641 1.00 95.56 518 GLU A N 1
ATOM 4080 C CA . GLU A 1 518 ? 18.577 -14.250 -16.513 1.00 95.56 518 GLU A CA 1
ATOM 4081 C C . GLU A 1 518 ? 17.127 -14.762 -16.568 1.00 95.56 518 GLU A C 1
ATOM 4083 O O . GLU A 1 518 ? 16.601 -15.036 -17.648 1.00 95.56 518 GLU A O 1
ATOM 4088 N N . ALA A 1 519 ? 16.451 -14.869 -15.421 1.00 94.00 519 ALA A N 1
ATOM 4089 C CA . ALA A 1 519 ? 15.094 -15.408 -15.343 1.00 94.00 519 ALA A CA 1
ATOM 4090 C C . ALA A 1 519 ? 14.017 -14.468 -15.917 1.00 94.00 519 ALA A C 1
ATOM 4092 O O . ALA A 1 519 ? 13.008 -14.937 -16.462 1.00 94.00 519 ALA A O 1
ATOM 4093 N N . GLY A 1 520 ? 14.222 -13.157 -15.772 1.00 96.19 520 GLY A N 1
ATOM 4094 C CA . GLY A 1 520 ? 13.331 -12.091 -16.231 1.00 96.19 520 GLY A CA 1
ATOM 4095 C C . GLY A 1 520 ? 13.641 -11.559 -17.631 1.00 96.19 520 GLY A C 1
ATOM 4096 O O . GLY A 1 520 ? 13.016 -10.587 -18.052 1.00 96.19 520 GLY A O 1
ATOM 4097 N N . ARG A 1 521 ? 14.602 -12.162 -18.340 1.00 97.56 521 ARG A N 1
ATOM 4098 C CA . ARG A 1 521 ? 15.093 -11.681 -19.635 1.00 97.56 521 ARG A CA 1
ATOM 4099 C C . ARG A 1 521 ? 13.961 -11.423 -20.637 1.00 97.56 521 ARG A C 1
ATOM 4101 O O . ARG A 1 521 ? 13.053 -12.243 -20.783 1.00 97.56 521 ARG A O 1
ATOM 4108 N N . ASP A 1 522 ? 14.047 -10.279 -21.316 1.00 97.44 522 ASP A N 1
ATOM 4109 C CA . ASP A 1 522 ? 13.094 -9.792 -22.324 1.00 97.44 522 ASP A CA 1
ATOM 4110 C C . ASP A 1 522 ? 11.650 -9.598 -21.806 1.00 97.44 522 ASP A C 1
ATOM 4112 O O . ASP A 1 522 ? 10.692 -9.646 -22.587 1.00 97.44 522 ASP A O 1
ATOM 4116 N N . CYS A 1 523 ? 11.465 -9.386 -20.494 1.00 97.44 523 CYS A N 1
ATOM 4117 C CA . CYS A 1 523 ? 10.139 -9.128 -19.928 1.00 97.44 523 CYS A CA 1
ATOM 4118 C C . CYS A 1 523 ? 9.521 -7.807 -20.416 1.00 97.44 523 CYS A C 1
ATOM 4120 O O . CYS A 1 523 ? 10.218 -6.864 -20.797 1.00 97.44 523 CYS A O 1
ATOM 4122 N N . ASP A 1 524 ? 8.190 -7.722 -20.380 1.00 96.75 524 ASP A N 1
ATOM 4123 C CA . ASP A 1 524 ? 7.462 -6.513 -20.780 1.00 96.75 524 ASP A CA 1
ATOM 4124 C C . ASP A 1 524 ? 7.587 -5.404 -19.736 1.00 96.75 524 ASP A C 1
ATOM 4126 O O . ASP A 1 524 ? 7.752 -4.234 -20.084 1.00 96.75 524 ASP A O 1
ATOM 4130 N N . LEU A 1 525 ? 7.546 -5.773 -18.458 1.00 98.50 525 LEU A N 1
ATOM 4131 C CA . LEU A 1 525 ? 7.642 -4.836 -17.353 1.00 98.50 525 LEU A CA 1
ATOM 4132 C C . LEU A 1 525 ? 8.469 -5.417 -16.207 1.00 98.50 525 LEU A C 1
ATOM 4134 O O . LEU A 1 525 ? 8.118 -6.445 -15.635 1.00 98.50 525 LEU A O 1
ATOM 4138 N N . LEU A 1 526 ? 9.511 -4.699 -15.810 1.00 98.88 526 LEU A N 1
ATOM 4139 C CA . LEU A 1 526 ? 10.229 -4.915 -14.563 1.00 98.88 526 LEU A CA 1
ATOM 4140 C C . LEU A 1 526 ? 9.760 -3.893 -13.521 1.00 98.88 526 LEU A C 1
ATOM 4142 O O . LEU A 1 526 ? 9.895 -2.694 -13.732 1.00 98.88 526 LEU A O 1
ATOM 4146 N N . ILE A 1 527 ? 9.258 -4.353 -12.379 1.00 98.81 527 ILE A N 1
ATOM 4147 C CA . ILE A 1 527 ? 9.037 -3.549 -11.175 1.00 98.81 527 ILE A CA 1
ATOM 4148 C C . ILE A 1 527 ? 10.189 -3.861 -10.220 1.00 98.81 527 ILE A C 1
ATOM 4150 O O . ILE A 1 527 ? 10.219 -4.932 -9.607 1.00 98.81 527 ILE A O 1
ATOM 4154 N N . HIS A 1 528 ? 11.148 -2.943 -10.126 1.00 98.75 528 HIS A N 1
ATOM 4155 C CA . HIS A 1 528 ? 12.373 -3.133 -9.355 1.00 98.75 528 HIS A CA 1
ATOM 4156 C C . HIS A 1 528 ? 12.420 -2.205 -8.143 1.00 98.75 528 HIS A C 1
ATOM 4158 O O . HIS A 1 528 ? 12.078 -1.024 -8.239 1.00 98.75 528 HIS A O 1
ATOM 4164 N N . GLU A 1 529 ? 12.885 -2.720 -7.009 1.00 98.12 529 GLU A N 1
ATOM 4165 C CA . GLU A 1 529 ? 13.190 -1.894 -5.844 1.00 98.12 529 GLU A CA 1
ATOM 4166 C C . GLU A 1 529 ? 14.323 -0.900 -6.150 1.00 98.12 529 GLU A C 1
ATOM 4168 O O . GLU A 1 529 ? 15.299 -1.221 -6.830 1.00 98.12 529 GLU A O 1
ATOM 4173 N N . ALA A 1 530 ? 14.176 0.327 -5.673 1.00 96.50 530 ALA A N 1
ATOM 4174 C CA . ALA A 1 530 ? 15.150 1.399 -5.814 1.00 96.50 530 ALA A CA 1
ATOM 4175 C C . ALA A 1 530 ? 15.276 2.120 -4.472 1.00 96.50 530 ALA A C 1
ATOM 4177 O O . ALA A 1 530 ? 15.051 3.329 -4.352 1.00 96.50 530 ALA A O 1
ATOM 4178 N N . THR A 1 531 ? 15.579 1.338 -3.434 1.00 95.12 531 THR A N 1
ATOM 4179 C CA . THR A 1 531 ? 15.475 1.779 -2.042 1.00 95.12 531 THR A CA 1
ATOM 4180 C C . THR A 1 531 ? 16.374 2.965 -1.743 1.00 95.12 531 THR A C 1
ATOM 4182 O O . THR A 1 531 ? 15.994 3.805 -0.931 1.00 95.12 531 THR A O 1
ATOM 4185 N N . MET A 1 532 ? 17.545 3.064 -2.378 1.00 93.81 532 MET A N 1
ATOM 4186 C CA . MET A 1 532 ? 18.536 4.109 -2.113 1.00 93.81 532 MET A CA 1
ATOM 4187 C C . MET A 1 532 ? 18.801 5.016 -3.324 1.00 93.81 532 MET A C 1
ATOM 4189 O O . MET A 1 532 ? 18.673 4.606 -4.472 1.00 93.81 532 MET A O 1
ATOM 4193 N N . ILE A 1 533 ? 19.211 6.259 -3.068 1.00 92.69 533 ILE A N 1
ATOM 4194 C CA . ILE A 1 533 ? 19.818 7.116 -4.099 1.00 92.69 533 ILE A CA 1
ATOM 4195 C C . ILE A 1 533 ? 21.266 6.678 -4.352 1.00 92.69 533 ILE A C 1
ATOM 4197 O O . ILE A 1 533 ? 21.861 5.996 -3.511 1.00 92.69 533 ILE A O 1
ATOM 4201 N N . ASP A 1 534 ? 21.839 7.068 -5.487 1.00 93.06 534 ASP A N 1
ATOM 4202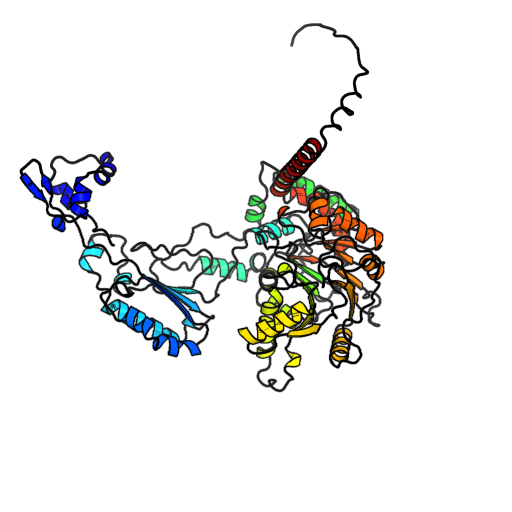 C CA . ASP A 1 534 ? 23.179 6.627 -5.891 1.00 93.06 534 ASP A CA 1
ATOM 4203 C C . ASP A 1 534 ? 24.277 7.137 -4.941 1.00 93.06 534 ASP A C 1
ATOM 4205 O O . ASP A 1 534 ? 25.225 6.416 -4.635 1.00 93.06 534 ASP A O 1
ATOM 4209 N N . GLU A 1 535 ? 24.104 8.318 -4.345 1.00 91.88 535 GLU A N 1
ATOM 4210 C CA . GLU A 1 535 ? 25.014 8.870 -3.331 1.00 91.88 535 GLU A CA 1
ATOM 4211 C C . GLU A 1 535 ? 25.053 8.034 -2.037 1.00 91.88 535 GLU A C 1
ATOM 4213 O O . GLU A 1 535 ? 25.992 8.134 -1.240 1.00 91.88 535 GLU A O 1
ATOM 4218 N N . HIS A 1 536 ? 24.039 7.190 -1.825 1.00 91.69 536 HIS A N 1
ATOM 4219 C CA . HIS A 1 536 ? 23.880 6.303 -0.675 1.00 91.69 536 HIS A CA 1
ATOM 4220 C C . HIS A 1 536 ? 24.196 4.834 -1.009 1.00 91.69 536 HIS A C 1
ATOM 4222 O O . HIS A 1 536 ? 23.712 3.929 -0.326 1.00 91.69 536 HIS A O 1
ATOM 4228 N N . GLU A 1 537 ? 25.032 4.568 -2.015 1.00 92.88 537 GLU A N 1
ATOM 4229 C CA . GLU A 1 537 ? 25.432 3.205 -2.400 1.00 92.88 537 GLU A CA 1
ATOM 4230 C C . GLU A 1 537 ? 25.964 2.374 -1.216 1.00 92.88 537 GLU A C 1
ATOM 4232 O O . GLU A 1 537 ? 25.608 1.208 -1.060 1.00 92.88 537 GLU A O 1
ATOM 4237 N N . ASP A 1 538 ? 26.737 2.972 -0.304 1.00 91.50 538 ASP A N 1
ATOM 4238 C CA . ASP A 1 538 ? 27.248 2.261 0.876 1.00 91.50 538 ASP A CA 1
ATOM 4239 C C . ASP A 1 538 ? 26.138 1.824 1.852 1.00 91.50 538 ASP A C 1
ATOM 4241 O O . ASP A 1 538 ? 26.273 0.812 2.546 1.00 91.50 538 ASP A O 1
ATOM 4245 N N . LEU A 1 539 ? 25.026 2.565 1.906 1.00 92.00 539 LEU A N 1
ATOM 4246 C CA . LEU A 1 539 ? 23.838 2.175 2.664 1.00 92.00 539 LEU A CA 1
ATOM 4247 C C . LEU A 1 539 ? 23.072 1.074 1.935 1.00 92.00 539 LEU A C 1
ATOM 4249 O O . LEU A 1 539 ? 22.636 0.130 2.590 1.00 92.00 539 LEU A O 1
ATOM 4253 N N . ALA A 1 540 ? 22.955 1.165 0.607 1.00 93.81 540 ALA A N 1
ATOM 4254 C CA . ALA A 1 540 ? 22.316 0.142 -0.220 1.00 93.81 540 ALA A CA 1
ATOM 4255 C C . ALA A 1 540 ? 23.018 -1.211 -0.053 1.00 93.81 540 ALA A C 1
ATOM 4257 O O . ALA A 1 540 ? 22.378 -2.203 0.282 1.00 93.81 540 ALA A O 1
ATOM 4258 N N . VAL A 1 541 ? 24.350 -1.236 -0.150 1.00 92.69 541 VAL A N 1
ATOM 4259 C CA . VAL A 1 541 ? 25.153 -2.453 0.035 1.00 92.69 541 VAL A CA 1
ATOM 4260 C C . VAL A 1 541 ? 24.989 -3.025 1.444 1.00 92.69 541 VAL A C 1
ATOM 4262 O O . VAL A 1 541 ? 24.739 -4.221 1.597 1.00 92.69 541 VAL A O 1
ATOM 4265 N N . ARG A 1 542 ? 25.086 -2.188 2.488 1.00 92.00 542 ARG A N 1
ATOM 4266 C CA . ARG A 1 542 ? 24.950 -2.643 3.884 1.00 92.00 542 ARG A CA 1
ATOM 4267 C C . ARG A 1 542 ? 23.566 -3.205 4.189 1.00 92.00 542 ARG A C 1
ATOM 4269 O O . ARG A 1 542 ? 23.466 -4.204 4.896 1.00 92.00 542 ARG A O 1
ATOM 4276 N N . ALA A 1 543 ? 22.526 -2.567 3.665 1.00 92.62 543 ALA A N 1
ATOM 4277 C CA . ALA A 1 543 ? 21.144 -2.982 3.858 1.00 92.62 543 ALA A CA 1
ATOM 4278 C C . ALA A 1 543 ? 20.679 -4.035 2.831 1.00 92.62 543 ALA A C 1
ATOM 4280 O O . ALA A 1 543 ? 19.562 -4.524 2.935 1.00 92.62 543 ALA A O 1
ATOM 4281 N N . ARG A 1 544 ? 21.549 -4.429 1.885 1.00 94.75 544 ARG A N 1
ATOM 4282 C CA . ARG A 1 544 ? 21.271 -5.380 0.793 1.00 94.75 544 ARG A CA 1
ATOM 4283 C C . ARG A 1 544 ? 20.079 -4.964 -0.069 1.00 94.75 544 ARG A C 1
ATOM 4285 O O . ARG A 1 544 ? 19.175 -5.757 -0.310 1.00 94.75 544 ARG A O 1
ATOM 4292 N N . HIS A 1 545 ? 20.122 -3.726 -0.530 1.00 96.50 545 HIS A N 1
ATOM 4293 C CA . HIS A 1 545 ? 19.157 -3.129 -1.439 1.00 96.50 545 HIS A CA 1
ATOM 4294 C C . HIS A 1 545 ? 19.840 -2.590 -2.694 1.00 96.50 545 HIS A C 1
ATOM 4296 O O . HIS A 1 545 ? 21.071 -2.590 -2.802 1.00 96.50 545 HIS A O 1
ATOM 4302 N N . SER A 1 546 ? 19.034 -2.087 -3.623 1.00 97.56 546 SER A N 1
ATOM 4303 C CA . SER A 1 546 ? 19.491 -1.421 -4.835 1.00 97.56 546 SER A CA 1
ATOM 4304 C C . SER A 1 546 ? 19.457 0.104 -4.697 1.00 97.56 546 SER A C 1
ATOM 4306 O O . SER A 1 546 ? 18.611 0.692 -4.015 1.00 97.56 546 SER A O 1
ATOM 4308 N N . THR A 1 547 ? 20.399 0.769 -5.365 1.00 97.12 547 THR A N 1
ATOM 4309 C CA . THR A 1 547 ? 20.261 2.191 -5.696 1.00 97.12 547 THR A CA 1
ATOM 4310 C C . THR A 1 547 ? 19.413 2.378 -6.958 1.00 97.12 547 THR A C 1
ATOM 4312 O O . THR A 1 547 ? 19.284 1.436 -7.748 1.00 97.12 547 THR A O 1
ATOM 4315 N N . ILE A 1 548 ? 18.908 3.592 -7.201 1.00 95.94 548 ILE A N 1
ATOM 4316 C CA . ILE A 1 548 ? 18.222 3.978 -8.450 1.00 95.94 548 ILE A CA 1
ATOM 4317 C C . ILE A 1 548 ? 19.038 3.570 -9.687 1.00 95.94 548 ILE A C 1
ATOM 4319 O O . ILE A 1 548 ? 18.541 2.832 -10.539 1.00 95.94 548 ILE A O 1
ATOM 4323 N N . GLY A 1 549 ? 20.304 3.985 -9.777 1.00 96.56 549 GLY A N 1
ATOM 4324 C CA . GLY A 1 549 ? 21.163 3.685 -10.918 1.00 96.56 549 GLY A CA 1
ATOM 4325 C C . GLY A 1 549 ? 21.430 2.189 -11.086 1.00 96.56 549 GLY A C 1
ATOM 4326 O O . GLY A 1 549 ? 21.498 1.689 -12.212 1.00 96.56 549 GLY A O 1
ATOM 4327 N N . SER A 1 550 ? 21.529 1.442 -9.983 1.00 97.38 550 SER A N 1
ATOM 4328 C CA . SER A 1 550 ? 21.701 -0.012 -10.036 1.00 97.38 550 SER A CA 1
ATOM 4329 C C . SER A 1 550 ? 20.434 -0.740 -10.509 1.00 97.38 550 SER A C 1
ATOM 4331 O O . SER A 1 550 ? 20.540 -1.646 -11.332 1.00 97.38 550 SER A O 1
ATOM 4333 N N . ALA A 1 551 ? 19.244 -0.294 -10.095 1.00 98.12 551 ALA A N 1
ATOM 4334 C CA . ALA A 1 551 ? 17.965 -0.845 -10.539 1.00 98.12 551 ALA A CA 1
ATOM 4335 C C . ALA A 1 551 ? 17.720 -0.581 -12.036 1.00 98.12 551 ALA A C 1
ATOM 4337 O O . ALA A 1 551 ? 17.320 -1.481 -12.775 1.00 98.12 551 ALA A O 1
ATOM 4338 N N . ILE A 1 552 ? 18.053 0.625 -12.517 1.00 98.12 552 ILE A N 1
ATOM 4339 C CA . ILE A 1 552 ? 18.021 0.966 -13.951 1.00 98.12 552 ILE A CA 1
ATOM 4340 C C . ILE A 1 552 ? 18.964 0.055 -14.746 1.00 98.12 552 ILE A C 1
ATOM 4342 O O . ILE A 1 552 ? 18.605 -0.439 -15.817 1.00 98.12 552 ILE A O 1
ATOM 4346 N N . ARG A 1 553 ? 20.168 -0.199 -14.219 1.00 98.38 553 ARG A N 1
ATOM 4347 C CA . ARG A 1 553 ? 21.137 -1.107 -14.843 1.00 98.38 553 ARG A CA 1
ATOM 4348 C C . ARG A 1 553 ? 20.601 -2.536 -14.928 1.00 98.38 553 ARG A C 1
ATOM 4350 O O . ARG A 1 553 ? 20.696 -3.126 -15.997 1.00 98.38 553 ARG A O 1
ATOM 4357 N N . VAL A 1 554 ? 19.993 -3.051 -13.857 1.00 98.56 554 VAL A N 1
ATOM 4358 C CA . VAL A 1 554 ? 19.345 -4.374 -13.857 1.00 98.56 554 VAL A CA 1
ATOM 4359 C C . VAL A 1 554 ? 18.279 -4.454 -14.951 1.00 98.56 554 VAL A C 1
ATOM 4361 O O . VAL A 1 554 ? 18.289 -5.403 -15.730 1.00 98.56 554 VAL A O 1
ATOM 4364 N N . GLY A 1 555 ? 17.408 -3.448 -15.074 1.00 98.56 555 GLY A N 1
ATOM 4365 C CA . GLY A 1 555 ? 16.392 -3.411 -16.133 1.00 98.56 555 GLY A CA 1
ATOM 4366 C C . GLY A 1 555 ? 16.979 -3.417 -17.544 1.00 98.56 555 GLY A C 1
ATOM 4367 O O . GLY A 1 555 ? 16.513 -4.158 -18.412 1.00 98.56 555 GLY A O 1
ATOM 4368 N N . ARG A 1 556 ? 18.054 -2.654 -17.764 1.00 98.50 556 ARG A N 1
ATOM 4369 C CA . ARG A 1 556 ? 18.784 -2.638 -19.038 1.00 98.50 556 ARG A CA 1
ATOM 4370 C C . ARG A 1 556 ? 19.415 -3.994 -19.357 1.00 98.50 556 ARG A C 1
ATOM 4372 O O . ARG A 1 556 ? 19.270 -4.475 -20.477 1.00 98.50 556 ARG A O 1
ATOM 4379 N N . ASP A 1 557 ? 20.109 -4.596 -18.397 1.00 98.56 557 ASP A N 1
ATOM 4380 C CA . ASP A 1 557 ? 20.848 -5.850 -18.587 1.00 98.56 557 ASP A CA 1
ATOM 4381 C C . ASP A 1 557 ? 19.885 -7.055 -18.728 1.00 98.56 557 ASP A C 1
ATOM 4383 O O . ASP A 1 557 ? 20.171 -8.014 -19.451 1.00 98.56 557 ASP A O 1
ATOM 4387 N N . MET A 1 558 ? 18.688 -6.957 -18.133 1.00 98.50 558 MET A N 1
ATOM 4388 C CA . MET A 1 558 ? 17.547 -7.862 -18.338 1.00 98.50 558 MET A CA 1
ATOM 4389 C C . MET A 1 558 ? 16.888 -7.696 -19.719 1.00 98.50 558 MET A C 1
ATOM 4391 O O . MET A 1 558 ? 16.101 -8.548 -20.126 1.00 98.50 558 MET A O 1
ATOM 4395 N N . HIS A 1 559 ? 17.194 -6.625 -20.457 1.00 98.38 559 HIS A N 1
ATOM 4396 C CA . HIS A 1 559 ? 16.444 -6.197 -21.644 1.00 98.38 559 HIS A CA 1
ATOM 4397 C C . HIS A 1 559 ? 14.938 -6.048 -21.373 1.00 98.38 559 HIS A C 1
ATOM 4399 O O . HIS A 1 559 ? 14.106 -6.357 -22.227 1.00 98.38 559 HIS A O 1
ATOM 4405 N N . ALA A 1 560 ? 14.578 -5.566 -20.180 1.00 98.50 560 ALA A N 1
ATOM 4406 C CA . ALA A 1 560 ? 13.191 -5.264 -19.860 1.00 98.50 560 ALA A CA 1
ATOM 4407 C C . ALA A 1 560 ? 12.673 -4.170 -20.807 1.00 98.50 560 ALA A C 1
ATOM 4409 O O . ALA A 1 560 ? 13.302 -3.116 -20.963 1.00 98.50 560 ALA A O 1
ATOM 4410 N N . LYS A 1 561 ? 11.508 -4.392 -21.429 1.00 98.00 561 LYS A N 1
ATOM 4411 C CA . LYS A 1 561 ? 10.900 -3.393 -22.324 1.00 98.00 561 LYS A CA 1
ATOM 4412 C C . LYS A 1 561 ? 10.567 -2.109 -21.572 1.00 98.00 561 LYS A C 1
ATOM 4414 O O . LYS A 1 561 ? 10.651 -1.034 -22.161 1.00 98.00 561 LYS A O 1
ATOM 4419 N N . PHE A 1 562 ? 10.238 -2.218 -20.286 1.00 98.62 562 PHE A N 1
ATOM 4420 C CA . PHE A 1 562 ? 10.024 -1.090 -19.391 1.00 98.62 562 PHE A CA 1
ATOM 4421 C C . PHE A 1 562 ? 10.461 -1.415 -17.957 1.00 98.62 562 PHE A C 1
ATOM 4423 O O . PHE A 1 562 ? 10.306 -2.547 -17.506 1.00 98.62 562 PHE A O 1
ATOM 4430 N N . THR A 1 563 ? 10.983 -0.427 -17.227 1.00 98.75 563 THR A N 1
ATOM 4431 C CA . THR A 1 563 ? 11.354 -0.542 -15.807 1.00 98.75 563 THR A CA 1
ATOM 4432 C C . THR A 1 563 ? 10.625 0.505 -14.967 1.00 98.75 563 THR A C 1
ATOM 4434 O O . THR A 1 563 ? 10.752 1.707 -15.191 1.00 98.75 563 THR A O 1
ATOM 4437 N N . LEU A 1 564 ? 9.878 0.053 -13.966 1.00 98.56 564 LEU A N 1
ATOM 4438 C CA . LEU A 1 564 ? 9.306 0.885 -12.917 1.00 98.56 564 LEU A CA 1
ATOM 4439 C C . LEU A 1 564 ? 10.124 0.738 -11.644 1.00 98.56 564 LEU A C 1
ATOM 4441 O O . LEU A 1 564 ? 10.290 -0.360 -11.117 1.00 98.56 564 LEU A O 1
ATOM 4445 N N . LEU A 1 565 ? 10.606 1.868 -11.146 1.00 98.06 565 LEU A N 1
ATOM 4446 C CA . LEU A 1 565 ? 11.293 1.961 -9.870 1.00 98.06 565 LEU A CA 1
ATOM 4447 C C . LEU A 1 565 ? 10.256 2.071 -8.753 1.00 98.06 565 LEU A C 1
ATOM 4449 O O . LEU A 1 565 ? 9.352 2.905 -8.830 1.00 98.06 565 LEU A O 1
ATOM 4453 N N . ASN A 1 566 ? 10.395 1.234 -7.732 1.00 97.00 566 ASN A N 1
ATOM 4454 C CA . ASN A 1 566 ? 9.474 1.124 -6.608 1.00 97.00 566 ASN A CA 1
ATOM 4455 C C . ASN A 1 566 ? 10.238 0.996 -5.278 1.00 97.00 566 ASN A C 1
ATOM 4457 O O . ASN A 1 566 ? 11.465 0.948 -5.265 1.00 97.00 566 ASN A O 1
ATOM 4461 N N . HIS A 1 567 ? 9.515 0.893 -4.161 1.00 97.00 567 HIS A N 1
ATOM 4462 C CA . HIS A 1 567 ? 10.073 0.591 -2.841 1.00 97.00 567 HIS A CA 1
ATOM 4463 C C . HIS A 1 567 ? 11.144 1.596 -2.387 1.00 97.00 567 HIS A C 1
ATOM 4465 O O . HIS A 1 567 ? 12.280 1.257 -2.077 1.00 97.00 567 HIS A O 1
ATOM 4471 N N . PHE A 1 568 ? 10.789 2.878 -2.384 1.00 94.81 568 PHE A N 1
ATOM 4472 C CA . PHE A 1 568 ? 11.718 3.961 -2.074 1.00 94.81 568 PHE A CA 1
ATOM 4473 C C . PHE A 1 568 ? 11.927 4.115 -0.565 1.00 94.81 568 PHE A C 1
ATOM 4475 O O . PHE A 1 568 ? 10.971 4.069 0.215 1.00 94.81 568 PHE A O 1
ATOM 4482 N N . SER A 1 569 ? 13.160 4.394 -0.126 1.00 91.94 569 SER A N 1
ATOM 4483 C CA . SER A 1 569 ? 13.395 4.746 1.277 1.00 91.94 569 SER A CA 1
ATOM 4484 C C . SER A 1 569 ? 12.628 6.009 1.660 1.00 91.94 569 SER A C 1
ATOM 4486 O O . SER A 1 569 ? 12.734 7.060 1.024 1.00 91.94 569 SER A O 1
ATOM 4488 N N . GLN A 1 570 ? 11.947 5.947 2.803 1.00 85.06 570 GLN A N 1
ATOM 4489 C CA . GLN A 1 570 ? 11.200 7.077 3.358 1.00 85.06 570 GLN A CA 1
ATOM 4490 C C . GLN A 1 570 ? 12.079 8.270 3.755 1.00 85.06 570 GLN A C 1
ATOM 4492 O O . GLN A 1 570 ? 11.565 9.347 4.064 1.00 85.06 570 GLN A O 1
ATOM 4497 N N . ARG A 1 571 ? 13.411 8.110 3.724 1.00 80.62 571 ARG A N 1
ATOM 4498 C CA . ARG A 1 571 ? 14.372 9.208 3.897 1.00 80.62 571 ARG A CA 1
ATOM 4499 C C . ARG A 1 571 ? 14.207 10.291 2.830 1.00 80.62 571 ARG A C 1
ATOM 4501 O O . ARG A 1 571 ? 14.503 11.444 3.132 1.00 80.62 571 ARG A O 1
ATOM 4508 N N . TYR A 1 572 ? 13.727 9.923 1.639 1.00 72.25 572 TYR A N 1
ATOM 4509 C CA . TYR A 1 572 ? 13.677 10.784 0.452 1.00 72.25 572 TYR A CA 1
ATOM 4510 C C . TYR A 1 572 ? 12.365 11.565 0.288 1.00 72.25 572 TYR A C 1
ATOM 4512 O O . TYR A 1 572 ? 12.207 12.334 -0.655 1.00 72.25 572 TYR A O 1
ATOM 4520 N N . GLY A 1 573 ? 11.423 11.438 1.228 1.00 68.31 573 GLY A N 1
ATOM 4521 C CA . GLY A 1 573 ? 10.175 12.201 1.191 1.00 68.31 573 GLY A CA 1
ATOM 4522 C C . GLY A 1 573 ? 9.254 11.795 0.033 1.00 68.31 573 GLY A C 1
ATOM 4523 O O . GLY A 1 573 ? 8.987 10.611 -0.163 1.00 68.31 573 GLY A O 1
ATOM 4524 N N . ARG A 1 574 ? 8.705 12.785 -0.690 1.00 77.12 574 ARG A N 1
ATOM 4525 C CA . ARG A 1 574 ? 7.654 12.576 -1.706 1.00 77.12 574 ARG A CA 1
ATOM 4526 C C . ARG A 1 574 ? 8.174 12.063 -3.047 1.00 77.12 574 ARG A C 1
ATOM 4528 O O . ARG A 1 574 ? 7.423 11.379 -3.730 1.00 77.12 574 ARG A O 1
ATOM 4535 N N . VAL A 1 575 ? 9.415 12.354 -3.439 1.00 76.44 575 VAL A N 1
ATOM 4536 C CA . VAL A 1 575 ? 9.907 12.107 -4.808 1.00 76.44 575 VAL A CA 1
ATOM 4537 C C . VAL A 1 575 ? 11.298 11.475 -4.779 1.00 76.44 575 VAL A C 1
ATOM 4539 O O . VAL A 1 575 ? 12.153 11.960 -4.038 1.00 76.44 575 VAL A O 1
ATOM 4542 N N . PRO A 1 576 ? 11.554 10.418 -5.569 1.00 76.88 576 PRO A N 1
ATOM 4543 C CA . PRO A 1 576 ? 12.909 9.906 -5.759 1.00 76.88 576 PRO A CA 1
ATOM 4544 C C . PRO A 1 576 ? 13.804 10.942 -6.460 1.00 76.88 576 PRO A C 1
ATOM 4546 O O . PRO A 1 576 ? 13.371 11.606 -7.395 1.00 76.88 576 PRO A O 1
ATOM 4549 N N . MET A 1 577 ? 15.061 11.071 -6.025 1.00 82.12 577 MET A N 1
ATOM 4550 C CA . MET A 1 577 ? 16.018 12.079 -6.514 1.00 82.12 577 MET A CA 1
ATOM 4551 C C . MET A 1 577 ? 16.581 11.748 -7.902 1.00 82.12 577 MET A C 1
ATOM 4553 O O . MET A 1 577 ? 17.753 11.417 -8.051 1.00 82.12 577 MET A O 1
ATOM 4557 N N . TRP A 1 578 ? 15.734 11.819 -8.922 1.00 86.69 578 TRP A N 1
ATOM 4558 C CA . TRP A 1 578 ? 16.109 11.586 -10.310 1.00 86.69 578 TRP A CA 1
ATOM 4559 C C . TRP A 1 578 ? 15.136 12.317 -11.243 1.00 86.69 578 TRP A C 1
ATOM 4561 O O . TRP A 1 578 ? 13.931 12.090 -11.176 1.00 86.69 578 TRP A O 1
ATOM 4571 N N . ASP A 1 579 ? 15.651 13.214 -12.089 1.00 90.44 579 ASP A N 1
ATOM 4572 C CA . ASP A 1 579 ? 14.859 14.068 -12.990 1.00 90.44 579 ASP A CA 1
ATOM 4573 C C . ASP A 1 579 ? 15.263 13.939 -14.469 1.00 90.44 579 ASP A C 1
ATOM 4575 O O . ASP A 1 579 ? 14.905 14.780 -15.295 1.00 90.44 579 ASP A O 1
ATOM 4579 N N . GLN A 1 580 ? 16.007 12.891 -14.829 1.00 93.25 580 GLN A N 1
ATOM 4580 C CA . GLN A 1 580 ? 16.418 12.668 -16.215 1.00 93.25 580 GLN A CA 1
ATOM 4581 C C . GLN A 1 580 ? 15.369 11.846 -16.963 1.00 93.25 580 GLN A C 1
ATOM 4583 O O . GLN A 1 580 ? 14.850 10.859 -16.453 1.00 93.25 580 GLN A O 1
ATOM 4588 N N . PHE A 1 581 ? 15.086 12.221 -18.209 1.00 95.38 581 PHE A N 1
ATOM 4589 C CA . PHE A 1 581 ? 14.227 11.426 -19.081 1.00 95.38 581 PHE A CA 1
ATOM 4590 C C . PHE A 1 581 ? 14.979 10.187 -19.583 1.00 95.38 581 PHE A C 1
ATOM 4592 O O . PHE A 1 581 ? 16.021 10.313 -20.228 1.00 95.38 581 PHE A O 1
ATOM 4599 N N . ILE A 1 582 ? 14.427 8.997 -19.337 1.00 96.25 582 ILE A N 1
ATOM 4600 C CA . ILE A 1 582 ? 14.879 7.737 -19.941 1.00 96.25 582 ILE A CA 1
ATOM 4601 C C . ILE A 1 582 ? 13.652 7.050 -20.565 1.00 96.25 582 ILE A C 1
ATOM 4603 O O . ILE A 1 582 ? 12.721 6.745 -19.824 1.00 96.25 582 ILE A O 1
ATOM 4607 N N . PRO A 1 583 ? 13.632 6.763 -21.886 1.00 94.88 583 PRO A N 1
ATOM 4608 C CA . PRO A 1 583 ? 12.420 6.377 -22.629 1.00 94.88 583 PRO A CA 1
ATOM 4609 C C . PRO A 1 583 ? 11.614 5.186 -22.093 1.00 94.88 583 PRO A C 1
ATOM 4611 O O . PRO A 1 583 ? 10.459 5.010 -22.469 1.00 94.88 583 PRO A O 1
ATOM 4614 N N . ASN A 1 584 ? 12.219 4.330 -21.276 1.00 96.88 584 ASN A N 1
ATOM 4615 C CA . ASN A 1 584 ? 11.607 3.112 -20.759 1.00 96.88 584 ASN A CA 1
ATOM 4616 C C . ASN A 1 584 ? 11.763 2.954 -19.240 1.00 96.88 584 ASN A C 1
ATOM 4618 O O . ASN A 1 584 ? 11.693 1.834 -18.734 1.00 96.88 584 ASN A O 1
ATOM 4622 N N . VAL A 1 585 ? 12.004 4.051 -18.517 1.00 98.19 585 VAL A N 1
ATOM 4623 C CA . VAL A 1 585 ? 12.120 4.043 -17.056 1.00 98.19 585 VAL A CA 1
ATOM 4624 C C . VAL A 1 585 ? 11.199 5.100 -16.461 1.00 98.19 585 VAL A C 1
ATOM 4626 O O . VAL A 1 585 ? 11.183 6.246 -16.904 1.00 98.19 585 VAL A O 1
ATOM 4629 N N . ALA A 1 586 ? 10.455 4.725 -15.425 1.00 97.38 586 ALA A N 1
ATOM 4630 C CA . ALA A 1 586 ? 9.676 5.659 -14.623 1.00 97.38 586 ALA A CA 1
ATOM 4631 C C . ALA A 1 586 ? 9.629 5.226 -13.150 1.00 97.38 586 ALA A C 1
ATOM 4633 O O . ALA A 1 586 ? 10.215 4.219 -12.757 1.00 97.38 586 ALA A O 1
ATOM 4634 N N . VAL A 1 587 ? 8.944 6.012 -12.326 1.00 95.88 587 VAL A N 1
ATOM 4635 C CA . VAL A 1 587 ? 8.845 5.823 -10.873 1.00 95.88 587 VAL A CA 1
ATOM 4636 C C . VAL A 1 587 ? 7.393 5.611 -10.462 1.00 95.88 587 VAL A C 1
ATOM 4638 O O . VAL A 1 587 ? 6.479 6.082 -11.141 1.00 95.88 587 VAL A O 1
ATOM 4641 N N . THR A 1 588 ? 7.180 4.924 -9.345 1.00 96.25 588 THR A N 1
ATOM 4642 C CA . THR A 1 588 ? 5.844 4.647 -8.810 1.00 96.25 588 THR A CA 1
ATOM 4643 C C . THR A 1 588 ? 5.460 5.610 -7.684 1.00 96.25 588 THR A C 1
ATOM 4645 O O . THR A 1 588 ? 6.300 6.168 -6.965 1.00 96.25 588 THR A O 1
ATOM 4648 N N . PHE A 1 589 ? 4.155 5.791 -7.503 1.00 95.75 589 PHE A N 1
ATOM 4649 C CA . PHE A 1 589 ? 3.569 6.501 -6.368 1.00 95.75 589 PHE A CA 1
ATOM 4650 C C . PHE A 1 589 ? 2.410 5.698 -5.801 1.00 95.75 589 PHE A C 1
ATOM 4652 O O . PHE A 1 589 ? 1.783 4.912 -6.508 1.00 95.75 589 PHE A O 1
ATOM 4659 N N . ASP A 1 590 ? 2.108 5.922 -4.529 1.00 95.25 590 ASP A N 1
ATOM 4660 C CA . ASP A 1 590 ? 0.893 5.394 -3.928 1.00 95.25 590 ASP A CA 1
ATOM 4661 C C . ASP A 1 590 ? -0.342 5.834 -4.721 1.00 95.25 590 ASP A C 1
ATOM 4663 O O . ASP A 1 590 ? -0.456 6.985 -5.146 1.00 95.25 590 ASP A O 1
ATOM 4667 N N . LEU A 1 591 ? -1.259 4.889 -4.893 1.00 95.75 591 LEU A N 1
ATOM 4668 C CA . LEU A 1 591 ? -2.510 4.968 -5.644 1.00 95.75 591 LEU A CA 1
ATOM 4669 C C . LEU A 1 591 ? -2.349 5.214 -7.151 1.00 95.75 591 LEU A C 1
ATOM 4671 O O . LEU A 1 591 ? -3.343 5.381 -7.858 1.00 95.75 591 LEU A O 1
ATOM 4675 N N . MET A 1 592 ? -1.115 5.173 -7.662 1.00 96.62 592 MET A N 1
ATOM 4676 C CA . MET A 1 592 ? -0.848 5.165 -9.095 1.00 96.62 592 MET A CA 1
ATOM 4677 C C . MET A 1 592 ? -1.460 3.917 -9.726 1.00 96.62 592 MET A C 1
ATOM 4679 O O . MET A 1 592 ? -1.290 2.801 -9.224 1.00 96.62 592 MET A O 1
ATOM 4683 N N . LYS A 1 593 ? -2.146 4.114 -10.848 1.00 96.31 593 LYS A N 1
ATOM 4684 C CA . LYS A 1 593 ? -2.833 3.068 -11.594 1.00 96.31 593 LYS A CA 1
ATOM 4685 C C . LYS A 1 593 ? -2.340 3.066 -13.032 1.00 96.31 593 LYS A C 1
ATOM 4687 O O . LYS A 1 593 ? -2.349 4.102 -13.675 1.00 96.31 593 LYS A O 1
ATOM 4692 N N . ILE A 1 594 ? -1.893 1.927 -13.540 1.00 95.69 594 ILE A N 1
ATOM 4693 C CA . ILE A 1 594 ? -1.337 1.842 -14.894 1.00 95.69 594 ILE A CA 1
ATOM 4694 C C . ILE A 1 594 ? -1.837 0.621 -15.644 1.00 95.69 594 ILE A C 1
ATOM 4696 O O . ILE A 1 594 ? -2.116 -0.427 -15.062 1.00 95.69 594 ILE A O 1
ATOM 4700 N N . ARG A 1 595 ? -1.855 0.753 -16.962 1.00 91.81 595 ARG A N 1
ATOM 4701 C CA . ARG A 1 595 ? -1.947 -0.329 -17.934 1.00 91.81 595 ARG A CA 1
ATOM 4702 C C . ARG A 1 595 ? -0.691 -0.356 -18.797 1.00 91.81 595 ARG A C 1
ATOM 4704 O O . ARG A 1 595 ? 0.120 0.573 -18.790 1.00 91.81 595 ARG A O 1
ATOM 4711 N N . MET A 1 596 ? -0.522 -1.427 -19.564 1.00 88.88 596 MET A N 1
ATOM 4712 C CA . MET A 1 596 ? 0.656 -1.605 -20.423 1.00 88.88 596 MET A CA 1
ATOM 4713 C C . MET A 1 596 ? 0.799 -0.500 -21.488 1.00 88.88 596 MET A C 1
ATOM 4715 O O . MET A 1 596 ? 1.914 -0.114 -21.836 1.00 88.88 596 MET A O 1
ATOM 4719 N N . ASP A 1 597 ? -0.309 0.059 -21.974 1.00 88.00 597 ASP A N 1
ATOM 4720 C CA . ASP A 1 597 ? -0.349 1.182 -22.918 1.00 88.00 597 ASP A CA 1
ATOM 4721 C C . ASP A 1 597 ? -0.082 2.552 -22.265 1.00 88.00 597 ASP A C 1
ATOM 4723 O O . ASP A 1 597 ? 0.222 3.529 -22.959 1.00 88.00 597 ASP A O 1
ATOM 4727 N N . ASP A 1 598 ? -0.121 2.639 -20.933 1.00 91.00 598 ASP A N 1
ATOM 4728 C CA . ASP A 1 598 ? 0.298 3.836 -20.204 1.00 91.00 598 ASP A CA 1
ATOM 4729 C C . ASP A 1 598 ? 1.825 3.935 -20.094 1.00 91.00 598 ASP A C 1
ATOM 4731 O O . ASP A 1 598 ? 2.358 5.039 -20.054 1.00 91.00 598 ASP A O 1
ATOM 4735 N N . LEU A 1 599 ? 2.557 2.815 -20.118 1.00 93.62 599 LEU A N 1
ATOM 4736 C CA . LEU A 1 599 ? 3.997 2.779 -19.820 1.00 93.62 599 LEU A CA 1
ATOM 4737 C C . LEU A 1 599 ? 4.815 3.807 -20.613 1.00 93.62 599 LEU A C 1
ATOM 4739 O O . LEU A 1 599 ? 5.613 4.540 -20.036 1.00 93.62 599 LEU A O 1
ATOM 4743 N N . LYS A 1 600 ? 4.568 3.935 -21.921 1.00 92.44 600 LYS A N 1
ATOM 4744 C CA . LYS A 1 600 ? 5.349 4.819 -22.804 1.00 92.44 600 LYS A CA 1
ATOM 4745 C C . LYS A 1 600 ? 5.225 6.310 -22.475 1.00 92.44 600 LYS A C 1
ATOM 4747 O O . LYS A 1 600 ? 6.084 7.078 -22.892 1.00 92.44 600 LYS A O 1
ATOM 4752 N N . ARG A 1 601 ? 4.193 6.724 -21.730 1.00 92.31 601 ARG A N 1
ATOM 4753 C CA . ARG A 1 601 ? 3.988 8.135 -21.364 1.00 92.31 601 ARG A CA 1
ATOM 4754 C C . ARG A 1 601 ? 4.595 8.502 -20.007 1.00 92.31 601 ARG A C 1
ATOM 4756 O O . ARG A 1 601 ? 4.878 9.669 -19.762 1.00 92.31 601 ARG A O 1
ATOM 4763 N N . LEU A 1 602 ? 4.830 7.518 -19.139 1.00 95.75 602 LEU A N 1
ATOM 4764 C CA . LEU A 1 602 ? 5.335 7.742 -17.779 1.00 95.75 602 LEU A CA 1
ATOM 4765 C C . LEU A 1 602 ? 6.722 8.417 -17.717 1.00 95.75 602 LEU A C 1
ATOM 4767 O O . LEU A 1 602 ? 6.918 9.255 -16.835 1.00 95.75 602 LEU A O 1
ATOM 4771 N N . PRO A 1 603 ? 7.681 8.129 -18.623 1.00 96.69 603 PRO A N 1
ATOM 4772 C CA . PRO A 1 603 ? 8.993 8.776 -18.608 1.00 96.69 603 PRO A CA 1
ATOM 4773 C C . PRO A 1 603 ? 8.942 10.296 -18.747 1.00 96.69 603 PRO A C 1
ATOM 4775 O O . PRO A 1 603 ? 9.796 10.990 -18.199 1.00 96.69 603 PRO A O 1
ATOM 4778 N N . TYR A 1 604 ? 7.925 10.831 -19.434 1.00 96.06 604 TYR A N 1
ATOM 4779 C CA . TYR A 1 604 ? 7.754 12.274 -19.604 1.00 96.06 604 TYR A CA 1
ATOM 4780 C C . TYR A 1 604 ? 7.455 12.981 -18.285 1.00 96.06 604 TYR A C 1
ATOM 4782 O O . TYR A 1 604 ? 7.731 14.168 -18.179 1.00 96.06 604 TYR A O 1
ATOM 4790 N N . TYR A 1 605 ? 6.940 12.275 -17.276 1.00 96.00 605 TYR A N 1
ATOM 4791 C CA . TYR A 1 605 ? 6.635 12.851 -15.966 1.00 96.00 605 TYR A CA 1
ATOM 4792 C C . TYR A 1 605 ? 7.878 12.992 -15.084 1.00 96.00 605 TYR A C 1
ATOM 4794 O O . TYR A 1 605 ? 7.933 13.891 -14.245 1.00 96.00 605 TYR A O 1
ATOM 4802 N N . VAL A 1 606 ? 8.889 12.137 -15.289 1.00 95.75 606 VAL A N 1
ATOM 4803 C CA . VAL A 1 606 ? 10.081 12.045 -14.428 1.00 95.75 606 VAL A CA 1
ATOM 4804 C C . VAL A 1 606 ? 10.771 13.402 -14.237 1.00 95.75 606 VAL A C 1
ATOM 4806 O O . VAL A 1 606 ? 10.951 13.799 -13.083 1.00 95.75 606 VAL A O 1
ATOM 4809 N N . PRO A 1 607 ? 11.073 14.183 -15.295 1.00 95.94 607 PRO A N 1
ATOM 4810 C CA . PRO A 1 607 ? 11.722 15.481 -15.125 1.00 95.94 607 PRO A CA 1
ATOM 4811 C C . PRO A 1 607 ? 10.869 16.529 -14.406 1.00 95.94 607 PRO A C 1
ATOM 4813 O O . PRO A 1 607 ? 11.401 17.553 -13.978 1.00 95.94 607 PRO A O 1
ATOM 4816 N N . PHE A 1 608 ? 9.557 16.303 -14.284 1.00 95.56 608 PHE A N 1
ATOM 4817 C CA . PHE A 1 608 ? 8.597 17.304 -13.826 1.00 95.56 608 PHE A CA 1
ATOM 4818 C C . PHE A 1 608 ? 8.057 17.055 -12.415 1.00 95.56 608 PHE A C 1
ATOM 4820 O O . PHE A 1 608 ? 7.515 17.981 -11.809 1.00 95.56 608 PHE A O 1
ATOM 4827 N N . TYR A 1 609 ? 8.283 15.876 -11.817 1.00 94.31 609 TYR A N 1
ATOM 4828 C CA . TYR A 1 609 ? 7.939 15.647 -10.404 1.00 94.31 609 TYR A CA 1
ATOM 4829 C C . TYR A 1 609 ? 8.624 16.636 -9.458 1.00 94.31 609 TYR A C 1
ATOM 4831 O O . TYR A 1 609 ? 8.050 17.000 -8.432 1.00 94.31 609 TYR A O 1
ATOM 4839 N N . LYS A 1 610 ? 9.823 17.121 -9.804 1.00 92.69 610 LYS A N 1
ATOM 4840 C CA . LYS A 1 610 ? 10.517 18.141 -9.009 1.00 92.69 610 LYS A CA 1
ATOM 4841 C C . LYS A 1 610 ? 9.735 19.450 -8.896 1.00 92.69 610 LYS A C 1
ATOM 4843 O O . LYS A 1 610 ? 9.849 20.101 -7.873 1.00 92.69 610 LYS A O 1
ATOM 4848 N N . TYR A 1 611 ? 8.921 19.818 -9.888 1.00 93.25 611 TYR A N 1
ATOM 4849 C CA . TYR A 1 611 ? 8.085 21.022 -9.811 1.00 93.25 611 TYR A CA 1
ATOM 4850 C C . TYR A 1 611 ? 6.834 20.768 -8.972 1.00 93.25 611 TYR A C 1
ATOM 4852 O O . TYR A 1 611 ? 6.497 21.580 -8.119 1.00 93.25 611 TYR A O 1
ATOM 4860 N N . ALA A 1 612 ? 6.211 19.595 -9.134 1.00 91.62 612 ALA A N 1
ATOM 4861 C CA . ALA A 1 612 ? 5.068 19.164 -8.325 1.00 91.62 612 ALA A CA 1
ATOM 4862 C C . ALA A 1 612 ? 5.391 19.090 -6.818 1.00 91.62 612 ALA A C 1
ATOM 4864 O O . ALA A 1 612 ? 4.515 19.256 -5.973 1.00 91.62 612 ALA A O 1
ATOM 4865 N N . PHE A 1 613 ? 6.656 18.840 -6.470 1.00 91.38 613 PHE A N 1
ATOM 4866 C CA . PHE A 1 613 ? 7.097 18.633 -5.092 1.00 91.38 613 PHE A CA 1
ATOM 4867 C C . PHE A 1 613 ? 8.382 19.409 -4.759 1.00 91.38 613 PHE A C 1
ATOM 4869 O O . PHE A 1 613 ? 9.257 18.893 -4.059 1.00 91.38 613 PHE A O 1
ATOM 4876 N N . ALA A 1 614 ? 8.489 20.651 -5.240 1.00 91.00 614 ALA A N 1
ATOM 4877 C CA . ALA A 1 614 ? 9.709 21.468 -5.184 1.00 91.00 614 ALA A CA 1
ATOM 4878 C C . ALA A 1 614 ? 10.312 21.601 -3.782 1.00 91.00 614 ALA A C 1
ATOM 4880 O O . ALA A 1 614 ? 11.502 21.361 -3.584 1.00 91.00 614 ALA A O 1
ATOM 4881 N N . LYS A 1 615 ? 9.476 21.863 -2.773 1.00 88.00 615 LYS A N 1
ATOM 4882 C CA . LYS A 1 615 ? 9.915 21.913 -1.373 1.00 88.00 615 LYS A CA 1
ATOM 4883 C C . LYS A 1 615 ? 10.619 20.633 -0.926 1.00 88.00 615 LYS A C 1
ATOM 4885 O O . LYS A 1 615 ? 11.653 20.682 -0.259 1.00 88.00 615 LYS A O 1
ATOM 4890 N N . HIS A 1 616 ? 10.035 19.476 -1.236 1.00 87.38 616 HIS A N 1
ATOM 4891 C CA . HIS A 1 616 ? 10.588 18.178 -0.843 1.00 87.38 616 HIS A CA 1
ATOM 4892 C C . HIS A 1 616 ? 11.845 17.852 -1.637 1.00 87.38 616 HIS A C 1
ATOM 4894 O O . HIS A 1 616 ? 12.786 17.311 -1.062 1.00 87.38 616 HIS A O 1
ATOM 4900 N N . TRP A 1 617 ? 11.867 18.221 -2.916 1.00 90.06 617 TRP A N 1
ATOM 4901 C CA . TRP A 1 617 ? 13.019 18.080 -3.795 1.00 90.06 617 TRP A CA 1
ATOM 4902 C C . TRP A 1 617 ? 14.236 18.850 -3.266 1.00 90.06 617 TRP A C 1
ATOM 4904 O O . TRP A 1 617 ? 15.291 18.257 -3.036 1.00 90.06 617 TRP A O 1
ATOM 4914 N N . ASP A 1 618 ? 14.083 20.139 -2.964 1.00 88.88 618 ASP A N 1
ATOM 4915 C CA . ASP A 1 618 ? 15.187 20.969 -2.473 1.00 88.88 618 ASP A CA 1
ATOM 4916 C C . ASP A 1 618 ? 15.631 20.568 -1.064 1.00 88.88 618 ASP A C 1
ATOM 4918 O O . ASP A 1 618 ? 16.829 20.441 -0.795 1.00 88.88 618 ASP A O 1
ATOM 4922 N N . ALA A 1 619 ? 14.684 20.263 -0.169 1.00 88.06 619 ALA A N 1
ATOM 4923 C CA . ALA A 1 619 ? 15.013 19.734 1.153 1.00 88.06 619 ALA A CA 1
ATOM 4924 C C . ALA A 1 619 ? 15.827 18.431 1.063 1.00 88.06 619 ALA A C 1
ATOM 4926 O O . ALA A 1 619 ? 16.691 18.174 1.908 1.00 88.06 619 ALA A O 1
ATOM 4927 N N . GLN A 1 620 ? 15.561 17.603 0.052 1.00 86.44 620 GLN A N 1
ATOM 4928 C CA . GLN A 1 620 ? 16.276 16.355 -0.157 1.00 86.44 620 GLN A CA 1
ATOM 4929 C C . GLN A 1 620 ? 17.658 16.561 -0.791 1.00 86.44 620 GLN A C 1
ATOM 4931 O O . GLN A 1 620 ? 18.605 15.885 -0.377 1.00 86.44 620 GLN A O 1
ATOM 4936 N N . LYS A 1 621 ? 17.818 17.524 -1.707 1.00 87.81 621 LYS A N 1
ATOM 4937 C CA . LYS A 1 621 ? 19.139 17.934 -2.219 1.00 87.81 621 LYS A CA 1
ATOM 4938 C C . LYS A 1 621 ? 20.072 18.363 -1.095 1.00 87.81 621 LYS A C 1
ATOM 4940 O O . LYS A 1 621 ? 21.144 17.784 -0.949 1.00 87.81 621 LYS A O 1
ATOM 4945 N N . VAL A 1 622 ? 19.616 19.269 -0.228 1.00 88.94 622 VAL A N 1
ATOM 4946 C CA . VAL A 1 622 ? 20.411 19.772 0.907 1.00 88.94 622 VAL A CA 1
ATOM 4947 C C . VAL A 1 622 ? 20.860 18.633 1.829 1.00 88.94 622 VAL A C 1
ATOM 4949 O O . VAL A 1 622 ? 22.014 18.579 2.255 1.00 88.94 622 VAL A O 1
ATOM 4952 N N . LYS A 1 623 ? 19.971 17.675 2.123 1.00 87.56 623 LYS A N 1
ATOM 4953 C CA . LYS A 1 623 ? 20.323 16.491 2.928 1.00 87.56 623 LYS A CA 1
ATOM 4954 C C . LYS A 1 623 ? 21.364 15.605 2.246 1.00 87.56 623 LYS A C 1
ATOM 4956 O O . LYS A 1 623 ? 22.240 15.076 2.930 1.00 87.56 623 LYS A O 1
ATOM 4961 N N . THR A 1 624 ? 21.248 15.432 0.934 1.00 86.56 624 THR A N 1
ATOM 4962 C CA . THR A 1 624 ? 22.152 14.599 0.130 1.00 86.56 624 THR A CA 1
ATOM 4963 C C . THR A 1 624 ? 23.542 15.230 0.063 1.00 86.56 624 THR A C 1
ATOM 4965 O O . THR A 1 624 ? 24.530 14.574 0.378 1.00 86.56 624 THR A O 1
ATOM 4968 N N . GLU A 1 625 ? 23.630 16.534 -0.200 1.00 88.56 625 GLU A N 1
ATOM 4969 C CA . GLU A 1 625 ? 24.891 17.284 -0.161 1.00 88.56 625 GLU A CA 1
ATOM 4970 C C . GLU A 1 625 ? 25.554 17.198 1.220 1.00 88.56 625 GLU A C 1
ATOM 4972 O O . GLU A 1 625 ? 26.742 16.889 1.330 1.00 88.56 625 GLU A O 1
ATOM 4977 N N . ALA A 1 626 ? 24.783 17.388 2.297 1.00 88.88 626 ALA A N 1
ATOM 4978 C CA . ALA A 1 626 ? 25.289 17.257 3.662 1.00 88.88 626 ALA A CA 1
ATOM 4979 C C . ALA A 1 626 ? 25.806 15.838 3.973 1.00 88.88 626 ALA A C 1
ATOM 4981 O O . ALA A 1 626 ? 26.793 15.686 4.703 1.00 88.88 626 ALA A O 1
ATOM 4982 N N . TYR A 1 627 ? 25.165 14.797 3.426 1.00 87.81 627 TYR A N 1
ATOM 4983 C CA . TYR A 1 627 ? 25.639 13.414 3.525 1.00 87.81 627 TYR A CA 1
ATOM 4984 C C . TYR A 1 627 ? 26.993 13.245 2.828 1.00 87.81 627 TYR A C 1
ATOM 4986 O O . TYR A 1 627 ? 27.942 12.767 3.457 1.00 87.81 627 TYR A O 1
ATOM 4994 N N . CYS A 1 628 ? 27.103 13.693 1.575 1.00 88.00 628 CYS A N 1
ATOM 4995 C CA . CYS A 1 628 ? 28.335 13.621 0.790 1.00 88.00 628 CYS A CA 1
ATOM 4996 C C . CYS A 1 628 ? 29.492 14.355 1.483 1.00 88.00 628 CYS A C 1
ATOM 4998 O O . CYS A 1 628 ? 30.575 13.791 1.636 1.00 88.00 628 CYS A O 1
ATOM 5000 N N . TRP A 1 629 ? 29.251 15.559 2.012 1.00 88.44 629 TRP A N 1
ATOM 5001 C CA . TRP A 1 629 ? 30.253 16.324 2.762 1.00 88.44 629 TRP A CA 1
ATOM 5002 C C . TRP A 1 629 ? 30.698 15.650 4.061 1.00 88.44 629 TRP A C 1
ATOM 5004 O O . TRP A 1 629 ? 31.863 15.749 4.452 1.00 88.44 629 TRP A O 1
ATOM 5014 N N . ARG A 1 630 ? 29.790 14.974 4.775 1.00 89.44 630 ARG A N 1
ATOM 5015 C CA . ARG A 1 630 ? 30.170 14.188 5.957 1.00 89.44 630 ARG A CA 1
ATOM 5016 C C . ARG A 1 630 ? 31.070 13.017 5.559 1.00 89.44 630 ARG A C 1
ATOM 5018 O O . ARG A 1 630 ? 32.126 12.862 6.162 1.00 89.44 630 ARG A O 1
ATOM 5025 N N . LYS A 1 631 ? 30.697 12.264 4.521 1.00 87.06 631 LYS A N 1
ATOM 5026 C CA . LYS A 1 631 ? 31.472 11.119 4.022 1.00 87.06 631 LYS A CA 1
ATOM 5027 C C . LYS A 1 631 ? 32.861 11.535 3.541 1.00 87.06 631 LYS A C 1
ATOM 5029 O O . LYS A 1 631 ? 33.844 10.897 3.902 1.00 87.06 631 LYS A O 1
ATOM 5034 N N . PHE A 1 632 ? 32.949 12.644 2.807 1.00 88.94 632 PHE A N 1
ATOM 5035 C CA . PHE A 1 632 ? 34.223 13.221 2.387 1.00 88.94 632 PHE A CA 1
ATOM 5036 C C . PHE A 1 632 ? 35.121 13.524 3.594 1.00 88.94 632 PHE A C 1
ATOM 5038 O O . PHE A 1 632 ? 36.256 13.063 3.644 1.00 88.94 632 PHE A O 1
ATOM 5045 N N . ARG A 1 633 ? 34.596 14.198 4.629 1.00 89.38 633 ARG A N 1
ATOM 5046 C CA . ARG A 1 633 ? 35.358 14.495 5.856 1.00 89.38 633 ARG A CA 1
ATOM 5047 C C . ARG A 1 633 ? 35.815 13.244 6.600 1.00 89.38 633 ARG A C 1
ATOM 5049 O O . ARG A 1 633 ? 36.940 13.222 7.093 1.00 89.38 633 ARG A O 1
ATOM 5056 N N . GLU A 1 634 ? 34.974 12.219 6.692 1.00 89.25 634 GLU A N 1
ATOM 5057 C CA . GLU A 1 634 ? 35.328 10.940 7.322 1.00 89.25 634 GLU A CA 1
ATOM 5058 C C . GLU A 1 634 ? 36.461 10.240 6.556 1.00 89.25 634 GLU A C 1
ATOM 5060 O O . GLU A 1 634 ? 37.422 9.777 7.169 1.00 89.25 634 GLU A O 1
ATOM 5065 N N . GLN A 1 635 ? 36.406 10.241 5.220 1.00 85.94 635 GLN A N 1
ATOM 5066 C CA . GLN A 1 635 ? 37.450 9.673 4.361 1.00 85.94 635 GLN A CA 1
ATOM 5067 C C . GLN A 1 635 ? 38.765 10.460 4.436 1.00 85.94 635 GLN A C 1
ATOM 5069 O O . GLN A 1 635 ? 39.825 9.853 4.581 1.00 85.94 635 GLN A O 1
ATOM 5074 N N . SER A 1 636 ? 38.712 11.796 4.404 1.00 80.19 636 SER A N 1
ATOM 5075 C CA . SER A 1 636 ? 39.897 12.652 4.559 1.00 80.19 636 SER A CA 1
ATOM 5076 C C . SER A 1 636 ? 40.533 12.515 5.945 1.00 80.19 636 SER A C 1
ATOM 5078 O O . SER A 1 636 ? 41.751 12.574 6.071 1.00 80.19 636 SER A O 1
ATOM 5080 N N . SER A 1 637 ? 39.723 12.299 6.987 1.00 79.31 637 SER A N 1
ATOM 5081 C CA . SER A 1 637 ? 40.213 12.095 8.360 1.00 79.31 637 SER A CA 1
ATOM 5082 C C . SER A 1 637 ? 40.823 10.703 8.563 1.00 79.31 637 SER A C 1
ATOM 5084 O O . SER A 1 637 ? 41.707 10.539 9.398 1.00 79.31 637 SER A O 1
ATOM 5086 N N . ALA A 1 638 ? 40.365 9.703 7.803 1.00 72.81 638 ALA A N 1
ATOM 5087 C CA . ALA A 1 638 ? 40.899 8.342 7.824 1.00 72.81 638 ALA A CA 1
ATOM 5088 C C . ALA A 1 638 ? 42.189 8.174 6.998 1.00 72.81 638 ALA A C 1
ATOM 5090 O O . ALA A 1 638 ? 42.885 7.178 7.180 1.00 72.81 638 ALA A O 1
ATOM 5091 N N . ASN A 1 639 ? 42.508 9.117 6.102 1.00 59.41 639 ASN A N 1
ATOM 5092 C CA . ASN A 1 639 ? 43.656 9.026 5.197 1.00 59.41 639 ASN A CA 1
ATOM 5093 C C . ASN A 1 639 ? 44.382 10.387 5.056 1.00 59.41 639 ASN A C 1
ATOM 5095 O O . ASN A 1 639 ? 44.233 11.071 4.038 1.00 59.41 639 ASN A O 1
ATOM 5099 N N . PRO A 1 640 ? 45.160 10.811 6.074 1.00 57.97 640 PRO A N 1
ATOM 5100 C CA . PRO A 1 640 ? 45.775 12.141 6.113 1.00 57.97 640 PRO A CA 1
ATOM 5101 C C . PRO A 1 640 ? 46.845 12.383 5.032 1.00 57.97 640 PRO A C 1
ATOM 5103 O O . PRO A 1 640 ? 47.158 13.538 4.758 1.00 57.97 640 PRO A O 1
ATOM 5106 N N . ASP A 1 641 ? 47.365 11.336 4.383 1.00 57.31 641 ASP A N 1
ATOM 5107 C CA . ASP A 1 641 ? 48.454 11.443 3.397 1.00 57.31 641 ASP A CA 1
ATOM 5108 C C . ASP A 1 641 ? 47.991 11.767 1.960 1.00 57.31 641 ASP A C 1
ATOM 5110 O O . ASP A 1 641 ? 48.816 12.098 1.109 1.00 57.31 641 ASP A O 1
ATOM 5114 N N . ASN A 1 642 ? 46.684 11.734 1.664 1.00 52.22 642 ASN A N 1
ATOM 5115 C CA . ASN A 1 642 ? 46.166 11.993 0.308 1.00 52.22 642 ASN A CA 1
ATOM 5116 C C . ASN A 1 642 ? 45.828 13.468 0.019 1.00 52.22 642 ASN A C 1
ATOM 5118 O O . ASN A 1 642 ? 45.573 13.821 -1.129 1.00 52.22 642 ASN A O 1
ATOM 5122 N N . THR A 1 643 ? 45.846 14.354 1.017 1.00 48.56 643 THR A N 1
ATOM 5123 C CA . THR A 1 643 ? 45.515 15.784 0.834 1.00 48.56 643 THR A CA 1
ATOM 5124 C C . THR A 1 643 ? 46.689 16.634 0.339 1.00 48.56 643 THR A C 1
ATOM 5126 O O . THR A 1 643 ? 46.498 17.797 -0.010 1.00 48.56 643 THR A O 1
ATOM 5129 N N . ALA A 1 644 ? 47.899 16.072 0.243 1.00 44.34 644 ALA A N 1
ATOM 5130 C CA . ALA A 1 644 ? 49.079 16.787 -0.248 1.00 44.34 644 ALA A CA 1
ATOM 5131 C C . ALA A 1 644 ? 49.244 16.764 -1.784 1.00 44.34 644 ALA A C 1
ATOM 5133 O O . ALA A 1 644 ? 50.083 17.496 -2.308 1.00 44.34 644 ALA A O 1
ATOM 5134 N N . ALA A 1 645 ? 48.469 15.952 -2.516 1.00 44.22 645 ALA A N 1
ATOM 5135 C CA . ALA A 1 645 ? 48.690 15.720 -3.949 1.00 44.22 645 ALA A CA 1
ATOM 5136 C C . ALA A 1 645 ? 47.802 16.551 -4.901 1.00 44.22 645 ALA A C 1
ATOM 5138 O O . ALA A 1 645 ? 48.170 16.705 -6.062 1.00 44.22 645 ALA A O 1
ATOM 5139 N N . GLU A 1 646 ? 46.685 17.133 -4.445 1.00 43.38 646 GLU A N 1
ATOM 5140 C CA . GLU A 1 646 ? 45.739 17.837 -5.340 1.00 43.38 646 GLU A CA 1
ATOM 5141 C C . GLU A 1 646 ? 45.864 19.373 -5.348 1.00 43.38 646 GLU A C 1
ATOM 5143 O O . GLU A 1 646 ? 45.276 20.031 -6.200 1.00 43.38 646 GLU A O 1
ATOM 5148 N N . ASN A 1 647 ? 46.705 19.972 -4.497 1.00 40.50 647 ASN A N 1
ATOM 5149 C CA . ASN A 1 647 ? 46.900 21.434 -4.465 1.00 40.50 647 ASN A CA 1
ATOM 5150 C C . ASN A 1 647 ? 47.929 21.976 -5.481 1.00 40.50 647 ASN A C 1
ATOM 5152 O O . ASN A 1 647 ? 48.311 23.139 -5.388 1.00 40.50 647 ASN A O 1
ATOM 5156 N N . ASN A 1 648 ? 48.386 21.172 -6.449 1.00 40.06 648 ASN A N 1
ATOM 5157 C CA . ASN A 1 648 ? 49.475 21.552 -7.364 1.00 40.06 648 ASN A CA 1
ATOM 5158 C C . ASN A 1 648 ? 49.137 21.524 -8.864 1.00 40.06 648 ASN A C 1
ATOM 5160 O O . ASN A 1 648 ? 50.048 21.476 -9.688 1.00 40.06 648 ASN A O 1
ATOM 5164 N N . THR A 1 649 ? 47.866 21.629 -9.259 1.00 44.09 649 THR A N 1
ATOM 5165 C CA . THR A 1 649 ? 47.526 21.848 -10.678 1.00 44.09 649 THR A CA 1
ATOM 5166 C C . THR A 1 649 ? 46.317 22.759 -10.870 1.00 44.09 649 THR A C 1
ATOM 5168 O O . THR A 1 649 ? 45.228 22.273 -11.144 1.00 44.09 649 THR A O 1
ATOM 5171 N N . SER A 1 650 ? 46.531 24.077 -10.796 1.00 38.16 650 SER A N 1
ATOM 5172 C CA . SER A 1 650 ? 45.914 25.060 -11.709 1.00 38.16 650 SER A CA 1
ATOM 5173 C C . SER A 1 650 ? 46.402 26.482 -11.403 1.00 38.16 650 SER A C 1
ATOM 5175 O O . SER A 1 650 ? 45.656 27.299 -10.879 1.00 38.16 650 SER A O 1
ATOM 5177 N N . ASP A 1 651 ? 47.651 26.791 -11.748 1.00 40.56 651 ASP A N 1
ATOM 5178 C CA . ASP A 1 651 ? 48.093 28.180 -11.913 1.00 40.56 651 ASP A CA 1
ATOM 5179 C C . ASP A 1 651 ? 48.991 28.268 -13.153 1.00 40.56 651 ASP A C 1
ATOM 5181 O O . ASP A 1 651 ? 50.207 28.105 -13.104 1.00 40.56 651 ASP A O 1
ATOM 5185 N N . SER A 1 652 ? 48.364 28.440 -14.318 1.00 35.75 652 SER A N 1
ATOM 5186 C CA . SER A 1 652 ? 48.996 29.060 -15.490 1.00 35.75 652 SER A CA 1
ATOM 5187 C C . SER A 1 652 ? 47.945 29.447 -16.532 1.00 35.75 652 SER A C 1
ATOM 5189 O O . SER A 1 652 ? 47.493 28.618 -17.316 1.00 35.75 652 SER A O 1
ATOM 5191 N N . ASN A 1 653 ? 47.559 30.729 -16.509 1.00 34.53 653 ASN A N 1
ATOM 5192 C CA . ASN A 1 653 ? 47.378 31.632 -17.661 1.00 34.53 653 ASN A CA 1
ATOM 5193 C C . ASN A 1 653 ? 46.214 32.615 -17.455 1.00 34.53 653 ASN A C 1
ATOM 5195 O O . ASN A 1 653 ? 45.069 32.269 -17.710 1.00 34.53 653 ASN A O 1
ATOM 5199 N N . SER A 1 654 ? 46.533 33.873 -17.126 1.00 30.50 654 SER A N 1
ATOM 5200 C CA . SER A 1 654 ? 46.165 35.029 -17.967 1.00 30.50 654 SER A CA 1
ATOM 5201 C C . SER A 1 654 ? 46.664 36.342 -17.348 1.00 30.50 654 SER A C 1
ATOM 5203 O O . SER A 1 654 ? 46.061 36.900 -16.432 1.00 30.50 654 SER A O 1
ATOM 5205 N N . THR A 1 655 ? 47.757 36.871 -17.886 1.00 34.09 655 THR A N 1
ATOM 5206 C CA . THR A 1 655 ? 48.161 38.275 -17.774 1.00 34.09 655 THR A CA 1
ATOM 5207 C C . THR A 1 655 ? 47.588 39.045 -18.961 1.00 34.09 655 THR A C 1
ATOM 5209 O O . THR A 1 655 ? 48.103 38.866 -20.056 1.00 34.09 655 THR A O 1
ATOM 5212 N N . VAL A 1 656 ? 46.609 39.942 -18.764 1.00 32.00 656 VAL A N 1
ATOM 5213 C CA . VAL A 1 656 ? 46.420 41.141 -19.613 1.00 32.00 656 VAL A CA 1
ATOM 5214 C C . VAL A 1 656 ? 45.836 42.308 -18.789 1.00 32.00 656 VAL A C 1
ATOM 5216 O O . VAL A 1 656 ? 44.718 42.257 -18.293 1.00 32.00 656 VAL A O 1
ATOM 5219 N N . SER A 1 657 ? 46.684 43.332 -18.645 1.00 30.36 657 SER A N 1
ATOM 5220 C CA . SER A 1 657 ? 46.504 44.773 -18.375 1.00 30.36 657 SER A CA 1
ATOM 5221 C C . SER A 1 657 ? 45.219 45.346 -17.749 1.00 30.36 657 SER A C 1
ATOM 5223 O O . SER A 1 657 ? 44.147 45.358 -18.348 1.00 30.36 657 SER A O 1
ATOM 5225 N N . LYS A 1 658 ? 45.432 46.065 -16.636 1.00 32.78 658 LYS A N 1
ATOM 5226 C CA . LYS A 1 658 ? 44.625 47.212 -16.190 1.00 32.78 658 LYS A CA 1
ATOM 5227 C C . LYS A 1 658 ? 44.750 48.378 -17.181 1.00 32.78 658 LYS A C 1
ATOM 5229 O O . LYS A 1 658 ? 45.860 48.848 -17.418 1.00 32.78 658 LYS A O 1
ATOM 5234 N N . GLY A 1 659 ? 43.618 48.883 -17.662 1.00 26.75 659 GLY A N 1
ATOM 5235 C CA . GLY A 1 659 ? 43.463 50.237 -18.193 1.00 26.75 659 GLY A CA 1
ATOM 5236 C C . GLY A 1 659 ? 42.487 50.995 -17.299 1.00 26.75 659 GLY A C 1
ATOM 5237 O O . GLY A 1 659 ? 41.334 50.598 -17.163 1.00 26.75 659 GLY A O 1
ATOM 5238 N N . VAL A 1 660 ? 42.985 52.032 -16.632 1.00 34.94 660 VAL A N 1
ATOM 5239 C CA . VAL A 1 660 ? 42.185 53.040 -15.934 1.00 34.94 660 VAL A CA 1
ATOM 5240 C C . VAL A 1 660 ? 41.764 54.057 -16.983 1.00 34.94 660 VAL A C 1
ATOM 5242 O O . VAL A 1 660 ? 42.641 54.643 -17.606 1.00 34.94 660 VAL A O 1
ATOM 5245 N N . GLU A 1 661 ? 40.468 54.319 -17.127 1.00 30.12 661 GLU A N 1
ATOM 5246 C CA . GLU A 1 661 ? 40.007 55.637 -17.555 1.00 30.12 661 GLU A CA 1
ATOM 5247 C C . GLU A 1 661 ? 38.621 55.945 -16.986 1.00 30.12 661 GLU A C 1
ATOM 5249 O O . GLU A 1 661 ? 37.739 55.098 -16.856 1.00 30.12 661 GLU A O 1
ATOM 5254 N N . SER A 1 662 ? 38.525 57.184 -16.535 1.00 31.23 662 SER A N 1
ATOM 5255 C CA . SER A 1 662 ? 37.444 57.828 -15.815 1.00 31.23 662 SER A CA 1
ATOM 5256 C C . SER A 1 662 ? 36.267 58.228 -16.702 1.00 31.23 662 SER A C 1
ATOM 5258 O O . SER A 1 662 ? 36.470 58.561 -17.864 1.00 31.23 662 SER A O 1
ATOM 5260 N N . ALA A 1 663 ? 35.127 58.431 -16.033 1.00 31.25 663 ALA A N 1
ATOM 5261 C CA . ALA A 1 663 ? 34.202 59.566 -16.174 1.00 31.25 663 ALA A CA 1
ATOM 5262 C C . ALA A 1 663 ? 32.764 59.220 -16.609 1.00 31.25 663 ALA A C 1
ATOM 5264 O O . ALA A 1 663 ? 32.509 58.770 -17.717 1.00 31.25 663 ALA A O 1
ATOM 5265 N N . THR A 1 664 ? 31.847 59.564 -15.693 1.00 36.38 664 THR A N 1
ATOM 5266 C CA . THR A 1 664 ? 30.538 60.207 -15.922 1.00 36.38 664 THR A CA 1
ATOM 5267 C C . THR A 1 664 ? 29.562 59.565 -16.910 1.00 36.38 664 THR A C 1
ATOM 5269 O O . THR A 1 664 ? 29.661 59.800 -18.111 1.00 36.38 664 THR A O 1
ATOM 5272 N N . ALA A 1 665 ? 28.522 58.912 -16.388 1.00 34.50 665 ALA A N 1
ATOM 5273 C CA . ALA A 1 665 ? 27.145 59.426 -16.264 1.00 34.50 665 ALA A CA 1
ATOM 5274 C C . ALA A 1 665 ? 26.218 58.287 -15.823 1.00 34.50 665 ALA A C 1
ATOM 5276 O O . ALA A 1 665 ? 26.335 57.188 -16.408 1.00 34.50 665 ALA A O 1
#

Organism: NCBI:txid27848

Foldseek 3Di:
DFFWDFPPVQVQVPDPDDDDPVCPVVVVVDPVVVCLSVQHWDADPVRDIDGSVSTTDPGQFDAAEAEAEDEDPVCLVVCVVPPLNCVLLPDLDDPSHRLRRDAEYEYRYAPPPCVDPSNVVVVVVSQVSNLVRVDDPLVVVVVPDVLADCVCNNGVYAYEYAHVPQDDDPQLQQLLLLLLCCVLHPCQQRPHWPCLPPPVNLVVVVVVVVCDQDQPRRYDYDHPQWDADPDPGRGIDHDPCDPNSDSVVSLCVQADVVFFHPVRLVVVSVVLQVVCVVVPNHDPPPDPPPPPPPPDDFDFKKWFQFFAAQQDDSFGAFGKMWTRGDPQAIEIEFDAPCSLVSLCRHQNDPVSLSVLLRYAEYEAFADRRSRHVGVVVSLVSSLVSVCVVDVPVPVPPPVVSAHEYEYEPVVVVVQQVVCCVPPVDHSHDYQYADQDDDPPDDPDDDDFDPRDDPPDPVSVVVVVSCVVSQKDWTWFDARQDSRGTKIWMWRHDDPVDRPSTAIEIEGGFAAQDVRSLVVLAAHQEYEAEQAAAPLCVVVCVVNGGYHPVRQVVSCVSSVHNAYEYGHYYCLQPNADQFQDQDQRYAYDGNRGMDGSVCRRSRSSCRNSVCSSNVVSNVVNVVVSVVSNVVVVVVVCVVPVPPVVPPPPDDDDDDDDDDDDDDDDD

InterPro domains:
  IPR001279 Metallo-beta-lactamase [PF12706] (331-568)
  IPR001279 Metallo-beta-lactamase [SM00849] (317-545)
  IPR036866 Ribonuclease Z/Hydroxyacylglutathione hydrolase-like [G3DSA:3.60.15.10] (301-604)
  IPR036866 Ribonuclease Z/Hydroxyacylglutathione hydrolase-like [SSF56281] (301-594)
  IPR047151 Zinc phosphodiesterase ELAC protein 2-like [PTHR12553] (23-621)

Secondary structure (DSSP, 8-state):
-PPPEE-HHHHHTTS-SPPPGGGTTTGGG-HHHHHHHTT--EE-TTSPEEPHHHHEEPPPPPPEEEEEE--SGGGHHHHHT-HHHHHHHH-SSSTT-SSTTEEEEEEE--TTSTTSHHHHHHHHHHHHHHHHH----HHHHHHH-TT--GGGGT---EEEEESSTT-----HHHHHHHHHHHHHS-TTTS---HHHH-HHHHHHHHHHHHSPPPTT-SEEEPPTTEEE--STT--EEE-S------HHHHHHTT--TTT--HHHHHHHHHHHHHHHHHTT----TT------TTS---S-EEEEEE-EESS--SS--BSEEEEE-SSS-EEEEEE-TTHHHHHHHHHHHHHHHHHHHHEEEEE---S-GGGTTTHHHHHHHHHHHHHHT-GGGTTS-GGGTSEEEEE-HHHHHHHHHHHHHHTSS--EEEEE-----PSSPPTT------SS-TTSHHHHHHHHHHHHHTEEEEEEE-SSSTT-EEEEEEEPPPTT-GGG-EEEEE--S-S--HHHHHHTTT-SEEEEE--B-GGGHHHHHHHT--BHHHHHHHHHHTT-S-EEEE-EEGGGTTS-S-----TTEEE--TT-EEETTTGGGGGGGGGGHHHHTHHHHHHHHHHHHHHHHHHHHHHHHH-GGGTTSSTTS----------------

Sequence (665 aa):
MGLPFIHYYDILSGFDPPIDIGRRLSVFESPLVKEFLDGRSVTLPDGTVITADQVTSPAPPTPNFLIVDCPSIEFISTIMQSKPLLDALGSPTGEESLLPGLSLVVHLLPEGLFESEEYQRFVQTLNELAREHCRFDKSRILEQYATFNGALLDNPIQHLVVDGTGCLPATIGLYSQAAVLHQCFDRRVYPLPYDMRCVEAKQASEEALKHLPEPHTPVVHAQPQTHYMIRPWYGFTRRPEMPILDLDRLCQDAFEPLYVTRDEAEEQFTVMRAKMAEDGFASNDQNPQPIDSSINKVYPEITFLGTGSSAPNKYRNISGILVQINLNDIIMMDCGEGSLNQIYAMYGPKEAEEILRKLRLILVTHMHADHHGGVFSMALARNRLLAAQDPASVSRSLHSTLLPVLAPPAFARWMTSFAELFHHGPIVNLFVLPNVYHSPCPPGIKTRLCPLNSDSPKYDEWVQLLTSLNLEINPVRVPHTGTSWAYVIRGLYDQSSPEHKWSVVYSGDTPPCEDLIEAGRDCDLLIHEATMIDEHEDLAVRARHSTIGSAIRVGRDMHAKFTLLNHFSQRYGRVPMWDQFIPNVAVTFDLMKIRMDDLKRLPYYVPFYKYAFAKHWDAQKVKTEAYCWRKFREQSSANPDNTAAENNTSDSNSTVSKGVESATA

pLDDT: mean 78.06, std 19.67, range [26.75, 98.88]